Protein AF-A0A7S4D589-F1 (afdb_monomer)

Foldseek 3Di:
DDDDADADDDDAPPVVVVVVVVPPDPPDVVPVVVVVPPPDDDDDDDDDDDDDDDPVVVVLVVLLVQLVVLQVVLVVCVVVVVLVSSLVSLVSSCVSVVLDLVSLLSLLVSLLVVLVVDPVSLVSNLVSLQSSCLSPVLPLRSQQLRNFPAALPAALNVALDPPDHDVVVLLVLLVVLLCLCPVVQNVAQVSVCVVLVNDPPPPDWFDPVVCCSCVVPSDGQDLPAQNSVLCQAAVRFHWDFPVSCCVHRNPVNVVSCVNSVQWDWDQHSVRTIIITGQWHWIWGFQDQPPDPGTDTAIFTAGDPVFCPNRHPFDHFHDCDPSVRVCSVPPDLAAHAEYEAWLCRLVSNVLSCQLSRSYQAYEYEHQGVVSLSNNQSRCSSSVNNVRYHRFYDDTCRRVDPPDD

Solvent-accessible surface area (backbone atoms only — not comparable to full-atom values): 22394 Å² total; per-residue (Å²): 142,82,86,79,85,67,80,56,80,53,78,63,80,66,63,60,67,61,52,48,67,74,64,71,67,92,59,72,74,62,56,66,61,54,62,68,69,70,78,72,92,72,85,86,80,85,88,85,88,84,84,82,92,47,75,69,57,49,60,50,49,53,41,39,53,55,15,50,54,28,36,55,52,14,53,54,29,44,76,72,66,39,51,72,60,14,46,54,27,25,53,54,13,34,73,48,37,77,82,42,32,67,41,28,35,52,45,12,50,50,25,52,76,50,28,87,79,38,72,64,31,38,53,51,12,24,50,23,36,48,52,14,33,59,67,34,79,83,47,93,74,59,65,49,70,54,68,56,90,62,62,56,82,43,66,42,57,58,36,67,47,99,84,72,43,67,64,65,62,53,42,55,46,35,52,51,50,48,42,50,40,39,76,73,32,42,57,32,41,64,45,50,31,54,76,70,70,54,64,94,85,64,91,60,77,52,70,73,65,52,60,59,57,39,72,70,65,72,59,71,89,58,78,88,46,40,40,38,45,49,41,31,26,24,68,70,29,31,53,42,44,47,67,59,48,36,73,56,57,33,64,68,49,54,54,47,36,55,57,37,40,36,58,44,79,40,82,36,85,82,76,45,46,23,34,31,44,72,40,28,49,44,41,36,70,41,82,25,92,84,51,101,56,62,44,78,38,60,34,54,29,36,41,83,74,62,60,61,81,38,41,79,54,78,67,36,70,43,90,43,72,67,58,45,51,46,64,74,66,53,82,77,67,73,34,69,50,33,49,23,47,71,26,35,38,21,62,64,41,44,49,32,41,70,44,63,27,19,66,27,28,40,30,17,17,70,49,65,58,20,25,35,30,22,41,52,27,18,42,56,56,75,35,37,98,38,44,48,51,29,65,17,69,71,67,67,33,69,58,73,79,83,127

Nearest PDB structures (foldseek):
  7o4o-assembly1_A  TM=8.905E-01  e=6.683E-02  Staphylococcus aureus
  5jwj-assembly1_A  TM=7.937E-01  e=3.975E-02  Saccharolobus islandicus REY15A
  6q56-assembly4_D  TM=8.628E-01  e=1.383E-01  Bacillus subtilis subsp. subtilis str. 168
  6qe6-assembly2_B  TM=9.635E-01  e=4.118E-01  Mycoplasma capricolum subsp. capricolum
  6b92-assembly1_A  TM=7.022E-01  e=1.247E-01  Homo sapiens

InterPro domains:
  IPR007848 Methyltransferase small domain [PF05175] (326-397)
  IPR011990 Tetratricopeptide-like helical domain superfamily [G3DSA:1.25.40.10] (56-155)
  IPR011990 Tetratricopeptide-like helical domain superfamily [SSF48452] (76-144)
  IPR029063 S-adenosyl-L-methionine-dependent methyltransferase superfamily [G3DSA:3.40.50.150] (311-402)
  IPR029063 S-adenosyl-L-methionine-dependent methyltransferase superfamily [SSF53335] (326-396)
  IPR050320 Protein N5-glutamine methyltransferase [PTHR18895] (315-397)

Structure (mmCIF, N/CA/C/O backbone):
data_AF-A0A7S4D589-F1
#
_entry.id   AF-A0A7S4D589-F1
#
loop_
_atom_site.group_PDB
_atom_site.id
_atom_site.type_symbol
_atom_site.label_atom_id
_atom_site.label_alt_id
_atom_site.label_comp_id
_atom_site.label_asym_id
_atom_site.label_entity_id
_atom_site.label_seq_id
_atom_site.pdbx_PDB_ins_code
_atom_site.Cartn_x
_atom_site.Cartn_y
_atom_site.Cartn_z
_atom_site.occupancy
_atom_site.B_iso_or_equiv
_atom_site.auth_seq_id
_atom_site.auth_comp_id
_atom_site.auth_asym_id
_atom_site.auth_atom_id
_atom_site.pdbx_PDB_model_num
ATOM 1 N N . MET A 1 1 ? -32.781 0.250 33.902 1.00 29.12 1 MET A N 1
ATOM 2 C CA . MET A 1 1 ? -31.679 -0.633 33.466 1.00 29.12 1 MET A CA 1
ATOM 3 C C . MET A 1 1 ? -32.191 -1.568 32.382 1.00 29.12 1 MET A C 1
ATOM 5 O O . MET A 1 1 ? -32.824 -2.542 32.738 1.00 29.12 1 MET A O 1
ATOM 9 N N . HIS A 1 2 ? -31.977 -1.272 31.100 1.00 23.25 2 HIS A N 1
ATOM 10 C CA . HIS A 1 2 ? -32.036 -2.239 29.988 1.00 23.25 2 HIS A CA 1
ATOM 11 C C . HIS A 1 2 ? -31.236 -1.618 28.832 1.00 23.25 2 HIS A C 1
ATOM 13 O O . HIS A 1 2 ? -31.744 -0.779 28.090 1.00 23.25 2 HIS A O 1
ATOM 19 N N . ALA A 1 3 ? -29.946 -1.954 28.752 1.00 24.78 3 ALA A N 1
ATOM 20 C CA . ALA A 1 3 ? -29.064 -1.534 27.671 1.00 24.78 3 ALA A CA 1
ATOM 21 C C . ALA A 1 3 ? -29.368 -2.388 26.430 1.00 24.78 3 ALA A C 1
ATOM 23 O O . ALA A 1 3 ? -29.081 -3.585 26.387 1.00 24.78 3 ALA A O 1
ATOM 24 N N . ARG A 1 4 ? -30.012 -1.779 25.429 1.00 26.83 4 ARG A N 1
ATOM 25 C CA . ARG A 1 4 ? -30.177 -2.381 24.103 1.00 26.83 4 ARG A CA 1
ATOM 26 C C . ARG A 1 4 ? -28.827 -2.330 23.388 1.00 26.83 4 ARG A C 1
ATOM 28 O O . ARG A 1 4 ? -28.379 -1.256 22.999 1.00 26.83 4 ARG A O 1
ATOM 35 N N . HIS A 1 5 ? -28.206 -3.493 23.228 1.00 28.50 5 HIS A N 1
ATOM 36 C CA . HIS A 1 5 ? -27.008 -3.693 22.420 1.00 28.50 5 HIS A CA 1
ATOM 37 C C . HIS A 1 5 ? -27.386 -3.485 20.946 1.00 28.50 5 HIS A C 1
ATOM 39 O O . HIS A 1 5 ? -28.033 -4.333 20.336 1.00 28.50 5 HIS A O 1
ATOM 45 N N . GLY A 1 6 ? -27.071 -2.312 20.399 1.00 26.86 6 GLY A N 1
ATOM 46 C CA . GLY A 1 6 ? -27.284 -1.999 18.989 1.00 26.86 6 GLY A CA 1
ATOM 47 C C . GLY A 1 6 ? -26.028 -2.315 18.190 1.00 26.86 6 GLY A C 1
ATOM 48 O O . GLY A 1 6 ? -25.051 -1.578 18.290 1.00 26.86 6 GLY A O 1
ATOM 49 N N . LEU A 1 7 ? -26.059 -3.390 17.401 1.00 30.30 7 LEU A N 1
ATOM 50 C CA . LEU A 1 7 ? -25.079 -3.637 16.347 1.00 30.30 7 LEU A CA 1
ATOM 51 C C . LEU A 1 7 ? -25.327 -2.596 15.242 1.00 30.30 7 LEU A C 1
ATOM 53 O O . LEU A 1 7 ? -26.397 -2.591 14.634 1.00 30.30 7 LEU A O 1
ATOM 57 N N . VAL A 1 8 ? -24.388 -1.675 15.022 1.00 33.62 8 VAL A N 1
ATOM 58 C CA . VAL A 1 8 ? -24.447 -0.744 13.885 1.00 33.62 8 VAL A CA 1
ATOM 59 C C . VAL A 1 8 ? -23.690 -1.389 12.733 1.00 33.62 8 VAL A C 1
ATOM 61 O O . VAL A 1 8 ? -22.496 -1.657 12.845 1.00 33.62 8 VAL A O 1
ATOM 64 N N . LEU A 1 9 ? -24.412 -1.676 11.652 1.00 30.30 9 LEU A N 1
ATOM 65 C CA . LEU A 1 9 ? -23.877 -2.284 10.442 1.00 30.30 9 LEU A CA 1
ATOM 66 C C . LEU A 1 9 ? -23.327 -1.179 9.528 1.00 30.30 9 LEU A C 1
ATOM 68 O O . LEU A 1 9 ? -24.097 -0.341 9.058 1.00 30.30 9 LEU A O 1
ATOM 72 N N . LEU A 1 10 ? -22.022 -1.188 9.251 1.00 35.72 10 LEU A N 1
ATOM 73 C CA . LEU A 1 10 ? -21.488 -0.554 8.047 1.00 35.72 10 LEU A CA 1
ATOM 74 C C . LEU A 1 10 ? -21.412 -1.638 6.969 1.00 35.72 10 LEU A C 1
ATOM 76 O O . LEU A 1 10 ? -20.520 -2.478 6.983 1.00 35.72 10 LEU A O 1
ATOM 80 N N . ALA A 1 11 ? -22.379 -1.647 6.054 1.00 28.44 11 ALA A N 1
ATOM 81 C CA . ALA A 1 11 ? -22.267 -2.421 4.826 1.00 28.44 11 ALA A CA 1
ATOM 82 C C . ALA A 1 11 ? -21.561 -1.548 3.781 1.00 28.44 11 ALA A C 1
ATOM 84 O O . ALA A 1 11 ? -22.125 -0.552 3.323 1.00 28.44 11 ALA A O 1
ATOM 85 N N . ALA A 1 12 ? -20.327 -1.902 3.420 1.00 31.91 12 ALA A N 1
ATOM 86 C CA . ALA A 1 12 ? -19.692 -1.360 2.228 1.00 31.91 12 ALA A CA 1
ATOM 87 C C . ALA A 1 12 ? -20.497 -1.783 0.983 1.00 31.91 12 ALA A C 1
ATOM 89 O O . ALA A 1 12 ? -21.090 -2.862 0.939 1.00 31.91 12 ALA A O 1
ATOM 90 N N . LEU A 1 13 ? -20.545 -0.900 -0.015 1.00 29.31 13 LEU A N 1
ATOM 91 C CA . LEU A 1 13 ? -21.295 -0.982 -1.274 1.00 29.31 13 LEU A CA 1
ATOM 92 C C . LEU A 1 13 ? -20.857 -2.149 -2.192 1.00 29.31 13 LEU A C 1
ATOM 94 O O . LEU A 1 13 ? -20.491 -1.946 -3.344 1.00 29.31 13 LEU A O 1
ATOM 98 N N . VAL A 1 14 ? -20.967 -3.396 -1.734 1.00 30.31 14 VAL A N 1
ATOM 99 C CA . VAL A 1 14 ? -20.832 -4.594 -2.586 1.00 30.31 14 VAL A CA 1
ATOM 100 C C . VAL A 1 14 ? -22.073 -4.778 -3.477 1.00 30.31 14 VAL A C 1
ATOM 102 O O . VAL A 1 14 ? -22.014 -5.400 -4.535 1.00 30.31 14 VAL A O 1
ATOM 105 N N . PHE A 1 15 ? -23.199 -4.142 -3.135 1.00 26.44 15 PHE A N 1
ATOM 106 C CA . PHE A 1 15 ? -24.430 -4.256 -3.920 1.00 26.44 15 PHE A CA 1
ATOM 107 C C . PHE A 1 15 ? -24.411 -3.515 -5.265 1.00 26.44 15 PHE A C 1
ATOM 109 O O . PHE A 1 15 ? -25.181 -3.883 -6.144 1.00 26.44 15 PHE A O 1
ATOM 116 N N . ALA A 1 16 ? -23.535 -2.533 -5.500 1.00 27.12 16 ALA A N 1
ATOM 117 C CA . ALA A 1 16 ? -23.556 -1.795 -6.769 1.00 27.12 16 ALA A CA 1
ATOM 118 C C . ALA A 1 16 ? -23.018 -2.624 -7.956 1.00 27.12 16 ALA A C 1
ATOM 120 O O . ALA A 1 16 ? -23.558 -2.544 -9.059 1.00 27.12 16 ALA A O 1
ATOM 121 N N . HIS A 1 17 ? -22.014 -3.479 -7.735 1.00 28.55 17 HIS A N 1
ATOM 122 C CA . HIS A 1 17 ? -21.392 -4.248 -8.819 1.00 28.55 17 HIS A CA 1
ATOM 123 C C . HIS A 1 17 ? -22.240 -5.459 -9.249 1.00 28.55 17 HIS A C 1
ATOM 125 O O . HIS A 1 17 ? -22.284 -5.807 -10.431 1.00 28.55 17 HIS A O 1
ATOM 131 N N . GLN A 1 18 ? -22.968 -6.080 -8.317 1.00 28.88 18 GLN A N 1
ATOM 132 C CA . GLN A 1 18 ? -23.824 -7.232 -8.620 1.00 28.88 18 GLN A CA 1
ATOM 133 C C . GLN A 1 18 ? -25.218 -6.811 -9.123 1.00 28.88 18 GLN A C 1
ATOM 135 O O . GLN A 1 18 ? -25.838 -7.524 -9.911 1.00 28.88 18 GLN A O 1
ATOM 140 N N . PHE A 1 19 ? -25.680 -5.601 -8.782 1.00 27.00 19 PHE A N 1
ATOM 141 C CA . PHE A 1 19 ? -26.914 -5.033 -9.340 1.00 27.00 19 PHE A CA 1
ATOM 142 C C . PHE A 1 19 ? -26.717 -4.489 -10.769 1.00 27.00 19 PHE A C 1
ATOM 144 O O . PHE A 1 19 ? -27.615 -4.615 -11.599 1.00 27.00 19 PHE A O 1
ATOM 151 N N . ALA A 1 20 ? -25.523 -3.978 -11.103 1.00 30.00 20 ALA A N 1
ATOM 152 C CA . ALA A 1 20 ? -25.189 -3.526 -12.459 1.00 30.00 20 ALA A CA 1
ATOM 153 C C . ALA A 1 20 ? -25.091 -4.679 -13.478 1.00 30.00 20 ALA A C 1
ATOM 155 O O . ALA A 1 20 ? -25.502 -4.522 -14.628 1.00 30.00 20 ALA A O 1
ATOM 156 N N . LEU A 1 21 ? -24.619 -5.856 -13.050 1.00 30.53 21 LEU A N 1
ATOM 157 C CA . LEU A 1 21 ? -24.564 -7.055 -13.897 1.00 30.53 21 LEU A CA 1
ATOM 158 C C . LEU A 1 21 ? -25.955 -7.654 -14.160 1.00 30.53 21 LEU A C 1
ATOM 160 O O . LEU A 1 21 ? -26.188 -8.206 -15.232 1.00 30.53 21 LEU A O 1
ATOM 164 N N . THR A 1 22 ? -26.901 -7.482 -13.232 1.00 28.88 22 THR A N 1
ATOM 165 C CA . THR A 1 22 ? -28.283 -7.975 -13.382 1.00 28.88 22 THR A CA 1
ATOM 166 C C . THR A 1 22 ? -29.152 -7.072 -14.278 1.00 28.88 22 THR A C 1
ATOM 168 O O . THR A 1 22 ? -30.181 -7.519 -14.777 1.00 28.88 22 THR A O 1
ATOM 171 N N . LEU A 1 23 ? -28.743 -5.820 -14.538 1.00 28.84 23 LEU A N 1
ATOM 172 C CA . LEU A 1 23 ? -29.509 -4.843 -15.336 1.00 28.84 23 LEU A CA 1
ATOM 173 C C . LEU A 1 23 ? -28.927 -4.532 -16.728 1.00 28.84 23 LEU A C 1
ATOM 175 O O . LEU A 1 23 ? -29.449 -3.659 -17.416 1.00 28.84 23 LEU A O 1
ATOM 179 N N . GLY A 1 24 ? -27.891 -5.245 -17.183 1.00 27.50 24 GLY A N 1
ATOM 180 C CA . GLY A 1 24 ? -27.495 -5.241 -18.600 1.00 27.50 24 GLY A CA 1
ATOM 181 C C . GLY A 1 24 ? -27.070 -3.883 -19.181 1.00 27.50 24 GLY A C 1
ATOM 182 O O . GLY A 1 24 ? -27.247 -3.649 -20.374 1.00 27.50 24 GLY A O 1
ATOM 183 N N . PHE A 1 25 ? -26.500 -2.977 -18.382 1.00 29.20 25 PHE A N 1
ATOM 184 C CA . PHE A 1 25 ? -25.996 -1.695 -18.887 1.00 29.20 25 PHE A CA 1
ATOM 185 C C . PHE A 1 25 ? -24.556 -1.826 -19.414 1.00 29.20 25 PHE A C 1
ATOM 187 O O . PHE A 1 25 ? -23.587 -1.751 -18.663 1.00 29.20 25 PHE A O 1
ATOM 194 N N . GLN A 1 26 ? -24.410 -1.950 -20.736 1.00 30.55 26 GLN A N 1
ATOM 195 C CA . GLN A 1 26 ? -23.137 -2.010 -21.483 1.00 30.55 26 GLN A CA 1
ATOM 196 C C . GLN A 1 26 ? -22.300 -0.698 -21.475 1.00 30.55 26 GLN A C 1
ATOM 198 O O . GLN A 1 26 ? -21.464 -0.487 -22.347 1.00 30.55 26 GLN A O 1
ATOM 203 N N . GLY A 1 27 ? -22.504 0.221 -20.526 1.00 29.80 27 GLY A N 1
ATOM 204 C CA . GLY A 1 27 ? -22.013 1.607 -20.638 1.00 29.80 27 GLY A CA 1
ATOM 205 C C . GLY A 1 27 ? -20.788 2.002 -19.804 1.00 29.80 27 GLY A C 1
ATOM 206 O O . GLY A 1 27 ? -20.220 3.065 -20.045 1.00 29.80 27 GLY A O 1
ATOM 207 N N . PHE A 1 28 ? -20.364 1.209 -18.816 1.00 26.27 28 PHE A N 1
ATOM 208 C CA . PHE A 1 28 ? -19.485 1.742 -17.760 1.00 26.27 28 PHE A CA 1
ATOM 209 C C . PHE A 1 28 ? -17.987 1.802 -18.129 1.00 26.27 28 PHE A C 1
ATOM 211 O O . PHE A 1 28 ? -17.272 2.672 -17.638 1.00 26.27 28 PHE A O 1
ATOM 218 N N . GLN A 1 29 ? -17.505 0.962 -19.055 1.00 29.03 29 GLN A N 1
ATOM 219 C CA . GLN A 1 29 ? -16.096 0.982 -19.495 1.00 29.03 29 GLN A CA 1
ATOM 220 C C . GLN A 1 29 ? -15.757 2.148 -20.446 1.00 29.03 29 GLN A C 1
ATOM 222 O O . GLN A 1 29 ? -14.620 2.614 -20.476 1.00 29.03 29 GLN A O 1
ATOM 227 N N . SER A 1 30 ? -16.740 2.678 -21.182 1.00 28.52 30 SER A N 1
ATOM 228 C CA . SER A 1 30 ? -16.524 3.726 -22.196 1.00 28.52 30 SER A CA 1
ATOM 229 C C . SER A 1 30 ? -16.260 5.117 -21.596 1.00 28.52 30 SER A C 1
ATOM 231 O O . SER A 1 30 ? -15.602 5.960 -22.212 1.00 28.52 30 SER A O 1
ATOM 233 N N . HIS A 1 31 ? -16.738 5.384 -20.376 1.00 26.55 31 HIS A N 1
ATOM 234 C CA . HIS A 1 31 ? -16.659 6.726 -19.789 1.00 26.55 31 HIS A CA 1
ATOM 235 C C . HIS A 1 31 ? -15.304 7.033 -19.129 1.00 26.55 31 HIS A C 1
ATOM 237 O O . HIS A 1 31 ? -14.864 8.186 -19.131 1.00 26.55 31 HIS A O 1
ATOM 243 N N . TYR A 1 32 ? -14.599 6.006 -18.645 1.00 26.70 32 TYR A N 1
ATOM 244 C CA . TYR A 1 32 ? -13.281 6.170 -18.022 1.00 26.70 32 TYR A CA 1
ATOM 245 C C . TYR A 1 32 ? -12.186 6.471 -19.064 1.00 26.70 32 TYR A C 1
ATOM 247 O O . TYR A 1 32 ? -11.361 7.358 -18.854 1.00 26.70 32 TYR A O 1
ATOM 255 N N . LEU A 1 33 ? -12.246 5.828 -20.238 1.00 28.55 33 LEU A N 1
ATOM 256 C CA . LEU A 1 33 ? -11.347 6.099 -21.373 1.00 28.55 33 LEU A CA 1
ATOM 257 C C . LEU A 1 33 ? -11.613 7.472 -22.019 1.00 28.55 33 LEU A C 1
ATOM 259 O O . LEU A 1 33 ? -10.681 8.204 -22.344 1.00 28.55 33 LEU A O 1
ATOM 263 N N . ASN A 1 34 ? -12.882 7.880 -22.136 1.00 26.80 34 ASN A N 1
ATOM 264 C CA . ASN A 1 34 ? -13.250 9.146 -22.783 1.00 26.80 34 ASN A CA 1
ATOM 265 C C . ASN A 1 34 ? -12.857 10.409 -21.996 1.00 26.80 34 ASN A C 1
ATOM 267 O O . ASN A 1 34 ? -12.736 11.483 -22.588 1.00 26.80 34 ASN A O 1
ATOM 271 N N . THR A 1 35 ? -12.675 10.310 -20.678 1.00 26.28 35 THR A N 1
ATOM 272 C CA . THR A 1 35 ? -12.376 11.481 -19.836 1.00 26.28 35 THR A CA 1
ATOM 273 C C . THR A 1 35 ? -10.883 11.835 -19.855 1.00 26.28 35 THR A C 1
ATOM 275 O O . THR A 1 35 ? -10.541 13.011 -19.770 1.00 26.28 35 THR A O 1
ATOM 278 N N . LEU A 1 36 ? -9.997 10.858 -20.090 1.00 26.83 36 LEU A N 1
ATOM 279 C CA . LEU A 1 36 ? -8.556 11.089 -20.279 1.00 26.83 36 LEU A CA 1
ATOM 280 C C . LEU A 1 36 ? -8.219 11.680 -21.662 1.00 26.83 36 LEU A C 1
ATOM 282 O O . LEU A 1 36 ? -7.296 12.483 -21.773 1.00 26.83 36 LEU A O 1
ATOM 286 N N . CYS A 1 37 ? -8.999 11.367 -22.704 1.00 26.66 37 CYS A N 1
ATOM 287 C CA . CYS A 1 37 ? -8.762 11.872 -24.065 1.00 26.66 37 CYS A CA 1
ATOM 288 C C . CYS A 1 37 ? -9.245 13.312 -24.325 1.00 26.66 37 CYS A C 1
ATOM 290 O O . CYS A 1 37 ? -8.851 13.910 -25.323 1.00 26.66 37 CYS A O 1
ATOM 292 N N . LYS A 1 38 ? -10.095 13.903 -23.472 1.00 23.55 38 LYS A N 1
ATOM 293 C CA . LYS A 1 38 ? -10.728 15.207 -23.773 1.00 23.55 38 LYS A CA 1
ATOM 294 C C . LYS A 1 38 ? -9.930 16.449 -23.368 1.00 23.55 38 LYS A C 1
ATOM 296 O O . LYS A 1 38 ? -10.325 17.556 -23.725 1.00 23.55 38 LYS A O 1
ATOM 301 N N . THR A 1 39 ? -8.786 16.307 -22.706 1.00 26.03 39 THR A N 1
ATOM 302 C CA . THR A 1 39 ? -7.915 17.437 -22.343 1.00 26.03 39 THR A CA 1
ATOM 303 C C . THR A 1 39 ? -6.576 17.368 -23.069 1.00 26.03 39 THR A C 1
ATOM 305 O O . THR A 1 39 ? -5.584 16.962 -22.472 1.00 26.03 39 THR A O 1
ATOM 308 N N . LYS A 1 40 ? -6.572 17.769 -24.350 1.00 26.94 40 LYS A N 1
ATOM 309 C CA . LYS A 1 40 ? -5.514 18.517 -25.076 1.00 26.94 40 LYS A CA 1
ATOM 310 C C . LYS A 1 40 ? -5.721 18.364 -26.592 1.00 26.94 40 LYS A C 1
ATOM 312 O O . LYS A 1 40 ? -5.076 17.557 -27.247 1.00 26.94 40 LYS A O 1
ATOM 317 N N . GLN A 1 41 ? -6.599 19.190 -27.162 1.00 25.86 41 GLN A N 1
ATOM 318 C CA . GLN A 1 41 ? -6.410 19.624 -28.548 1.00 25.86 41 GLN A CA 1
ATOM 319 C C . GLN A 1 41 ? -5.211 20.578 -28.552 1.00 25.86 41 GLN A C 1
ATOM 321 O O . GLN A 1 41 ? -5.274 21.636 -27.928 1.00 25.86 41 GLN A O 1
ATOM 326 N N . ILE A 1 42 ? -4.120 20.215 -29.226 1.00 24.62 42 ILE A N 1
ATOM 327 C CA . ILE A 1 42 ? -3.066 21.166 -29.589 1.00 24.62 42 ILE A CA 1
ATOM 328 C C . ILE A 1 42 ? -2.898 21.094 -31.104 1.00 24.62 42 ILE A C 1
ATOM 330 O O . ILE A 1 42 ? -2.666 20.032 -31.675 1.00 24.62 42 ILE A O 1
ATOM 334 N N . HIS A 1 43 ? -3.082 22.248 -31.736 1.00 23.97 43 HIS A N 1
ATOM 335 C CA . HIS A 1 43 ? -2.947 22.471 -33.166 1.00 23.97 43 HIS A CA 1
ATOM 336 C C . HIS A 1 43 ? -1.520 22.165 -33.648 1.00 23.97 43 HIS A C 1
ATOM 338 O O . HIS A 1 43 ? -0.553 22.720 -33.126 1.00 23.97 43 HIS A O 1
ATOM 344 N N . TYR A 1 44 ? -1.405 21.328 -34.681 1.00 22.94 44 TYR A N 1
ATOM 345 C CA . TYR A 1 44 ? -0.186 21.157 -35.472 1.00 22.94 44 TYR A CA 1
ATOM 346 C C . TYR A 1 44 ? 0.127 22.446 -36.250 1.00 22.94 44 TYR A C 1
ATOM 348 O O . TYR A 1 44 ? -0.742 22.997 -36.928 1.00 22.94 44 TYR A O 1
ATOM 356 N N . TRP A 1 45 ? 1.377 22.907 -36.186 1.00 20.98 45 TRP A N 1
ATOM 357 C CA . TRP A 1 45 ? 1.918 23.948 -37.065 1.00 20.98 45 TRP A CA 1
ATOM 358 C C . TRP A 1 45 ? 2.720 23.284 -38.205 1.00 20.98 45 TRP A C 1
ATOM 360 O O . TRP A 1 45 ? 3.528 22.404 -37.906 1.00 20.98 45 TRP A O 1
ATOM 370 N N . PRO A 1 46 ? 2.546 23.659 -39.490 1.00 26.05 46 PRO A N 1
ATOM 371 C CA . PRO A 1 46 ? 3.285 23.053 -40.603 1.00 26.05 46 PRO A CA 1
ATOM 372 C C . PRO A 1 46 ? 4.692 23.673 -40.788 1.00 26.05 46 PRO A C 1
ATOM 374 O O . PRO A 1 46 ? 4.960 24.769 -40.289 1.00 26.05 46 PRO A O 1
ATOM 377 N N . PRO A 1 47 ? 5.618 23.007 -41.510 1.00 32.88 47 PRO A N 1
ATOM 378 C CA . PRO A 1 47 ? 7.056 23.254 -41.390 1.00 32.88 47 PRO A CA 1
ATOM 379 C C . PRO A 1 47 ? 7.591 24.339 -42.343 1.00 32.88 47 PRO A C 1
ATOM 381 O O . PRO A 1 47 ? 7.023 24.606 -43.403 1.00 32.88 47 PRO A O 1
ATOM 384 N N . ARG A 1 48 ? 8.770 24.899 -42.023 1.00 27.88 48 ARG A N 1
ATOM 385 C CA . ARG A 1 48 ? 9.670 25.524 -43.013 1.00 27.88 48 ARG A CA 1
ATOM 386 C C . ARG A 1 48 ? 11.077 24.912 -42.960 1.00 27.88 48 ARG A C 1
ATOM 388 O O . ARG A 1 48 ? 11.873 25.218 -42.084 1.00 27.88 48 ARG A O 1
ATOM 395 N N . SER A 1 49 ? 11.300 24.041 -43.944 1.00 35.09 49 SER A N 1
ATOM 396 C CA . SER A 1 49 ? 12.518 23.617 -44.660 1.00 35.09 49 SER A CA 1
ATOM 397 C C . SER A 1 49 ? 13.927 24.017 -44.177 1.00 35.09 49 SER A C 1
ATOM 399 O O . SER A 1 49 ? 14.289 25.193 -44.212 1.00 35.09 49 SER A O 1
ATOM 401 N N . SER A 1 50 ? 14.800 23.006 -44.090 1.00 33.00 50 SER A N 1
ATOM 402 C CA . SER A 1 50 ? 15.910 22.807 -45.046 1.00 33.00 50 SER A CA 1
ATOM 403 C C . SER A 1 50 ? 16.264 21.306 -45.138 1.00 33.00 50 SER A C 1
ATOM 405 O O . SER A 1 50 ? 16.298 20.602 -44.135 1.00 33.00 50 SER A O 1
ATOM 407 N N . ALA A 1 51 ? 16.423 20.783 -46.359 1.00 39.91 51 ALA A N 1
ATOM 408 C CA . ALA A 1 51 ? 16.598 19.350 -46.631 1.00 39.91 51 ALA A CA 1
ATOM 409 C C . ALA A 1 51 ? 18.051 18.870 -46.387 1.00 39.91 51 ALA A C 1
ATOM 411 O O . ALA A 1 51 ? 18.972 19.593 -46.777 1.00 39.91 51 ALA A O 1
ATOM 412 N N . PRO A 1 52 ? 18.303 17.651 -45.856 1.00 40.59 52 PRO A N 1
ATOM 413 C CA . PRO A 1 52 ? 19.659 17.118 -45.730 1.00 40.59 52 PRO A CA 1
ATOM 414 C C . PRO A 1 52 ? 20.178 16.511 -47.042 1.00 40.59 52 PRO A C 1
ATOM 416 O O . PRO A 1 52 ? 19.470 15.818 -47.780 1.00 40.59 52 PRO A O 1
ATOM 419 N N . SER A 1 53 ? 21.460 16.747 -47.313 1.00 45.25 53 SER A N 1
ATOM 420 C CA . SER A 1 53 ? 22.182 16.329 -48.512 1.00 45.25 53 SER A CA 1
ATOM 421 C C . SER A 1 53 ? 23.089 15.116 -48.245 1.00 45.25 53 SER A C 1
ATOM 423 O O . SER A 1 53 ? 24.298 15.267 -48.098 1.00 45.25 53 SER A O 1
ATOM 425 N N . SER A 1 54 ? 22.532 13.902 -48.201 1.00 51.25 54 SER A N 1
ATOM 426 C CA . SER A 1 54 ? 23.235 12.657 -48.576 1.00 51.25 54 SER A CA 1
ATOM 427 C C . SER A 1 54 ? 22.239 11.492 -48.705 1.00 51.25 54 SER A C 1
ATOM 429 O O . SER A 1 54 ? 21.243 11.432 -47.985 1.00 51.25 54 SER A O 1
ATOM 431 N N . SER A 1 55 ? 22.487 10.550 -49.621 1.00 48.62 55 SER A N 1
ATOM 432 C CA . SER A 1 55 ? 21.591 9.407 -49.892 1.00 48.62 55 SER A CA 1
ATOM 433 C C . SER A 1 55 ? 21.395 8.477 -48.688 1.00 48.62 55 SER A C 1
ATOM 435 O O . SER A 1 55 ? 20.314 7.929 -48.506 1.00 48.62 55 SER A O 1
ATOM 437 N N . LYS A 1 56 ? 22.412 8.343 -47.826 1.00 47.84 56 LYS A N 1
ATOM 438 C CA . LYS A 1 56 ? 22.318 7.569 -46.578 1.00 47.84 56 LYS A CA 1
ATOM 439 C C . LYS A 1 56 ? 21.440 8.251 -45.528 1.00 47.84 56 LYS A C 1
ATOM 441 O O . LYS A 1 56 ? 20.711 7.563 -44.828 1.00 47.84 56 LYS A O 1
ATOM 446 N N . GLN A 1 57 ? 21.480 9.582 -45.436 1.00 45.31 57 GLN A N 1
ATOM 447 C CA . GLN A 1 57 ? 20.623 10.332 -44.513 1.00 45.31 57 GLN A CA 1
ATOM 448 C C . GLN A 1 57 ? 19.161 10.313 -44.961 1.00 45.31 57 GLN A C 1
ATOM 450 O O . GLN A 1 57 ? 18.296 10.156 -44.111 1.00 45.31 57 GLN A O 1
ATOM 455 N N . ARG A 1 58 ? 18.887 10.373 -46.274 1.00 45.28 58 ARG A N 1
ATOM 456 C CA . ARG A 1 58 ? 17.525 10.190 -46.810 1.00 45.28 58 ARG A CA 1
ATOM 457 C C . ARG A 1 58 ? 16.955 8.810 -46.491 1.00 45.28 58 ARG A C 1
ATOM 459 O O . ARG A 1 58 ? 15.875 8.739 -45.939 1.00 45.28 58 ARG A O 1
ATOM 466 N N . ALA A 1 59 ? 17.717 7.738 -46.714 1.00 56.12 59 ALA A N 1
ATOM 467 C CA . ALA A 1 59 ? 17.256 6.377 -46.423 1.00 56.12 59 ALA A CA 1
ATOM 468 C C . ALA A 1 59 ? 17.114 6.060 -44.917 1.00 56.12 59 ALA A C 1
ATOM 470 O O . ALA A 1 59 ? 16.421 5.113 -44.547 1.00 56.12 59 ALA A O 1
ATOM 471 N N . CYS A 1 60 ? 17.813 6.781 -44.033 1.00 51.75 60 CYS A N 1
ATOM 472 C CA . CYS A 1 60 ? 17.548 6.715 -42.590 1.00 51.75 60 CYS A CA 1
ATOM 473 C C . CYS A 1 60 ? 16.303 7.523 -42.209 1.00 51.75 60 CYS A C 1
ATOM 475 O O . CYS A 1 60 ? 15.550 7.072 -41.361 1.00 51.75 60 CYS A O 1
ATOM 477 N N . PHE A 1 61 ? 16.086 8.677 -42.844 1.00 47.94 61 PHE A N 1
ATOM 478 C CA . PHE A 1 61 ? 14.923 9.528 -42.607 1.00 47.94 61 PHE A CA 1
ATOM 479 C C . PHE A 1 61 ? 13.622 8.871 -43.101 1.00 47.94 61 PHE A C 1
ATOM 481 O O . PHE A 1 61 ? 12.672 8.800 -42.340 1.00 47.94 61 PHE A O 1
ATOM 488 N N . GLU A 1 62 ? 13.621 8.286 -44.304 1.00 57.44 62 GLU A N 1
ATOM 489 C CA . GLU A 1 62 ? 12.486 7.533 -44.874 1.00 57.44 62 GLU A CA 1
ATOM 490 C C . GLU A 1 62 ? 12.109 6.327 -43.995 1.00 57.44 62 GLU A C 1
ATOM 492 O O . GLU A 1 62 ? 10.950 6.160 -43.639 1.00 57.44 62 GLU A O 1
ATOM 497 N N . ARG A 1 63 ? 13.095 5.539 -43.534 1.00 61.12 63 ARG A N 1
ATOM 498 C CA . ARG A 1 63 ? 12.845 4.419 -42.601 1.00 61.12 63 ARG A CA 1
ATOM 499 C C . ARG A 1 63 ? 12.317 4.854 -41.236 1.00 61.12 63 ARG A C 1
ATOM 501 O O . ARG A 1 63 ? 11.687 4.054 -40.553 1.00 61.12 63 ARG A O 1
ATOM 508 N N . GLN A 1 64 ? 12.623 6.079 -40.820 1.00 59.84 64 GLN A N 1
ATOM 509 C CA . GLN A 1 64 ? 12.162 6.631 -39.554 1.00 59.84 64 GLN A CA 1
ATOM 510 C C . GLN A 1 64 ? 10.742 7.204 -39.679 1.00 59.84 64 GLN A C 1
ATOM 512 O O . GLN A 1 64 ? 9.944 6.980 -38.777 1.00 59.84 64 GLN A O 1
ATOM 517 N N . GLU A 1 65 ? 10.405 7.851 -40.802 1.00 63.03 65 GLU A N 1
ATOM 518 C CA . GLU A 1 65 ? 9.026 8.253 -41.124 1.00 63.03 65 GLU A CA 1
ATOM 519 C C . GLU A 1 65 ? 8.098 7.029 -41.211 1.00 63.03 65 GLU A C 1
ATOM 521 O O . GLU A 1 65 ? 7.055 7.014 -40.563 1.00 63.03 65 GLU A O 1
ATOM 526 N N . ASP A 1 66 ? 8.529 5.953 -41.881 1.00 81.50 66 ASP A N 1
ATOM 527 C CA . ASP A 1 66 ? 7.770 4.693 -41.938 1.00 81.50 66 ASP A CA 1
ATOM 528 C C . ASP A 1 66 ? 7.550 4.079 -40.536 1.00 81.50 66 ASP A C 1
ATOM 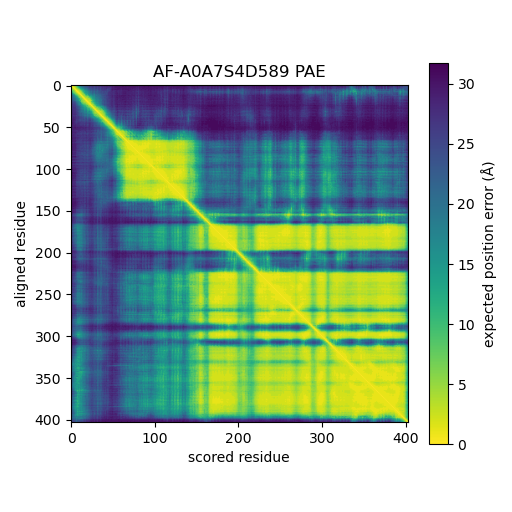530 O O . ASP A 1 66 ? 6.503 3.495 -40.249 1.00 81.50 66 ASP A O 1
ATOM 534 N N . ALA A 1 67 ? 8.531 4.208 -39.635 1.00 85.00 67 ALA A N 1
ATOM 535 C CA . ALA A 1 67 ? 8.447 3.689 -38.270 1.00 85.00 67 ALA A CA 1
ATOM 536 C C . ALA A 1 67 ? 7.513 4.511 -37.367 1.00 85.00 67 ALA A C 1
ATOM 538 O O . ALA A 1 67 ? 6.829 3.935 -36.513 1.00 85.00 67 ALA A O 1
ATOM 539 N N . ASP A 1 68 ? 7.488 5.833 -37.538 1.00 82.81 68 ASP A N 1
ATOM 540 C CA . ASP A 1 68 ? 6.597 6.733 -36.804 1.00 82.81 68 ASP A CA 1
ATOM 541 C C . ASP A 1 68 ? 5.139 6.546 -37.264 1.00 82.81 68 ASP A C 1
ATOM 543 O O . ASP A 1 68 ? 4.247 6.421 -36.423 1.00 82.81 68 ASP A O 1
ATOM 547 N N . ASP A 1 69 ? 4.901 6.370 -38.569 1.00 89.50 69 ASP A N 1
ATOM 548 C CA . ASP A 1 69 ? 3.576 6.043 -39.114 1.00 89.50 69 ASP A CA 1
ATOM 549 C C . ASP A 1 69 ? 3.053 4.697 -38.582 1.00 89.50 69 ASP A C 1
ATOM 551 O O . ASP A 1 69 ? 1.876 4.558 -38.232 1.00 89.50 69 ASP A O 1
ATOM 555 N N . LEU A 1 70 ? 3.916 3.680 -38.480 1.00 92.75 70 LEU A N 1
ATOM 556 C CA . LEU A 1 70 ? 3.558 2.394 -37.866 1.00 92.75 70 LEU A CA 1
ATOM 557 C C . LEU A 1 70 ? 3.192 2.547 -36.384 1.00 92.75 70 LEU A C 1
ATOM 559 O O . LEU A 1 70 ? 2.254 1.900 -35.914 1.00 92.75 70 LEU A O 1
ATOM 563 N N . PHE A 1 71 ? 3.899 3.410 -35.650 1.00 90.81 71 PHE A N 1
ATOM 564 C CA . PHE A 1 71 ? 3.594 3.693 -34.249 1.00 90.81 71 PHE A CA 1
ATOM 565 C C . PHE A 1 71 ? 2.226 4.368 -34.092 1.00 90.81 71 PHE A C 1
ATOM 567 O O . PHE A 1 71 ? 1.413 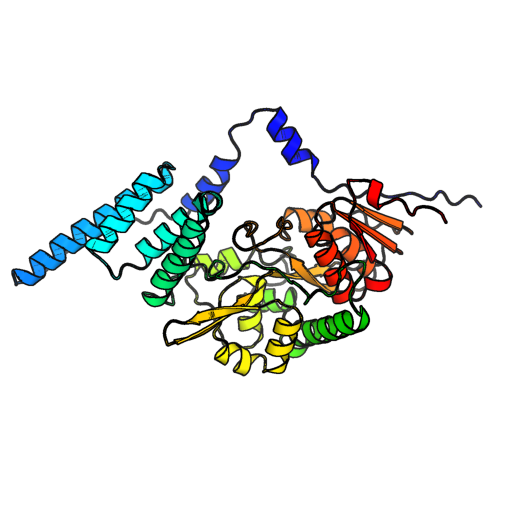3.914 -33.283 1.00 90.81 71 PHE A O 1
ATOM 574 N N . ASP A 1 72 ? 1.944 5.403 -34.882 1.00 88.31 72 ASP A N 1
ATOM 575 C CA . ASP A 1 72 ? 0.676 6.135 -34.816 1.00 88.31 72 ASP A CA 1
ATOM 576 C C . ASP A 1 72 ? -0.514 5.238 -35.205 1.00 88.31 72 ASP A C 1
ATOM 578 O O . ASP A 1 72 ? -1.522 5.195 -34.495 1.00 88.31 72 ASP A O 1
ATOM 582 N N . ASN A 1 73 ? -0.364 4.402 -36.238 1.00 89.31 73 ASN A N 1
ATOM 583 C CA . ASN A 1 73 ? -1.365 3.387 -36.587 1.00 89.31 73 ASN A CA 1
ATOM 584 C C . ASN A 1 73 ? -1.589 2.361 -35.459 1.00 89.31 73 ASN A C 1
ATOM 586 O O . ASN A 1 73 ? -2.712 1.887 -35.253 1.00 89.31 73 ASN A O 1
ATOM 590 N N . GLY A 1 74 ? -0.532 2.013 -34.717 1.00 87.44 74 GLY A N 1
ATOM 591 C CA . GLY A 1 74 ? -0.617 1.156 -33.535 1.00 87.44 74 GLY A CA 1
ATOM 592 C C . GLY A 1 74 ? -1.460 1.780 -32.421 1.00 87.44 74 GLY A C 1
ATOM 593 O O . GLY A 1 74 ? -2.312 1.101 -31.839 1.00 87.44 74 GLY A O 1
ATOM 594 N N . LEU A 1 75 ? -1.295 3.084 -32.163 1.00 80.31 75 LEU A N 1
ATOM 595 C CA . LEU A 1 75 ? -2.118 3.821 -31.196 1.00 80.31 75 LEU A CA 1
ATOM 596 C C . LEU A 1 75 ? -3.598 3.823 -31.596 1.00 80.31 75 LEU A C 1
ATOM 598 O O . LEU A 1 75 ? -4.464 3.597 -30.747 1.00 80.31 75 LEU A O 1
ATOM 602 N N . ASP A 1 76 ? -3.892 4.024 -32.879 1.00 81.38 76 ASP A N 1
ATOM 603 C CA . ASP A 1 76 ? -5.259 4.003 -33.402 1.00 81.38 76 ASP A CA 1
ATOM 604 C C . ASP A 1 76 ? -5.914 2.620 -33.256 1.00 81.38 76 ASP A C 1
ATOM 606 O O . ASP A 1 76 ? -7.077 2.515 -32.854 1.00 81.38 76 ASP A O 1
ATOM 610 N N . ALA A 1 77 ? -5.176 1.540 -33.532 1.00 78.62 77 ALA A N 1
ATOM 611 C CA . ALA A 1 77 ? -5.649 0.170 -33.318 1.00 78.62 77 ALA A CA 1
ATOM 612 C C . ALA A 1 77 ? -5.935 -0.112 -31.833 1.00 78.62 77 ALA A C 1
ATOM 614 O O . ALA A 1 77 ? -6.973 -0.681 -31.484 1.00 78.62 77 ALA A O 1
ATOM 615 N N . GLN A 1 78 ? -5.064 0.359 -30.938 1.00 79.38 78 GLN A N 1
ATOM 616 C CA . GLN A 1 78 ? -5.251 0.225 -29.495 1.00 79.38 78 GLN A CA 1
ATOM 617 C C . GLN A 1 78 ? -6.498 0.975 -29.004 1.00 79.38 78 GLN A C 1
ATOM 619 O O . GLN A 1 78 ? -7.248 0.435 -28.190 1.00 79.38 78 GLN A O 1
ATOM 624 N N . GLN A 1 79 ? -6.781 2.172 -29.532 1.00 72.81 79 GLN A N 1
ATOM 625 C CA . GLN A 1 79 ? -8.009 2.918 -29.216 1.00 72.81 79 GLN A CA 1
ATOM 626 C C . GLN A 1 79 ? -9.283 2.185 -29.659 1.00 72.81 79 GLN A C 1
ATOM 628 O O . GLN A 1 79 ? -10.316 2.294 -28.997 1.00 72.81 79 GLN A O 1
ATOM 633 N N . ARG A 1 80 ? -9.213 1.407 -30.746 1.00 81.25 80 ARG A N 1
ATOM 634 C CA . ARG A 1 80 ? -10.310 0.538 -31.208 1.00 81.25 80 ARG A CA 1
ATOM 635 C C . ARG A 1 80 ? -10.417 -0.784 -30.437 1.00 81.25 80 ARG A C 1
ATOM 637 O O . ARG A 1 80 ? -11.368 -1.530 -30.654 1.00 81.25 80 ARG A O 1
ATOM 644 N N . GLY A 1 81 ? -9.483 -1.074 -29.527 1.00 77.06 81 GLY A N 1
ATOM 645 C CA . GLY A 1 81 ? -9.426 -2.329 -28.771 1.00 77.06 81 GLY A CA 1
ATOM 646 C C . GLY A 1 81 ? -8.824 -3.507 -29.548 1.00 77.06 81 GLY A C 1
ATOM 647 O O . GLY A 1 81 ? -8.894 -4.645 -29.089 1.00 77.06 81 GLY A O 1
ATOM 648 N N . GLU A 1 82 ? -8.210 -3.255 -30.705 1.00 86.75 82 GLU A N 1
ATOM 649 C CA . GLU A 1 82 ? -7.593 -4.258 -31.581 1.00 86.75 82 GLU A CA 1
ATOM 650 C C . GLU A 1 82 ? -6.164 -4.582 -31.103 1.00 86.75 82 GLU A C 1
ATOM 652 O O . GLU A 1 82 ? -5.177 -4.288 -31.778 1.00 86.75 82 GLU A O 1
ATOM 657 N N . LEU A 1 83 ? -6.039 -5.156 -29.900 1.00 85.25 83 LEU A N 1
ATOM 658 C CA . LEU A 1 83 ? -4.753 -5.283 -29.196 1.00 85.25 83 LEU A CA 1
ATOM 659 C C . LEU A 1 83 ? -3.686 -6.081 -29.965 1.00 85.25 83 LEU A C 1
ATOM 661 O O . LEU A 1 83 ? -2.521 -5.696 -29.941 1.00 85.25 83 LEU A O 1
ATOM 665 N N . ASP A 1 84 ? -4.066 -7.144 -30.676 1.00 88.12 84 ASP A N 1
ATOM 666 C CA . ASP A 1 84 ? -3.111 -7.964 -31.439 1.00 88.12 84 ASP A CA 1
ATOM 667 C C . ASP A 1 84 ? -2.582 -7.220 -32.678 1.00 88.12 84 ASP A C 1
ATOM 669 O O . ASP A 1 84 ? -1.420 -7.363 -33.062 1.00 88.12 84 ASP A O 1
ATOM 673 N N . ILE A 1 85 ? -3.425 -6.385 -33.298 1.00 88.94 85 ILE A N 1
ATOM 674 C CA . ILE A 1 85 ? -3.029 -5.525 -34.421 1.00 88.94 85 ILE A CA 1
ATOM 675 C C . ILE A 1 85 ? -2.078 -4.442 -33.912 1.00 88.94 85 ILE A C 1
ATOM 677 O O . ILE A 1 85 ? -1.012 -4.241 -34.492 1.00 88.94 85 ILE A O 1
ATOM 681 N N . ALA A 1 86 ? -2.433 -3.795 -32.799 1.00 88.12 86 ALA A N 1
ATOM 682 C CA . ALA A 1 86 ? -1.594 -2.790 -32.160 1.00 88.12 86 ALA A CA 1
ATOM 683 C C . ALA A 1 86 ? -0.218 -3.359 -31.770 1.00 88.12 86 ALA A C 1
ATOM 685 O O . ALA A 1 86 ? 0.801 -2.734 -32.049 1.00 88.12 86 ALA A O 1
ATOM 686 N N . GLU A 1 87 ? -0.165 -4.571 -31.202 1.00 92.25 87 GLU A N 1
ATOM 687 C CA . GLU A 1 87 ? 1.096 -5.227 -30.841 1.00 92.25 87 GLU A CA 1
ATOM 688 C C . GLU A 1 87 ? 2.020 -5.393 -32.051 1.00 92.25 87 GLU A C 1
ATOM 690 O O . GLU A 1 87 ? 3.194 -5.020 -31.993 1.00 92.25 87 GLU A O 1
ATOM 695 N N . ASN A 1 88 ? 1.494 -5.925 -33.155 1.00 94.12 88 ASN A N 1
ATOM 696 C CA . ASN A 1 88 ? 2.275 -6.137 -34.371 1.00 94.12 88 ASN A CA 1
ATOM 697 C C . ASN A 1 88 ? 2.789 -4.816 -34.956 1.00 94.12 88 ASN A C 1
ATOM 699 O O . ASN A 1 88 ? 3.943 -4.742 -35.375 1.00 94.12 88 ASN A O 1
ATOM 703 N N . LEU A 1 89 ? 1.963 -3.767 -34.941 1.00 93.19 89 LEU A N 1
ATOM 704 C CA . LEU A 1 89 ? 2.338 -2.441 -35.433 1.00 93.19 89 LEU A CA 1
ATOM 705 C C . LEU A 1 89 ? 3.439 -1.799 -34.581 1.00 93.19 89 LEU A C 1
ATOM 707 O O . LEU A 1 89 ? 4.398 -1.261 -35.132 1.00 93.19 89 LEU A O 1
ATOM 711 N N . PHE A 1 90 ? 3.376 -1.917 -33.252 1.00 92.81 90 PHE A N 1
ATOM 712 C CA . PHE A 1 90 ? 4.448 -1.417 -32.388 1.00 92.81 90 PHE A CA 1
ATOM 713 C C . PHE A 1 90 ? 5.750 -2.206 -32.545 1.00 92.81 90 PHE A C 1
ATOM 715 O O . PHE A 1 90 ? 6.822 -1.603 -32.540 1.00 92.81 90 PHE A O 1
ATOM 722 N N . ARG A 1 91 ? 5.686 -3.532 -32.730 1.00 93.50 91 ARG A N 1
ATOM 723 C CA . ARG A 1 91 ? 6.880 -4.342 -33.029 1.00 93.50 91 ARG A CA 1
ATOM 724 C C . ARG A 1 91 ? 7.504 -3.945 -34.367 1.00 93.50 91 ARG A C 1
ATOM 726 O O . ARG A 1 91 ? 8.709 -3.735 -34.416 1.00 93.50 91 ARG A O 1
ATOM 733 N N . ALA A 1 92 ? 6.693 -3.763 -35.408 1.00 91.75 92 ALA A N 1
ATOM 734 C CA . ALA A 1 92 ? 7.165 -3.303 -36.713 1.00 91.75 92 ALA A CA 1
ATOM 735 C C . ALA A 1 92 ? 7.762 -1.883 -36.644 1.00 91.75 92 ALA A C 1
ATOM 737 O O . ALA A 1 92 ? 8.804 -1.618 -37.237 1.00 91.75 92 ALA A O 1
ATOM 738 N N . SER A 1 93 ? 7.161 -0.984 -35.857 1.00 93.50 93 SER A N 1
ATOM 739 C CA . SER A 1 93 ? 7.734 0.341 -35.585 1.00 93.50 93 SER A CA 1
ATOM 740 C C . SER A 1 93 ? 9.124 0.238 -34.943 1.00 93.50 93 SER A C 1
ATOM 742 O O . SER A 1 93 ? 10.045 0.950 -35.343 1.00 93.50 93 SER A O 1
ATOM 744 N N . LEU A 1 94 ? 9.323 -0.695 -34.005 1.00 91.81 94 LEU A N 1
ATOM 745 C CA . LEU A 1 94 ? 10.628 -0.933 -33.380 1.00 91.81 94 LEU A CA 1
ATOM 746 C C . LEU A 1 94 ? 11.674 -1.522 -34.335 1.00 91.81 94 LEU A C 1
ATOM 748 O O . LEU A 1 94 ? 12.862 -1.313 -34.108 1.00 91.81 94 LEU A O 1
ATOM 752 N N . GLU A 1 95 ? 11.285 -2.210 -35.410 1.00 89.94 95 GLU A N 1
ATOM 753 C CA . GLU A 1 95 ? 12.239 -2.660 -36.437 1.00 89.94 95 GLU A CA 1
ATOM 754 C C . GLU A 1 95 ? 12.856 -1.471 -37.193 1.00 89.94 95 GLU A C 1
ATOM 756 O O . GLU A 1 95 ? 14.052 -1.479 -37.497 1.00 89.94 95 GLU A O 1
ATOM 761 N N . GLY A 1 96 ? 12.057 -0.432 -37.464 1.00 82.81 96 GLY A N 1
ATOM 762 C CA . GLY A 1 96 ? 12.512 0.804 -38.109 1.00 82.81 96 GLY A CA 1
ATOM 763 C C . GLY A 1 96 ? 13.121 1.826 -37.140 1.00 82.81 96 GLY A C 1
ATOM 764 O O . GLY A 1 96 ? 14.040 2.557 -37.512 1.00 82.81 96 GLY A O 1
ATOM 765 N N . SER A 1 97 ? 12.669 1.838 -35.881 1.00 86.88 97 SER A N 1
ATOM 766 C CA . SER A 1 97 ? 13.140 2.732 -34.816 1.00 86.88 97 SER A CA 1
ATOM 767 C C . SER A 1 97 ? 13.350 1.981 -33.485 1.00 86.88 97 SER A C 1
ATOM 769 O O . SER A 1 97 ? 12.558 2.122 -32.548 1.00 86.88 97 SER A O 1
ATOM 771 N N . PRO A 1 98 ? 14.447 1.203 -33.343 1.00 86.94 98 PRO A N 1
ATOM 772 C CA . PRO A 1 98 ? 14.686 0.362 -32.160 1.00 86.94 98 PRO A CA 1
ATOM 773 C C . PRO A 1 98 ? 14.887 1.130 -30.850 1.00 86.94 98 PRO A C 1
ATOM 775 O O . PRO A 1 98 ? 14.815 0.541 -29.777 1.00 86.94 98 PRO A O 1
ATOM 778 N N . ALA A 1 99 ? 15.161 2.434 -30.924 1.00 84.81 99 ALA A N 1
ATOM 779 C CA . ALA A 1 99 ? 15.367 3.317 -29.779 1.00 84.81 99 ALA A CA 1
ATOM 780 C C . ALA A 1 99 ? 14.118 4.167 -29.464 1.00 84.81 99 ALA A C 1
ATOM 782 O O . ALA A 1 99 ? 14.238 5.305 -29.008 1.00 84.81 99 ALA A O 1
ATOM 783 N N . ASN A 1 100 ? 12.915 3.642 -29.728 1.00 83.12 100 ASN A N 1
ATOM 784 C CA . ASN A 1 100 ? 11.652 4.323 -29.447 1.00 83.12 100 ASN A CA 1
ATOM 785 C C . ASN A 1 100 ? 11.061 3.887 -28.086 1.00 83.12 100 ASN A C 1
ATOM 787 O O . ASN A 1 100 ? 10.363 2.871 -28.020 1.00 83.12 100 ASN A O 1
ATOM 791 N N . PRO A 1 101 ? 11.246 4.663 -26.997 1.00 76.50 101 PRO A N 1
ATOM 792 C CA . PRO A 1 101 ? 10.703 4.312 -25.682 1.00 76.50 101 PRO A CA 1
ATOM 793 C C . PRO A 1 101 ? 9.169 4.230 -25.677 1.00 76.50 101 PRO A C 1
ATOM 795 O O . PRO A 1 101 ? 8.593 3.437 -24.939 1.00 76.50 101 PRO A O 1
ATOM 798 N N . LYS A 1 102 ? 8.483 5.007 -26.529 1.00 80.44 102 LYS A N 1
ATOM 799 C CA . LYS A 1 102 ? 7.015 5.011 -26.571 1.00 80.44 102 LYS A CA 1
ATOM 800 C C . LYS A 1 102 ? 6.464 3.677 -27.078 1.00 80.44 102 LYS A C 1
ATOM 802 O O . LYS A 1 102 ? 5.444 3.221 -26.576 1.00 80.44 102 LYS A O 1
ATOM 807 N N . ALA A 1 103 ? 7.123 3.060 -28.058 1.00 85.62 103 ALA A N 1
ATOM 808 C CA . ALA A 1 103 ? 6.693 1.782 -28.623 1.00 85.62 103 ALA A CA 1
ATOM 809 C C . ALA A 1 103 ? 6.842 0.643 -27.605 1.00 85.62 103 ALA A C 1
ATOM 811 O O . ALA A 1 103 ? 5.885 -0.096 -27.375 1.00 85.62 103 ALA A O 1
ATOM 812 N N . TYR A 1 104 ? 7.982 0.572 -26.910 1.00 82.31 104 TYR A N 1
ATOM 813 C CA . TYR A 1 104 ? 8.166 -0.356 -25.789 1.00 82.31 104 TYR A CA 1
ATOM 814 C C . TYR A 1 104 ? 7.133 -0.136 -24.683 1.00 82.31 104 TYR A C 1
ATOM 816 O O . TYR A 1 104 ? 6.538 -1.090 -24.192 1.00 82.31 104 TYR A O 1
ATOM 824 N N . TYR A 1 105 ? 6.830 1.116 -24.343 1.00 76.50 105 TYR A N 1
ATOM 825 C CA . TYR A 1 105 ? 5.794 1.419 -23.363 1.00 76.50 105 TYR A CA 1
ATOM 826 C C . TYR A 1 105 ? 4.408 0.879 -23.753 1.00 76.50 105 TYR A C 1
ATOM 828 O O . TYR A 1 105 ? 3.732 0.256 -22.931 1.00 76.50 105 TYR A O 1
ATOM 836 N N . GLN A 1 106 ? 3.985 1.082 -25.005 1.00 82.12 106 GLN A N 1
ATOM 837 C CA . GLN A 1 106 ? 2.695 0.567 -25.473 1.00 82.12 106 GLN A CA 1
ATOM 838 C C . GLN A 1 106 ? 2.673 -0.966 -25.530 1.00 82.12 106 GLN A C 1
ATOM 840 O O . GLN A 1 106 ? 1.686 -1.583 -25.123 1.00 82.12 106 GLN A O 1
ATOM 845 N N . LEU A 1 107 ? 3.776 -1.601 -25.942 1.00 84.94 107 LEU A N 1
ATOM 846 C CA . LEU A 1 107 ? 3.927 -3.059 -25.882 1.00 84.94 107 LEU A CA 1
ATOM 847 C C . LEU A 1 107 ? 3.856 -3.588 -24.448 1.00 84.94 107 LEU A C 1
ATOM 849 O O . LEU A 1 107 ? 3.232 -4.625 -24.216 1.00 84.94 107 LEU A O 1
ATOM 853 N N . GLY A 1 108 ? 4.438 -2.869 -23.488 1.00 76.56 108 GLY A N 1
ATOM 854 C CA . GLY A 1 108 ? 4.311 -3.158 -22.063 1.00 76.56 108 GLY A CA 1
ATOM 855 C C . GLY A 1 108 ? 2.846 -3.210 -21.636 1.00 76.56 108 GLY A C 1
ATOM 856 O O . GLY A 1 108 ? 2.406 -4.206 -21.060 1.00 76.56 108 GLY A O 1
ATOM 857 N N . TRP A 1 109 ? 2.054 -2.198 -22.006 1.00 73.19 109 TRP A N 1
ATOM 858 C CA . TRP A 1 109 ? 0.619 -2.161 -21.706 1.00 73.19 109 TRP A CA 1
ATOM 859 C C . TRP A 1 109 ? -0.189 -3.248 -22.399 1.00 73.19 109 TRP A C 1
ATOM 861 O O . TRP A 1 109 ? -1.055 -3.842 -21.760 1.00 73.19 109 TRP A O 1
ATOM 871 N N . ILE A 1 110 ? 0.069 -3.545 -23.673 1.00 79.88 110 ILE A N 1
ATOM 872 C CA . ILE A 1 110 ? -0.657 -4.613 -24.373 1.00 79.88 110 ILE A CA 1
ATOM 873 C C . ILE A 1 110 ? -0.389 -5.964 -23.707 1.00 79.88 110 ILE A C 1
ATOM 875 O O . ILE A 1 110 ? -1.330 -6.684 -23.362 1.00 79.88 110 ILE A O 1
ATOM 879 N N . ASN A 1 111 ? 0.882 -6.274 -23.444 1.00 75.81 111 ASN A N 1
ATOM 880 C CA . ASN A 1 111 ? 1.262 -7.491 -22.734 1.00 75.81 111 ASN A CA 1
ATOM 881 C C . ASN A 1 111 ? 0.659 -7.530 -21.322 1.00 75.81 111 ASN A C 1
ATOM 883 O O . ASN A 1 111 ? 0.153 -8.566 -20.889 1.00 75.81 111 ASN A O 1
ATOM 887 N N . TYR A 1 112 ? 0.610 -6.387 -20.636 1.00 62.84 112 TYR A N 1
ATOM 888 C CA . TYR A 1 112 ? -0.029 -6.248 -19.332 1.00 62.84 112 TYR A CA 1
ATOM 889 C C . TYR A 1 112 ? -1.549 -6.472 -19.376 1.00 62.84 112 TYR A C 1
ATOM 891 O O . TYR A 1 112 ? -2.098 -7.141 -18.499 1.00 62.84 112 TYR A O 1
ATOM 899 N N . LEU A 1 113 ? -2.259 -5.948 -20.377 1.00 62.41 113 LEU A N 1
ATOM 900 C CA . LEU A 1 113 ? -3.702 -6.158 -20.544 1.00 62.41 113 LEU A CA 1
ATOM 901 C C . LEU A 1 113 ? -4.019 -7.628 -20.847 1.00 62.41 113 LEU A C 1
ATOM 903 O O . LEU A 1 113 ? -5.027 -8.154 -20.377 1.00 62.41 113 LEU A O 1
ATOM 907 N N . GLN A 1 114 ? -3.128 -8.310 -21.567 1.00 71.56 114 GLN A N 1
ATOM 908 C CA . GLN A 1 114 ? -3.273 -9.715 -21.951 1.00 71.56 114 GLN A CA 1
ATOM 909 C C . GLN A 1 114 ? -2.587 -10.711 -20.995 1.00 71.56 114 GLN A C 1
ATOM 911 O O . GLN A 1 114 ? -2.637 -11.922 -21.202 1.00 71.56 114 GLN A O 1
ATOM 916 N N . ARG A 1 115 ? -1.997 -10.241 -19.896 1.00 62.38 115 ARG A N 1
ATOM 917 C CA . ARG A 1 115 ? -1.219 -11.024 -18.911 1.00 62.38 115 ARG A CA 1
ATOM 918 C C . ARG A 1 115 ? -1.878 -12.289 -18.350 1.00 62.38 115 ARG A C 1
ATOM 920 O O . ARG A 1 115 ? -1.189 -13.163 -17.827 1.00 62.38 115 ARG A O 1
ATOM 927 N N . HIS A 1 116 ? -3.210 -12.354 -18.352 1.00 55.66 116 HIS A N 1
ATOM 928 C CA . HIS A 1 116 ? -3.957 -13.491 -17.811 1.00 55.66 116 HIS A CA 1
ATOM 929 C C . HIS A 1 116 ? -3.852 -14.708 -18.735 1.00 55.66 116 HIS A C 1
ATOM 931 O O . HIS A 1 116 ? -4.103 -15.827 -18.301 1.00 55.66 116 HIS A O 1
ATOM 937 N N . GLN A 1 117 ? -3.444 -14.492 -19.988 1.00 72.62 117 GLN A N 1
ATOM 938 C CA . GLN A 1 117 ? -3.303 -15.535 -20.991 1.00 72.62 117 GLN A CA 1
ATOM 939 C C . GLN A 1 117 ? -2.067 -16.417 -20.754 1.00 72.62 117 GLN A C 1
ATOM 941 O O . GLN A 1 117 ? -2.127 -17.612 -21.031 1.00 72.62 117 GLN A O 1
ATOM 946 N N . SER A 1 118 ? -0.947 -15.876 -20.246 1.00 67.62 118 SER A N 1
ATOM 947 C CA . SER A 1 118 ? 0.270 -16.670 -20.006 1.00 67.62 118 SER A CA 1
ATOM 948 C C . SER A 1 118 ? 1.266 -16.016 -19.038 1.00 67.62 118 SER A C 1
ATOM 950 O O . SER A 1 118 ? 1.245 -14.809 -18.803 1.00 67.62 118 SER A O 1
ATOM 952 N N . PHE A 1 119 ? 2.179 -16.824 -18.484 1.00 54.72 119 PHE A N 1
ATOM 953 C CA . PHE A 1 119 ? 3.342 -16.326 -17.736 1.00 54.72 119 PHE A CA 1
ATOM 954 C C . PHE A 1 119 ? 4.290 -15.510 -18.622 1.00 54.72 119 PHE A C 1
ATOM 956 O O . PHE A 1 119 ? 4.802 -14.487 -18.180 1.00 54.72 119 PHE A O 1
ATOM 963 N N . GLN A 1 120 ? 4.440 -15.897 -19.892 1.00 69.12 120 GLN A N 1
ATOM 964 C CA . GLN A 1 120 ? 5.285 -15.178 -20.843 1.00 69.12 120 GLN A CA 1
ATOM 965 C C . GLN A 1 120 ? 4.807 -13.738 -21.065 1.00 69.12 120 GLN A C 1
ATOM 967 O O . GLN A 1 120 ? 5.616 -12.824 -21.002 1.00 69.12 120 GLN A O 1
ATOM 972 N N . ARG A 1 121 ? 3.490 -13.509 -21.195 1.00 74.25 121 ARG A N 1
ATOM 973 C CA . ARG A 1 121 ? 2.920 -12.153 -21.310 1.00 74.25 121 ARG A CA 1
ATOM 974 C C . ARG A 1 121 ? 3.290 -11.256 -20.121 1.00 74.25 121 ARG A C 1
ATOM 976 O O . ARG A 1 121 ? 3.418 -10.050 -20.287 1.00 74.25 121 ARG A O 1
ATOM 983 N N . ARG A 1 122 ? 3.474 -11.822 -18.922 1.00 59.94 122 ARG A N 1
ATOM 984 C CA . ARG A 1 122 ? 3.920 -11.062 -17.741 1.00 59.94 122 ARG A CA 1
ATOM 985 C C . ARG A 1 122 ? 5.384 -10.652 -17.861 1.00 59.94 122 ARG A C 1
ATOM 987 O O . ARG A 1 122 ? 5.690 -9.482 -17.669 1.00 59.94 122 ARG A O 1
ATOM 994 N N . LEU A 1 123 ? 6.254 -11.593 -18.228 1.00 58.47 123 LEU A N 1
ATOM 995 C CA . LEU A 1 123 ? 7.673 -11.313 -18.456 1.00 58.47 123 LEU A CA 1
ATOM 996 C C . LEU A 1 123 ? 7.875 -10.288 -19.575 1.00 58.47 123 LEU A C 1
ATOM 998 O O . LEU A 1 123 ? 8.625 -9.333 -19.397 1.00 58.47 123 LEU A O 1
ATOM 1002 N N . ASP A 1 124 ? 7.156 -10.443 -20.686 1.00 72.88 124 ASP A N 1
ATOM 1003 C CA . ASP A 1 124 ? 7.234 -9.528 -21.823 1.00 72.88 124 ASP A CA 1
ATOM 1004 C C . ASP A 1 124 ? 6.754 -8.125 -21.436 1.00 72.88 124 ASP A C 1
ATOM 1006 O O . ASP A 1 124 ? 7.349 -7.138 -21.857 1.00 72.88 124 ASP A O 1
ATOM 1010 N N . ALA A 1 125 ? 5.707 -8.000 -20.610 1.00 69.38 125 ALA A N 1
ATOM 1011 C CA . ALA A 1 125 ? 5.272 -6.700 -20.098 1.00 69.38 125 ALA A CA 1
ATOM 1012 C C . ALA A 1 125 ? 6.378 -6.027 -19.271 1.00 69.38 125 ALA A C 1
ATOM 1014 O O . ALA A 1 125 ? 6.736 -4.883 -19.550 1.00 69.38 125 ALA A O 1
ATOM 1015 N N . THR A 1 126 ? 6.947 -6.754 -18.305 1.00 62.00 126 THR A N 1
ATOM 1016 C CA . THR A 1 126 ? 8.036 -6.276 -17.441 1.00 62.00 126 THR A CA 1
ATOM 1017 C C . THR A 1 126 ? 9.253 -5.845 -18.260 1.00 62.00 126 THR A C 1
ATOM 1019 O O . THR A 1 126 ? 9.759 -4.741 -18.059 1.00 62.00 126 THR A O 1
ATOM 1022 N N . GLN A 1 127 ? 9.686 -6.666 -19.221 1.00 67.56 127 GLN A N 1
ATOM 1023 C CA . GLN A 1 127 ? 10.824 -6.356 -20.088 1.00 67.56 127 GLN A CA 1
ATOM 1024 C C . GLN A 1 127 ? 10.553 -5.127 -20.961 1.00 67.56 127 GLN A C 1
ATOM 1026 O O . GLN A 1 127 ? 11.379 -4.225 -21.015 1.00 67.56 127 GLN A O 1
ATOM 1031 N N . ASN A 1 128 ? 9.373 -5.033 -21.579 1.00 77.81 128 ASN A N 1
ATOM 1032 C CA . ASN A 1 128 ? 9.014 -3.887 -22.413 1.00 77.81 128 ASN A CA 1
ATOM 1033 C C . ASN A 1 128 ? 8.956 -2.575 -21.606 1.00 77.81 128 ASN A C 1
ATOM 1035 O O . ASN A 1 128 ? 9.422 -1.536 -22.069 1.00 77.81 128 ASN A O 1
ATOM 1039 N N . PHE A 1 129 ? 8.427 -2.593 -20.378 1.00 68.56 129 PHE A N 1
ATOM 1040 C CA . PHE A 1 129 ? 8.487 -1.408 -19.516 1.00 68.56 129 PHE A CA 1
ATOM 1041 C C . PHE A 1 129 ? 9.928 -1.041 -19.145 1.00 68.56 129 PHE A C 1
ATOM 1043 O O . PHE A 1 129 ? 10.273 0.141 -19.171 1.00 68.56 129 PHE A O 1
ATOM 1050 N N . TYR A 1 130 ? 10.775 -2.033 -18.859 1.00 62.56 130 TYR A N 1
ATOM 1051 C CA . TYR A 1 130 ? 12.194 -1.818 -18.584 1.00 62.56 130 TYR A CA 1
ATOM 1052 C C . TYR A 1 130 ? 12.933 -1.208 -19.786 1.00 62.56 130 TYR A C 1
ATOM 1054 O O . TYR A 1 130 ? 13.607 -0.192 -19.634 1.00 62.56 130 TYR A O 1
ATOM 1062 N N . ASP A 1 131 ? 12.734 -1.743 -20.992 1.00 72.06 131 ASP A N 1
ATOM 1063 C CA . ASP A 1 131 ? 13.354 -1.238 -22.223 1.00 72.06 131 ASP A CA 1
ATOM 1064 C C . ASP A 1 131 ? 12.933 0.213 -22.513 1.00 72.06 131 ASP A C 1
ATOM 1066 O O . ASP A 1 131 ? 13.762 1.053 -22.878 1.00 72.06 131 ASP A O 1
ATOM 1070 N N . SER A 1 132 ? 11.663 0.556 -22.260 1.00 72.31 132 SER A N 1
ATOM 1071 C CA . SER A 1 132 ? 11.180 1.942 -22.332 1.00 72.31 132 SER A CA 1
ATOM 1072 C C . SER A 1 132 ? 11.931 2.872 -21.373 1.00 72.31 132 SER A C 1
ATOM 1074 O O . SER A 1 132 ? 12.279 3.992 -21.757 1.00 72.31 132 SER A O 1
ATOM 1076 N N . ILE A 1 133 ? 12.154 2.441 -20.128 1.00 61.22 133 ILE A N 1
ATOM 1077 C CA . ILE A 1 133 ? 12.843 3.234 -19.097 1.00 61.22 133 ILE A CA 1
ATOM 1078 C C . ILE A 1 133 ? 14.322 3.388 -19.447 1.00 61.22 133 ILE A C 1
ATOM 1080 O O . ILE A 1 133 ? 14.841 4.498 -19.386 1.00 61.22 133 ILE A O 1
ATOM 1084 N N . CYS A 1 134 ? 14.994 2.318 -19.873 1.00 64.56 134 CYS A N 1
ATOM 1085 C CA . CYS A 1 134 ? 16.399 2.363 -20.281 1.00 64.56 134 CYS A CA 1
ATOM 1086 C C . CYS A 1 134 ? 16.636 3.353 -21.429 1.00 64.56 134 CYS A C 1
ATOM 1088 O O . CYS A 1 134 ? 17.614 4.096 -21.421 1.00 64.56 134 CYS A O 1
ATOM 1090 N N . LEU A 1 135 ? 15.719 3.411 -22.400 1.00 69.12 135 LEU A N 1
ATOM 1091 C CA . LEU A 1 135 ? 15.816 4.343 -23.525 1.00 69.12 135 LEU A CA 1
ATOM 1092 C C . LEU A 1 135 ? 15.496 5.789 -23.142 1.00 69.12 135 LEU A C 1
ATOM 1094 O O . LEU A 1 135 ? 16.044 6.728 -23.726 1.00 69.12 135 LEU A O 1
ATOM 1098 N N . ARG A 1 136 ? 14.589 5.995 -22.185 1.00 66.62 136 ARG A N 1
ATOM 1099 C CA . ARG A 1 136 ? 14.266 7.325 -21.671 1.00 66.62 136 ARG A CA 1
ATOM 1100 C C . ARG A 1 136 ? 13.871 7.235 -20.194 1.00 66.62 136 ARG A C 1
ATOM 1102 O O . ARG A 1 136 ? 12.680 7.141 -19.900 1.00 66.62 136 ARG A O 1
ATOM 1109 N N . PRO A 1 137 ? 14.839 7.398 -19.274 1.00 52.41 137 PRO A N 1
ATOM 1110 C CA . PRO A 1 137 ? 14.596 7.288 -17.831 1.00 52.41 137 PRO A CA 1
ATOM 1111 C C . PRO A 1 137 ? 13.520 8.253 -17.312 1.00 52.41 137 PRO A C 1
ATOM 1113 O O . PRO A 1 137 ? 12.793 7.951 -16.375 1.00 52.41 137 PRO A O 1
ATOM 1116 N N . ASN A 1 138 ? 13.362 9.391 -17.996 1.00 47.78 138 ASN A N 1
ATOM 1117 C CA . ASN A 1 138 ? 12.406 10.454 -17.676 1.00 47.78 138 ASN A CA 1
ATOM 1118 C C . ASN A 1 138 ? 11.088 10.344 -18.466 1.00 47.78 138 ASN A C 1
ATOM 1120 O O . ASN A 1 138 ? 10.393 11.349 -18.670 1.00 47.78 138 ASN A O 1
ATOM 1124 N N . TYR A 1 139 ? 10.772 9.176 -19.033 1.00 54.56 139 TYR A N 1
ATOM 1125 C CA . TYR A 1 139 ? 9.529 8.983 -19.767 1.00 54.56 139 TYR A CA 1
ATOM 1126 C C . TYR A 1 139 ? 8.368 8.917 -18.772 1.00 54.56 139 TYR A C 1
ATOM 1128 O O . TYR A 1 139 ? 8.094 7.886 -18.177 1.00 54.56 139 TYR A O 1
ATOM 1136 N N . VAL A 1 140 ? 7.678 10.053 -18.624 1.00 43.41 140 VAL A N 1
ATOM 1137 C CA . VAL A 1 140 ? 6.568 10.335 -17.683 1.00 43.41 140 VAL A CA 1
ATOM 1138 C C . VAL A 1 140 ? 5.463 9.266 -17.671 1.00 43.41 140 VAL A C 1
ATOM 1140 O O . VAL A 1 140 ? 4.657 9.223 -16.747 1.00 43.41 140 VAL A O 1
ATOM 1143 N N . TYR A 1 141 ? 5.420 8.401 -18.683 1.00 43.12 141 TYR A N 1
ATOM 1144 C CA . TYR A 1 141 ? 4.405 7.375 -18.831 1.00 43.12 141 TYR A CA 1
ATOM 1145 C C . TYR A 1 141 ? 4.864 5.974 -18.429 1.00 43.12 141 TYR A C 1
ATOM 1147 O O . TYR A 1 141 ? 3.990 5.204 -18.049 1.00 43.12 141 TYR A O 1
ATOM 1155 N N . SER A 1 142 ? 6.162 5.632 -18.439 1.00 44.88 142 SER A N 1
ATOM 1156 C CA . SER A 1 142 ? 6.636 4.299 -18.029 1.00 44.88 142 SER A CA 1
ATOM 1157 C C . SER A 1 142 ? 6.513 4.127 -16.518 1.00 44.88 142 SER A C 1
ATOM 1159 O O . SER A 1 142 ? 7.457 4.357 -15.767 1.00 44.88 142 SER A O 1
ATOM 1161 N N . ASP A 1 143 ? 5.304 3.765 -16.093 1.00 46.44 143 ASP A N 1
ATOM 1162 C CA . ASP A 1 143 ? 4.952 3.389 -14.733 1.00 46.44 143 ASP A CA 1
ATOM 1163 C C . ASP A 1 143 ? 5.889 2.258 -14.286 1.00 46.44 143 ASP A C 1
ATOM 1165 O O . ASP A 1 143 ? 5.709 1.085 -14.614 1.00 46.44 143 ASP A O 1
ATOM 1169 N N . THR A 1 144 ? 6.898 2.615 -13.496 1.00 44.38 144 THR A N 1
ATOM 1170 C CA . THR A 1 144 ? 7.773 1.676 -12.781 1.00 44.38 144 THR A CA 1
ATOM 1171 C C . THR A 1 144 ? 6.996 0.766 -11.821 1.00 44.38 144 THR A C 1
ATOM 1173 O O . THR A 1 144 ? 7.508 -0.279 -11.427 1.00 44.38 144 THR A O 1
ATOM 1176 N N . LYS A 1 145 ? 5.715 1.083 -11.571 1.00 46.19 145 LYS A N 1
ATOM 1177 C CA . LYS A 1 145 ? 4.708 0.278 -10.857 1.00 46.19 145 LYS A CA 1
ATOM 1178 C C . LYS A 1 145 ? 4.606 -1.180 -11.315 1.00 46.19 145 LYS A C 1
ATOM 1180 O O . LYS A 1 145 ? 4.029 -1.997 -10.604 1.00 46.19 145 LYS A O 1
ATOM 1185 N N . LEU A 1 146 ? 5.073 -1.493 -12.525 1.00 47.69 146 LEU A N 1
ATOM 1186 C CA . LEU A 1 146 ? 4.819 -2.765 -13.202 1.00 47.69 146 LEU A CA 1
ATOM 1187 C C . LEU A 1 146 ? 6.060 -3.634 -13.409 1.00 47.69 146 LEU A C 1
ATOM 1189 O O . LEU A 1 146 ? 5.946 -4.684 -14.039 1.00 47.69 146 LEU A O 1
ATOM 1193 N N . ILE A 1 147 ? 7.219 -3.258 -12.858 1.00 50.91 147 ILE A N 1
ATOM 1194 C CA . ILE A 1 147 ? 8.414 -4.112 -12.911 1.00 50.91 147 ILE A CA 1
ATOM 1195 C C . ILE A 1 147 ? 8.309 -5.195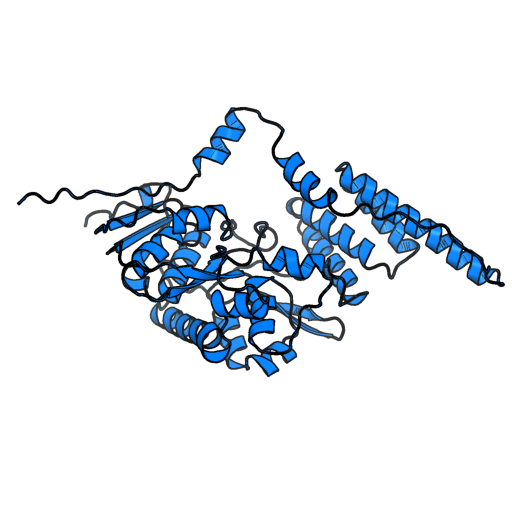 -11.829 1.00 50.91 147 ILE A C 1
ATOM 1197 O O . ILE A 1 147 ? 9.076 -5.218 -10.872 1.00 50.91 147 ILE A O 1
ATOM 1201 N N . LEU A 1 148 ? 7.323 -6.087 -11.959 1.00 49.41 148 LEU A N 1
ATOM 1202 C CA . LEU A 1 148 ? 7.190 -7.270 -11.112 1.00 49.41 148 LEU A CA 1
ATOM 1203 C C . LEU A 1 148 ? 7.844 -8.463 -11.830 1.00 49.41 148 LEU A C 1
ATOM 1205 O O . LEU A 1 148 ? 7.373 -8.895 -12.883 1.00 49.41 148 LEU A O 1
ATOM 1209 N N . SER A 1 149 ? 8.952 -8.973 -11.292 1.00 44.38 149 SER A N 1
ATOM 1210 C CA . SER A 1 149 ? 9.627 -10.195 -11.755 1.00 44.38 149 SER A CA 1
ATOM 1211 C C . SER A 1 149 ? 9.079 -11.431 -11.050 1.00 44.38 149 SER A C 1
ATOM 1213 O O . SER A 1 149 ? 8.975 -12.491 -11.664 1.00 44.38 149 SER A O 1
ATOM 1215 N N . ASP A 1 150 ? 8.680 -11.279 -9.784 1.00 48.97 150 ASP A N 1
ATOM 1216 C CA . ASP A 1 150 ? 8.351 -12.384 -8.891 1.00 48.97 150 ASP A CA 1
ATOM 1217 C C . ASP A 1 150 ? 6.967 -12.217 -8.253 1.00 48.97 150 ASP A C 1
ATOM 1219 O O . ASP A 1 150 ? 6.546 -11.095 -7.953 1.00 48.97 150 ASP A O 1
ATOM 1223 N N . PRO A 1 151 ? 6.239 -13.325 -8.026 1.00 48.72 151 PRO A N 1
ATOM 1224 C CA . PRO A 1 151 ? 4.985 -13.282 -7.302 1.00 48.72 151 PRO A CA 1
ATOM 1225 C C . PRO A 1 151 ? 5.200 -12.928 -5.822 1.00 48.72 151 PRO A C 1
ATOM 1227 O O . PRO A 1 151 ? 6.075 -13.476 -5.150 1.00 48.72 151 PRO A O 1
ATOM 1230 N N . ILE A 1 152 ? 4.353 -12.045 -5.295 1.00 56.78 152 ILE A N 1
ATOM 1231 C CA . ILE A 1 152 ? 4.259 -11.714 -3.872 1.00 56.78 152 ILE A CA 1
ATOM 1232 C C . ILE A 1 152 ? 3.762 -12.956 -3.141 1.00 56.78 152 ILE A C 1
ATOM 1234 O O . ILE A 1 152 ? 2.576 -13.285 -3.196 1.00 56.78 152 ILE A O 1
ATOM 1238 N N . ASN A 1 153 ? 4.674 -13.636 -2.457 1.00 50.16 153 ASN A N 1
ATOM 1239 C CA . ASN A 1 153 ? 4.342 -14.835 -1.697 1.00 50.16 153 ASN A CA 1
ATOM 1240 C C . ASN A 1 153 ? 4.305 -14.587 -0.183 1.00 50.16 153 ASN A C 1
ATOM 1242 O O . ASN A 1 153 ? 3.776 -15.436 0.527 1.00 50.16 153 ASN A O 1
ATOM 1246 N N . ASP A 1 154 ? 4.835 -13.455 0.315 1.00 63.50 154 ASP A N 1
ATOM 1247 C CA . ASP A 1 154 ? 5.052 -13.298 1.759 1.00 63.50 154 ASP A CA 1
ATOM 1248 C C . ASP A 1 154 ? 5.052 -11.850 2.302 1.00 63.50 154 ASP A C 1
ATOM 1250 O O . ASP A 1 154 ? 6.019 -11.380 2.907 1.00 63.50 154 ASP A O 1
ATOM 1254 N N . LEU A 1 155 ? 3.956 -11.106 2.099 1.00 71.81 155 LEU A N 1
ATOM 1255 C CA . LEU A 1 155 ? 3.799 -9.810 2.774 1.00 71.81 155 LEU A CA 1
ATOM 1256 C C . LEU A 1 155 ? 3.773 -9.981 4.292 1.00 71.81 155 LEU A C 1
ATOM 1258 O O . LEU A 1 155 ? 3.057 -10.836 4.814 1.00 71.81 155 LEU A O 1
ATOM 1262 N N . PHE A 1 156 ? 4.504 -9.101 4.974 1.00 77.81 156 PHE A N 1
ATOM 1263 C CA . PHE A 1 156 ? 4.736 -9.113 6.416 1.00 77.81 156 PHE A CA 1
ATOM 1264 C C . PHE A 1 156 ? 5.601 -10.299 6.898 1.00 77.81 156 PHE A C 1
ATOM 1266 O O . PHE A 1 156 ? 5.698 -10.550 8.100 1.00 77.81 156 PHE A O 1
ATOM 1273 N N . GLY A 1 157 ? 6.298 -10.987 5.978 1.00 58.12 157 GLY A N 1
ATOM 1274 C CA . GLY A 1 157 ? 7.280 -12.039 6.278 1.00 58.12 157 GLY A CA 1
ATOM 1275 C C . GLY A 1 157 ? 6.672 -13.262 6.971 1.00 58.12 157 GLY A C 1
ATOM 1276 O O . GLY A 1 157 ? 7.205 -13.732 7.977 1.00 58.12 157 GLY A O 1
ATOM 1277 N N . GLY A 1 158 ? 5.479 -13.673 6.544 1.00 56.53 158 GLY A N 1
ATOM 1278 C CA . GLY A 1 158 ? 4.714 -14.809 7.065 1.00 56.53 158 GLY A CA 1
ATOM 1279 C C . GLY A 1 158 ? 3.993 -14.502 8.372 1.00 56.53 158 GLY A C 1
ATOM 1280 O O . GLY A 1 158 ? 3.113 -15.251 8.808 1.00 56.53 158 GLY A O 1
ATOM 1281 N N . ARG A 1 159 ? 4.333 -13.370 8.997 1.00 56.34 159 ARG A N 1
ATOM 1282 C CA . ARG A 1 159 ? 3.772 -12.892 10.258 1.00 56.34 159 ARG A CA 1
ATOM 1283 C C . ARG A 1 159 ? 2.430 -12.217 9.984 1.00 56.34 159 ARG A C 1
ATOM 1285 O O . ARG A 1 159 ? 2.254 -11.504 9.005 1.00 56.34 159 ARG A O 1
ATOM 1292 N N . GLY A 1 160 ? 1.445 -12.481 10.838 1.00 46.94 160 GLY A N 1
ATOM 1293 C CA . GLY A 1 160 ? 0.054 -12.073 10.600 1.00 46.94 160 GLY A CA 1
ATOM 1294 C C . GLY A 1 160 ? -0.836 -13.167 9.996 1.00 46.94 160 GLY A C 1
ATOM 1295 O O . GLY A 1 160 ? -2.012 -12.922 9.734 1.00 46.94 160 GLY A O 1
ATOM 1296 N N . CYS A 1 161 ? -0.323 -14.390 9.833 1.00 44.56 161 CYS A N 1
ATOM 1297 C CA . CYS A 1 161 ? -1.160 -15.585 9.718 1.00 44.56 161 CYS A CA 1
ATOM 1298 C C . CYS A 1 161 ? -1.836 -15.878 11.076 1.00 44.56 161 CYS A C 1
ATOM 1300 O O . CYS A 1 161 ? -1.268 -15.597 12.129 1.00 44.56 161 CYS A O 1
ATOM 1302 N N . GLU A 1 162 ? -3.066 -16.408 11.084 1.00 46.75 162 GLU A N 1
ATOM 1303 C CA . GLU A 1 162 ? -3.820 -16.733 12.318 1.00 46.75 162 GLU A CA 1
ATOM 1304 C C . GLU A 1 162 ? -3.084 -17.714 13.256 1.00 46.75 162 GLU A C 1
ATOM 1306 O O . GLU A 1 162 ? -3.447 -17.817 14.422 1.00 46.75 162 GLU A O 1
ATOM 1311 N N . THR A 1 163 ? -2.049 -18.411 12.773 1.00 42.78 163 THR A N 1
ATOM 1312 C CA . THR A 1 163 ? -1.431 -19.551 13.465 1.00 42.78 163 THR A CA 1
ATOM 1313 C C . THR A 1 163 ? 0.098 -19.505 13.615 1.00 42.78 163 THR A C 1
ATOM 1315 O O . THR A 1 163 ? 0.644 -20.473 14.136 1.00 42.78 163 THR A O 1
ATOM 1318 N N . CYS A 1 164 ? 0.826 -18.481 13.135 1.00 44.03 164 CYS A N 1
ATOM 1319 C CA . CYS A 1 164 ? 2.274 -18.653 12.897 1.00 44.03 164 CYS A CA 1
ATOM 1320 C C . CYS A 1 164 ? 3.228 -17.451 13.089 1.00 44.03 164 CYS A C 1
ATOM 1322 O O . CYS A 1 164 ? 4.389 -17.571 12.709 1.00 44.03 164 CYS A O 1
ATOM 1324 N N . GLY A 1 165 ? 2.830 -16.332 13.708 1.00 54.28 165 GLY A N 1
ATOM 1325 C CA . GLY A 1 165 ? 3.745 -15.192 13.922 1.00 54.28 165 GLY A CA 1
ATOM 1326 C C . GLY A 1 165 ? 3.741 -14.633 15.344 1.00 54.28 165 GLY A C 1
ATOM 1327 O O . GLY A 1 165 ? 2.685 -14.547 15.963 1.00 54.28 165 GLY A O 1
ATOM 1328 N N . ASP A 1 166 ? 4.911 -14.217 15.835 1.00 66.56 166 ASP A N 1
ATOM 1329 C CA . ASP A 1 166 ? 5.048 -13.390 17.040 1.00 66.56 166 ASP A CA 1
ATOM 1330 C C . ASP A 1 166 ? 4.524 -11.975 16.733 1.00 66.56 166 ASP A C 1
ATOM 1332 O O . ASP A 1 166 ? 5.200 -11.179 16.076 1.00 66.56 166 ASP A O 1
ATOM 1336 N N . GLU A 1 167 ? 3.282 -11.679 17.135 1.00 73.75 167 GLU A N 1
ATOM 1337 C CA . GLU A 1 167 ? 2.642 -10.375 16.900 1.00 73.75 167 GLU A CA 1
ATOM 1338 C C . GLU A 1 167 ? 3.450 -9.209 17.485 1.00 73.75 167 GLU A C 1
ATOM 1340 O O . GLU A 1 167 ? 3.400 -8.115 16.924 1.00 73.75 167 GLU A O 1
ATOM 1345 N N . ASN A 1 168 ? 4.246 -9.439 18.537 1.00 82.06 168 ASN A N 1
ATOM 1346 C CA . ASN A 1 168 ? 5.096 -8.398 19.119 1.00 82.06 168 ASN A CA 1
ATOM 1347 C C . ASN A 1 168 ? 6.210 -7.993 18.150 1.00 82.06 168 ASN A C 1
ATOM 1349 O O . ASN A 1 168 ? 6.437 -6.809 17.940 1.00 82.06 168 ASN A O 1
ATOM 1353 N N . GLN A 1 169 ? 6.840 -8.963 17.479 1.00 84.44 169 GLN A N 1
ATOM 1354 C CA . GLN A 1 169 ? 7.873 -8.668 16.485 1.00 84.44 169 GLN A CA 1
ATOM 1355 C C . GLN A 1 169 ? 7.304 -7.890 15.288 1.00 84.44 169 GLN A C 1
ATOM 1357 O O . GLN A 1 169 ? 7.963 -6.997 14.755 1.00 84.44 169 GLN A O 1
ATOM 1362 N N . LEU A 1 170 ? 6.084 -8.223 14.848 1.00 87.81 170 LEU A N 1
ATOM 1363 C CA . LEU A 1 170 ? 5.413 -7.468 13.788 1.00 87.81 170 LEU A CA 1
ATOM 1364 C C . LEU A 1 170 ? 5.070 -6.046 14.253 1.00 87.81 170 LEU A C 1
ATOM 1366 O O . LEU A 1 170 ? 5.293 -5.106 13.494 1.00 87.81 170 LEU A O 1
ATOM 1370 N N . GLN A 1 171 ? 4.570 -5.878 15.480 1.00 91.31 171 GLN A N 1
ATOM 1371 C CA . GLN A 1 171 ? 4.310 -4.559 16.062 1.00 91.31 171 GLN A CA 1
ATOM 1372 C C . GLN A 1 171 ? 5.594 -3.717 16.118 1.00 91.31 171 GLN A C 1
ATOM 1374 O O . GLN A 1 171 ? 5.584 -2.598 15.619 1.00 91.31 171 GLN A O 1
ATOM 1379 N N . ASP A 1 172 ? 6.710 -4.270 16.603 1.00 92.69 172 ASP A N 1
ATOM 1380 C CA . ASP A 1 172 ? 7.995 -3.561 16.693 1.00 92.69 172 ASP A CA 1
ATOM 1381 C C . ASP A 1 172 ? 8.501 -3.079 15.322 1.00 92.69 172 ASP A C 1
ATOM 1383 O O . ASP A 1 172 ? 9.039 -1.976 15.197 1.00 92.69 172 ASP A O 1
ATOM 1387 N N . LEU A 1 173 ? 8.337 -3.900 14.276 1.00 93.50 173 LEU A N 1
ATOM 1388 C CA . LEU A 1 173 ? 8.689 -3.527 12.902 1.00 93.50 173 LEU A CA 1
ATOM 1389 C C . LEU A 1 173 ? 7.776 -2.421 12.363 1.00 93.50 173 LEU A C 1
ATOM 1391 O O . LEU A 1 173 ? 8.257 -1.501 11.703 1.00 93.50 173 LEU A O 1
ATOM 1395 N N . LEU A 1 174 ? 6.471 -2.503 12.631 1.00 95.56 174 LEU A N 1
ATOM 1396 C CA . LEU A 1 174 ? 5.495 -1.505 12.194 1.00 95.56 174 LEU A CA 1
ATOM 1397 C C . LEU A 1 174 ? 5.666 -0.170 12.926 1.00 95.56 174 LEU A C 1
ATOM 1399 O O . LEU A 1 174 ? 5.509 0.877 12.301 1.00 95.56 174 LEU A O 1
ATOM 1403 N N . ASP A 1 175 ? 6.044 -0.195 14.203 1.00 95.38 175 ASP A N 1
ATOM 1404 C CA . ASP A 1 175 ? 6.339 1.003 14.991 1.00 95.38 175 ASP A CA 1
ATOM 1405 C C . ASP A 1 175 ? 7.591 1.710 14.459 1.00 95.38 175 ASP A C 1
ATOM 1407 O O . ASP A 1 175 ? 7.563 2.920 14.228 1.00 95.38 175 ASP A O 1
ATOM 1411 N N . GLN A 1 176 ? 8.661 0.956 14.173 1.00 95.94 176 GLN A N 1
ATOM 1412 C CA . GLN A 1 176 ? 9.863 1.489 13.517 1.00 95.94 176 GLN A CA 1
ATOM 1413 C C . GLN A 1 176 ? 9.546 2.058 12.132 1.00 95.94 176 GLN A C 1
ATOM 1415 O O . GLN A 1 176 ? 9.951 3.173 11.811 1.00 95.94 176 GLN A O 1
ATOM 1420 N N . PHE A 1 177 ? 8.789 1.315 11.321 1.00 96.88 177 PHE A N 1
ATOM 1421 C CA . PHE A 1 177 ? 8.371 1.749 9.991 1.00 96.88 177 PHE A CA 1
ATOM 1422 C C . PHE A 1 177 ? 7.583 3.064 10.052 1.00 96.88 177 PHE A C 1
ATOM 1424 O O . PHE A 1 177 ? 7.908 4.024 9.356 1.00 96.88 177 PHE A O 1
ATOM 1431 N N . SER A 1 178 ? 6.578 3.130 10.927 1.00 96.06 178 SER A N 1
ATOM 1432 C CA . SER A 1 178 ? 5.736 4.313 11.116 1.00 96.06 178 SER A CA 1
ATOM 1433 C C . SER A 1 178 ? 6.538 5.520 11.607 1.00 96.06 178 SER A C 1
ATOM 1435 O O . SER A 1 178 ? 6.344 6.627 11.101 1.00 96.06 178 SER A O 1
ATOM 1437 N N . ALA A 1 179 ? 7.472 5.317 12.543 1.00 95.75 179 ALA A N 1
ATOM 1438 C CA . ALA A 1 179 ? 8.334 6.375 13.061 1.00 95.75 179 ALA A CA 1
ATOM 1439 C C . ALA A 1 179 ? 9.233 6.975 11.969 1.00 95.75 179 ALA A C 1
ATOM 1441 O O . ALA A 1 179 ? 9.257 8.197 11.824 1.00 95.75 179 ALA A O 1
ATOM 1442 N N . ILE A 1 180 ? 9.886 6.138 11.153 1.00 96.75 180 ILE A N 1
ATOM 1443 C CA . ILE A 1 180 ? 10.723 6.605 10.035 1.00 96.75 180 ILE A CA 1
ATOM 1444 C C . ILE A 1 180 ? 9.879 7.413 9.044 1.00 96.75 180 ILE A C 1
ATOM 1446 O O . ILE A 1 180 ? 10.237 8.530 8.676 1.00 96.75 180 ILE A O 1
ATOM 1450 N N . LEU A 1 181 ? 8.725 6.880 8.629 1.00 96.62 181 LEU A N 1
ATOM 1451 C CA . LEU A 1 181 ? 7.857 7.563 7.671 1.00 96.62 181 LEU A CA 1
ATOM 1452 C C . LEU A 1 181 ? 7.381 8.913 8.214 1.00 96.62 181 LEU A C 1
ATOM 1454 O O . LEU A 1 181 ? 7.526 9.933 7.546 1.00 96.62 181 LEU A O 1
ATOM 1458 N N . THR A 1 182 ? 6.802 8.928 9.412 1.00 93.31 182 THR A N 1
ATOM 1459 C CA . THR A 1 182 ? 6.056 10.092 9.905 1.00 93.31 182 THR A CA 1
ATOM 1460 C C . THR A 1 182 ? 6.910 11.076 10.696 1.00 93.31 182 THR A C 1
ATOM 1462 O O . THR A 1 182 ? 6.822 12.273 10.447 1.00 93.31 182 THR A O 1
ATOM 1465 N N . LEU A 1 183 ? 7.741 10.610 11.631 1.00 93.06 183 LEU A N 1
ATOM 1466 C CA . LEU A 1 183 ? 8.490 11.483 12.540 1.00 93.06 183 LEU A CA 1
ATOM 1467 C C . LEU A 1 183 ? 9.789 11.994 11.913 1.00 93.06 183 LEU A C 1
ATOM 1469 O O . LEU A 1 183 ? 10.166 13.139 12.150 1.00 93.06 183 LEU A O 1
ATOM 1473 N N . GLU A 1 184 ? 10.471 11.160 11.126 1.00 95.62 184 GLU A N 1
ATOM 1474 C CA . GLU A 1 184 ? 11.768 11.514 10.530 1.00 95.62 184 GLU A CA 1
ATOM 1475 C C . GLU A 1 184 ? 11.625 12.192 9.162 1.00 95.62 184 GLU A C 1
ATOM 1477 O O . GLU A 1 184 ? 12.439 13.046 8.802 1.00 95.62 184 GLU A O 1
ATOM 1482 N N . HIS A 1 185 ? 10.584 11.839 8.401 1.00 95.38 185 HIS A N 1
ATOM 1483 C CA . HIS A 1 185 ? 10.431 12.276 7.011 1.00 95.38 185 HIS A CA 1
ATOM 1484 C C . HIS A 1 185 ? 9.089 12.933 6.678 1.00 95.38 185 HIS A C 1
ATOM 1486 O O . HIS A 1 185 ? 8.865 13.243 5.511 1.00 95.38 185 HIS A O 1
ATOM 1492 N N . ASP A 1 186 ? 8.220 13.177 7.664 1.00 93.00 186 ASP A N 1
ATOM 1493 C CA . ASP A 1 186 ? 6.929 13.862 7.487 1.00 93.00 186 ASP A CA 1
ATOM 1494 C C . ASP A 1 186 ? 6.048 13.261 6.372 1.00 93.00 186 ASP A C 1
ATOM 1496 O O . ASP A 1 186 ? 5.321 13.947 5.652 1.00 93.00 186 ASP A O 1
ATOM 1500 N N . TYR A 1 187 ? 6.099 11.936 6.206 1.00 93.62 187 TYR A N 1
ATOM 1501 C CA . TYR A 1 187 ? 5.190 11.193 5.335 1.00 93.62 187 TYR A CA 1
ATOM 1502 C C . TYR A 1 187 ? 3.814 11.072 6.003 1.00 93.62 187 TYR A C 1
ATOM 1504 O O . TYR A 1 187 ? 3.366 10.011 6.439 1.00 93.62 187 TYR A O 1
ATOM 1512 N N . THR A 1 188 ? 3.155 12.217 6.116 1.00 90.94 188 THR A N 1
ATOM 1513 C CA . THR A 1 188 ? 1.810 12.419 6.649 1.00 90.94 188 THR A CA 1
ATOM 1514 C C . THR A 1 188 ? 0.921 12.970 5.535 1.00 90.94 188 THR A C 1
ATOM 1516 O O . THR A 1 188 ? 1.416 13.413 4.495 1.00 90.94 188 THR A O 1
ATOM 1519 N N . ALA A 1 189 ? -0.407 12.933 5.683 1.00 85.38 189 ALA A N 1
ATOM 1520 C CA . ALA A 1 189 ? -1.258 13.479 4.625 1.00 85.38 189 ALA A CA 1
ATOM 1521 C C . ALA A 1 189 ? -1.106 15.008 4.522 1.00 85.38 189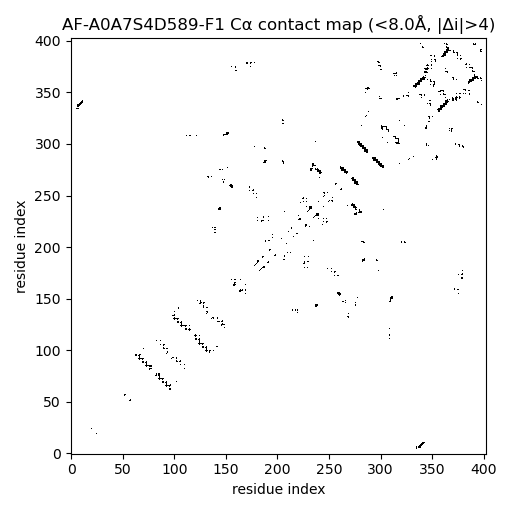 ALA A C 1
ATOM 1523 O O . ALA A 1 189 ? -1.153 15.525 3.405 1.00 85.38 189 ALA A O 1
ATOM 1524 N N . GLU A 1 190 ? -0.841 15.705 5.629 1.00 83.00 190 GLU A N 1
ATOM 1525 C CA . GLU A 1 190 ? -0.462 17.122 5.649 1.00 83.00 190 GLU A CA 1
ATOM 1526 C C . GLU A 1 190 ? 0.909 17.373 5.000 1.00 83.00 190 GLU A C 1
ATOM 1528 O O . GLU A 1 190 ? 1.003 18.195 4.088 1.00 83.00 190 GLU A O 1
ATOM 1533 N N . GLY A 1 191 ? 1.950 16.628 5.384 1.00 86.75 191 GLY A N 1
ATOM 1534 C CA . GLY A 1 191 ? 3.302 16.773 4.834 1.00 86.75 191 GLY A CA 1
ATOM 1535 C C . GLY A 1 191 ? 3.348 16.535 3.324 1.00 86.75 191 GLY A C 1
ATOM 1536 O O . GLY A 1 191 ? 3.915 17.327 2.565 1.00 86.75 191 GLY A O 1
ATOM 1537 N N . VAL A 1 192 ? 2.634 15.512 2.841 1.00 85.25 192 VAL A N 1
ATOM 1538 C CA . VAL A 1 192 ? 2.456 15.267 1.402 1.00 85.25 192 VAL A CA 1
ATOM 1539 C C . VAL A 1 192 ? 1.709 16.427 0.727 1.00 85.25 192 VAL A C 1
ATOM 1541 O O . VAL A 1 192 ? 2.143 16.896 -0.326 1.00 85.25 192 VAL A O 1
ATOM 1544 N N . GLN A 1 193 ? 0.616 16.938 1.307 1.00 79.88 193 GLN A N 1
ATOM 1545 C CA . GLN A 1 193 ? -0.114 18.092 0.751 1.00 79.88 193 GLN A CA 1
ATOM 1546 C C . GLN A 1 193 ? 0.779 19.331 0.648 1.00 79.88 193 GLN A C 1
ATOM 1548 O O . GLN A 1 193 ? 0.839 19.961 -0.414 1.00 79.88 193 GLN A O 1
ATOM 1553 N N . ALA A 1 194 ? 1.507 19.648 1.720 1.00 81.69 194 ALA A N 1
ATOM 1554 C CA . ALA A 1 194 ? 2.444 20.760 1.779 1.00 81.69 194 ALA A CA 1
ATOM 1555 C C . ALA A 1 194 ? 3.531 20.616 0.709 1.00 81.69 194 ALA A C 1
ATOM 1557 O O . ALA A 1 194 ? 3.828 21.574 -0.013 1.00 81.69 194 ALA A O 1
ATOM 1558 N N . ARG A 1 195 ? 4.054 19.396 0.518 1.00 83.56 195 ARG A N 1
ATOM 1559 C CA . ARG A 1 195 ? 5.066 19.105 -0.501 1.00 83.56 195 ARG A CA 1
ATOM 1560 C C . ARG A 1 195 ? 4.593 19.390 -1.928 1.00 83.56 195 ARG A C 1
ATOM 1562 O O . ARG A 1 195 ? 5.404 19.808 -2.761 1.00 83.56 195 ARG A O 1
ATOM 1569 N N . PHE A 1 196 ? 3.297 19.212 -2.189 1.00 77.06 196 PHE A N 1
ATOM 1570 C CA . PHE A 1 196 ? 2.628 19.520 -3.458 1.00 77.06 196 PHE A CA 1
ATOM 1571 C C . PHE A 1 196 ? 1.952 20.902 -3.497 1.00 77.06 196 PHE A C 1
ATOM 1573 O O . PHE A 1 196 ? 1.206 21.180 -4.438 1.00 77.06 196 PHE A O 1
ATOM 1580 N N . GLN A 1 197 ? 2.217 21.772 -2.515 1.00 77.50 197 GLN A N 1
ATOM 1581 C CA . GLN A 1 197 ? 1.657 23.130 -2.421 1.00 77.50 197 GLN A CA 1
ATOM 1582 C C . GLN A 1 197 ? 0.117 23.151 -2.433 1.00 77.50 197 GLN A C 1
ATOM 1584 O O . GLN A 1 197 ? -0.522 24.058 -2.972 1.00 77.50 197 GLN A O 1
ATOM 1589 N N . VAL A 1 198 ? -0.503 22.129 -1.841 1.00 70.56 198 VAL A N 1
ATOM 1590 C CA . VAL A 1 198 ? -1.952 22.060 -1.651 1.00 70.56 198 VAL A CA 1
ATOM 1591 C C . VAL A 1 198 ? -2.282 22.716 -0.311 1.00 70.56 198 VAL A C 1
ATOM 1593 O O . VAL A 1 198 ? -2.051 22.133 0.741 1.00 70.56 198 VAL A O 1
ATOM 1596 N N . HIS A 1 199 ? -2.792 23.949 -0.344 1.00 62.59 199 HIS A N 1
ATOM 1597 C CA . HIS A 1 199 ? -3.091 24.718 0.869 1.00 62.59 199 HIS A CA 1
ATOM 1598 C C . HIS A 1 199 ? -4.460 24.394 1.496 1.00 62.59 199 HIS A C 1
ATOM 1600 O O . HIS A 1 199 ? -5.425 24.038 0.805 1.00 62.59 199 HIS A O 1
ATOM 1606 N N . GLU A 1 200 ? -4.521 24.578 2.821 1.00 56.06 200 GLU A N 1
ATOM 1607 C CA . GLU A 1 200 ? -5.693 24.440 3.689 1.00 56.06 200 GLU A CA 1
ATOM 1608 C C . GLU A 1 200 ? -6.934 25.122 3.094 1.00 56.06 200 GLU A C 1
ATOM 1610 O O . GLU A 1 200 ? -6.975 26.321 2.831 1.00 56.06 200 GLU A O 1
ATOM 1615 N N . GLY A 1 201 ? -7.972 24.329 2.851 1.00 46.59 201 GLY A N 1
ATOM 1616 C CA . GLY A 1 201 ? -9.215 24.772 2.206 1.00 46.59 201 GLY A CA 1
ATOM 1617 C C . GLY A 1 201 ? -9.826 23.670 1.351 1.00 46.59 201 GLY A C 1
ATOM 1618 O O . GLY A 1 201 ? -11.040 23.583 1.181 1.00 46.59 201 GLY A O 1
ATOM 1619 N N . LYS A 1 202 ? -8.985 22.735 0.911 1.00 48.03 202 LYS A N 1
ATOM 1620 C CA . LYS A 1 202 ? -9.392 21.446 0.377 1.00 48.03 202 LYS A CA 1
ATOM 1621 C C . LYS A 1 202 ? -8.913 20.384 1.351 1.00 48.03 202 LYS A C 1
ATOM 1623 O O . LYS A 1 202 ? -7.851 19.815 1.142 1.00 48.03 202 LYS A O 1
ATOM 1628 N N . ARG A 1 203 ? -9.713 20.072 2.383 1.00 51.56 203 ARG A N 1
ATOM 1629 C CA . ARG A 1 203 ? -9.643 18.762 3.055 1.00 51.56 203 ARG A CA 1
ATOM 1630 C C . ARG A 1 203 ? -9.924 17.729 1.965 1.00 51.56 203 ARG A C 1
ATOM 1632 O O . ARG A 1 203 ? -11.039 17.239 1.864 1.00 51.56 203 ARG A O 1
ATOM 1639 N N . THR A 1 204 ? -8.999 17.459 1.062 1.00 50.00 204 THR A N 1
ATOM 1640 C CA . THR A 1 204 ? -9.172 16.482 -0.005 1.00 50.00 204 THR A CA 1
ATOM 1641 C C . THR A 1 204 ? -8.767 15.164 0.590 1.00 50.00 204 THR A C 1
ATOM 1643 O O . THR A 1 204 ? -7.761 15.053 1.279 1.00 50.00 204 THR A O 1
ATOM 1646 N N . ALA A 1 205 ? -9.660 14.196 0.478 1.00 50.84 205 ALA A N 1
ATOM 1647 C CA . ALA A 1 205 ? -9.383 12.907 1.044 1.00 50.84 205 ALA A CA 1
ATOM 1648 C C . ALA A 1 205 ? -8.361 12.250 0.121 1.00 50.84 205 ALA A C 1
ATOM 1650 O O . ALA A 1 205 ? -8.711 11.869 -0.990 1.00 50.84 205 ALA A O 1
ATOM 1651 N N . GLY A 1 206 ? -7.113 12.157 0.568 1.00 54.94 206 GLY A N 1
ATOM 1652 C CA . GLY A 1 206 ? -6.095 11.367 -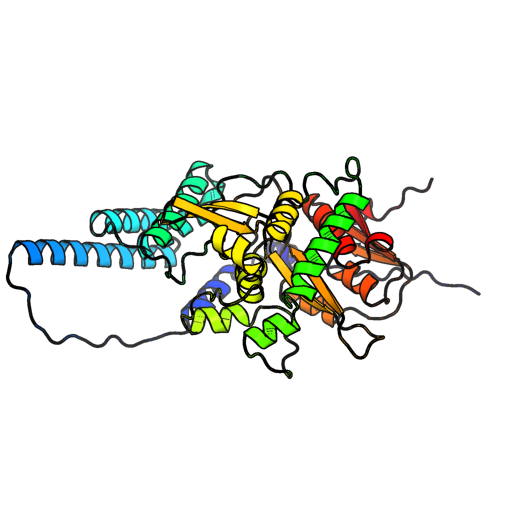0.104 1.00 54.94 206 GLY A CA 1
ATOM 1653 C C . GLY A 1 206 ? -5.370 12.041 -1.273 1.00 54.94 206 GLY A C 1
ATOM 1654 O O . GLY A 1 206 ? -5.764 13.108 -1.741 1.00 54.94 206 GLY A O 1
ATOM 1655 N N . PRO A 1 207 ? -4.330 11.375 -1.792 1.00 52.28 207 PRO A N 1
ATOM 1656 C CA . PRO A 1 207 ? -3.360 11.880 -2.757 1.00 52.28 207 PRO A CA 1
ATOM 1657 C C . PRO A 1 207 ? -3.907 12.021 -4.185 1.00 52.28 207 PRO A C 1
ATOM 1659 O O . PRO A 1 207 ? -3.133 12.144 -5.120 1.00 52.28 207 PRO A O 1
ATOM 1662 N N . PHE A 1 208 ? -5.223 12.040 -4.415 1.00 55.56 208 PHE A N 1
ATOM 1663 C CA . PHE A 1 208 ? -5.785 12.172 -5.773 1.00 55.56 208 PHE A CA 1
ATOM 1664 C C . PHE A 1 208 ? -5.412 13.498 -6.460 1.00 55.56 208 PHE A C 1
ATOM 1666 O O . PHE A 1 208 ? -5.550 13.636 -7.674 1.00 55.56 208 PHE A O 1
ATOM 1673 N N . TYR A 1 209 ? -4.916 14.473 -5.694 1.00 51.28 209 TYR A N 1
ATOM 1674 C CA . TYR A 1 209 ? -4.346 15.717 -6.207 1.00 51.28 209 TYR A CA 1
ATOM 1675 C C . TYR A 1 209 ? -2.928 15.554 -6.788 1.00 51.28 209 TYR A C 1
ATOM 1677 O O . TYR A 1 209 ? -2.508 16.399 -7.579 1.00 51.28 209 TYR A O 1
ATOM 1685 N N . THR A 1 210 ? -2.189 14.490 -6.446 1.00 50.44 210 THR A N 1
ATOM 1686 C CA . THR A 1 210 ? -0.817 14.280 -6.941 1.00 50.44 210 THR A CA 1
ATOM 1687 C C . THR A 1 210 ? -0.821 13.908 -8.421 1.00 50.44 210 THR A C 1
ATOM 1689 O O . THR A 1 210 ? -0.030 14.454 -9.188 1.00 50.44 210 THR A O 1
ATOM 1692 N N . THR A 1 211 ? -1.780 13.090 -8.870 1.00 46.66 211 THR A N 1
ATOM 1693 C CA . THR A 1 211 ? -1.938 12.723 -10.286 1.00 46.66 211 THR A CA 1
ATOM 1694 C C . THR A 1 211 ? -2.200 13.931 -11.182 1.00 46.66 211 THR A C 1
ATOM 1696 O O . THR A 1 211 ? -1.624 14.029 -12.260 1.00 46.66 211 THR A O 1
ATOM 1699 N N . THR A 1 212 ? -3.005 14.900 -10.745 1.00 40.28 212 THR A N 1
ATOM 1700 C CA . THR A 1 212 ? -3.345 16.070 -11.570 1.00 40.28 212 THR A CA 1
ATOM 1701 C C . THR A 1 212 ? -2.168 17.040 -11.715 1.00 40.28 212 THR A C 1
ATOM 1703 O O . THR A 1 212 ? -1.980 17.614 -12.788 1.00 40.28 212 THR A O 1
ATOM 1706 N N . ASN A 1 213 ? -1.344 17.187 -10.669 1.00 38.12 213 ASN A N 1
ATOM 1707 C CA . ASN A 1 213 ? -0.211 18.117 -10.661 1.00 38.12 213 ASN A CA 1
ATOM 1708 C C . ASN A 1 213 ? 1.084 17.517 -11.242 1.00 38.12 213 ASN A C 1
ATOM 1710 O O . ASN A 1 213 ? 1.836 18.246 -11.885 1.00 38.12 213 ASN A O 1
ATOM 1714 N N . LEU A 1 214 ? 1.336 16.211 -11.092 1.00 42.81 214 LEU A N 1
ATOM 1715 C CA . LEU A 1 214 ? 2.511 15.537 -11.672 1.00 42.81 214 LEU A CA 1
ATOM 1716 C C . LEU A 1 214 ? 2.331 15.242 -13.169 1.00 42.81 214 LEU A C 1
ATOM 1718 O O . LEU A 1 214 ? 3.197 15.573 -13.976 1.00 42.81 214 LEU A O 1
ATOM 1722 N N . ILE A 1 215 ? 1.175 14.697 -13.565 1.00 37.66 215 ILE A N 1
ATOM 1723 C CA . ILE A 1 215 ? 0.909 14.319 -14.966 1.00 37.66 215 ILE A CA 1
ATOM 1724 C C . ILE A 1 215 ? 0.697 15.569 -15.839 1.00 37.66 215 ILE A C 1
ATOM 1726 O O . ILE A 1 215 ? 1.052 15.587 -17.018 1.00 37.66 215 ILE A O 1
ATOM 1730 N N . GLY A 1 216 ? 0.144 16.647 -15.269 1.00 33.81 216 GLY A N 1
ATOM 1731 C CA . GLY A 1 216 ? -0.135 17.890 -15.993 1.00 33.81 216 GLY A CA 1
ATOM 1732 C C . GLY A 1 216 ? 1.097 18.753 -16.291 1.00 33.81 216 GLY A C 1
ATOM 1733 O O . GLY A 1 216 ? 1.105 19.453 -17.306 1.00 33.81 216 GLY A O 1
ATOM 1734 N N . SER A 1 217 ? 2.123 18.698 -15.434 1.00 36.75 217 SER A N 1
ATOM 1735 C CA . SER A 1 217 ? 3.282 19.605 -15.471 1.00 36.75 217 SER A CA 1
ATOM 1736 C C . SER A 1 217 ? 4.530 19.018 -16.135 1.00 36.75 217 SER A C 1
ATOM 1738 O O . SER A 1 217 ? 5.436 19.772 -16.484 1.00 36.75 217 SER A O 1
ATOM 1740 N N . GLY A 1 218 ? 4.603 17.692 -16.311 1.00 37.69 218 GLY A N 1
ATOM 1741 C CA . GLY A 1 218 ? 5.838 17.025 -16.741 1.00 37.69 218 GLY A CA 1
ATOM 1742 C C . GLY A 1 218 ? 6.972 17.131 -15.712 1.00 37.69 218 GLY A C 1
ATOM 1743 O O . GLY A 1 218 ? 8.132 16.892 -16.059 1.00 37.69 218 GLY A O 1
ATOM 1744 N N . ALA A 1 219 ? 6.652 17.511 -14.468 1.00 43.03 219 ALA A N 1
ATOM 1745 C CA . ALA A 1 219 ? 7.603 17.566 -13.371 1.00 43.03 219 ALA A CA 1
ATOM 1746 C C . ALA A 1 219 ? 8.127 16.156 -13.072 1.00 43.03 219 ALA A C 1
ATOM 1748 O O . ALA A 1 219 ? 7.357 15.205 -12.942 1.00 43.03 219 ALA A O 1
ATOM 1749 N N . GLN A 1 220 ? 9.451 16.033 -12.998 1.00 49.09 220 GLN A N 1
ATOM 1750 C CA . GLN A 1 220 ? 10.115 14.782 -12.647 1.00 49.09 220 GLN A CA 1
ATOM 1751 C C . GLN A 1 220 ? 9.825 14.421 -11.183 1.00 49.09 220 GLN A C 1
ATOM 1753 O O . GLN A 1 220 ? 9.705 15.337 -10.359 1.00 49.09 220 GLN A O 1
ATOM 1758 N N . PRO A 1 221 ? 9.768 13.123 -10.835 1.00 56.12 221 PRO A N 1
ATOM 1759 C CA . PRO A 1 221 ? 9.891 12.698 -9.446 1.00 56.12 221 PRO A CA 1
ATOM 1760 C C . PRO A 1 221 ? 11.181 13.302 -8.879 1.00 56.12 221 PRO A C 1
ATOM 1762 O O . PRO A 1 221 ? 12.273 13.022 -9.373 1.00 56.12 221 PRO A O 1
ATOM 1765 N N . SER A 1 222 ? 11.081 14.208 -7.907 1.00 63.25 222 SER A N 1
ATOM 1766 C CA . SER A 1 222 ? 12.278 14.714 -7.235 1.00 63.25 222 SER A CA 1
ATOM 1767 C C . SER A 1 222 ? 12.774 13.666 -6.243 1.00 63.25 222 SER A C 1
ATOM 1769 O O . SER A 1 222 ? 11.979 12.882 -5.747 1.00 63.25 222 SER A O 1
ATOM 1771 N N . HIS A 1 223 ? 14.073 13.650 -5.950 1.00 73.81 223 HIS A N 1
ATOM 1772 C CA . HIS A 1 223 ? 14.674 12.881 -4.850 1.00 73.81 223 HIS A CA 1
ATOM 1773 C C . HIS A 1 223 ? 15.479 13.835 -3.959 1.00 73.81 223 HIS A C 1
ATOM 1775 O O . HIS A 1 223 ? 16.642 13.601 -3.656 1.00 73.81 223 HIS A O 1
ATOM 1781 N N . SER A 1 224 ? 14.890 14.989 -3.627 1.00 81.50 224 SER A N 1
ATOM 1782 C CA . SER A 1 224 ? 15.607 16.062 -2.922 1.00 81.50 224 SER A CA 1
ATOM 1783 C C . SER A 1 224 ? 15.674 15.853 -1.408 1.00 81.50 224 SER A C 1
ATOM 1785 O O . SER A 1 224 ? 16.520 16.441 -0.739 1.00 81.50 224 SER A O 1
ATOM 1787 N N . CYS A 1 225 ? 14.790 15.014 -0.869 1.00 90.69 225 CYS A N 1
ATOM 1788 C CA . CYS A 1 225 ? 14.727 14.649 0.540 1.00 90.69 225 CYS A CA 1
ATOM 1789 C C . CYS A 1 225 ? 14.038 13.286 0.720 1.00 90.69 225 CYS A C 1
ATOM 1791 O O . CYS A 1 225 ? 13.463 12.740 -0.225 1.00 90.69 225 CYS A O 1
ATOM 1793 N N . GLY A 1 226 ? 14.056 12.754 1.947 1.00 94.38 226 GLY A N 1
ATOM 1794 C CA . GLY A 1 226 ? 13.407 11.480 2.272 1.00 94.38 226 GLY A CA 1
ATOM 1795 C C . GLY A 1 226 ? 11.902 11.450 1.977 1.00 94.38 226 GLY A C 1
ATOM 1796 O O . GLY A 1 226 ? 11.411 10.457 1.446 1.00 94.38 226 GLY A O 1
ATOM 1797 N N . LEU A 1 227 ? 11.180 12.555 2.209 1.00 93.12 227 LEU A N 1
ATOM 1798 C CA . LEU A 1 227 ? 9.748 12.654 1.892 1.00 93.12 227 LEU A CA 1
ATOM 1799 C C . LEU A 1 227 ? 9.468 12.377 0.410 1.00 93.12 227 LEU A C 1
ATOM 1801 O O . LEU A 1 227 ? 8.522 11.665 0.080 1.00 93.12 227 LEU A O 1
ATOM 1805 N N . ASP A 1 228 ? 10.309 12.895 -0.486 1.00 86.62 228 ASP A N 1
ATOM 1806 C CA . ASP A 1 228 ? 10.149 12.666 -1.919 1.00 86.62 228 ASP A CA 1
ATOM 1807 C C . ASP A 1 228 ? 10.321 11.189 -2.286 1.00 86.62 228 ASP A C 1
ATOM 1809 O O . ASP A 1 228 ? 9.543 10.642 -3.067 1.00 86.62 228 ASP A O 1
ATOM 1813 N N . VAL A 1 229 ? 11.326 10.536 -1.693 1.00 89.56 229 VAL A N 1
ATOM 1814 C CA . VAL A 1 229 ? 11.579 9.105 -1.892 1.00 89.56 229 VAL A CA 1
ATOM 1815 C C . VAL A 1 229 ? 10.386 8.283 -1.409 1.00 89.56 229 VAL A C 1
ATOM 1817 O O . VAL A 1 229 ? 9.942 7.386 -2.122 1.00 89.56 229 VAL A O 1
ATOM 1820 N N . LEU A 1 230 ? 9.823 8.608 -0.242 1.00 93.56 230 LEU A N 1
ATOM 1821 C CA . LEU A 1 230 ? 8.650 7.920 0.304 1.00 93.56 230 LEU A CA 1
ATOM 1822 C C . LEU A 1 230 ? 7.393 8.150 -0.546 1.00 93.56 230 LEU A C 1
ATOM 1824 O O . LEU A 1 230 ? 6.644 7.206 -0.792 1.00 93.56 230 LEU A O 1
ATOM 1828 N N . ILE A 1 231 ? 7.177 9.368 -1.054 1.00 86.31 231 ILE A N 1
ATOM 1829 C CA . ILE A 1 231 ? 6.102 9.671 -2.011 1.00 86.31 231 ILE A CA 1
ATOM 1830 C C . ILE A 1 231 ? 6.259 8.821 -3.272 1.00 86.31 231 ILE A C 1
ATOM 1832 O O . ILE A 1 231 ? 5.294 8.191 -3.709 1.00 86.31 231 ILE A O 1
ATOM 1836 N N . ASN A 1 232 ? 7.463 8.757 -3.836 1.00 81.56 232 ASN A N 1
ATOM 1837 C CA . ASN A 1 232 ? 7.721 7.957 -5.026 1.00 81.56 232 ASN A CA 1
ATOM 1838 C C . ASN A 1 232 ? 7.470 6.474 -4.749 1.00 81.56 232 ASN A C 1
ATOM 1840 O O . ASN A 1 232 ? 6.618 5.891 -5.412 1.00 81.56 232 ASN A O 1
ATOM 1844 N N . LEU A 1 233 ? 8.094 5.895 -3.723 1.00 85.06 233 LEU A N 1
ATOM 1845 C CA . LEU A 1 233 ? 7.975 4.468 -3.413 1.00 85.06 233 LEU A CA 1
ATOM 1846 C C . LEU A 1 233 ? 6.556 4.047 -3.016 1.00 85.06 233 LEU A C 1
ATOM 1848 O O . LEU A 1 233 ? 6.051 3.051 -3.530 1.00 85.06 233 LEU A O 1
ATOM 1852 N N . PHE A 1 234 ? 5.919 4.772 -2.094 1.00 89.69 234 PHE A N 1
ATOM 1853 C CA . PHE A 1 234 ? 4.722 4.289 -1.401 1.00 89.69 234 PHE A CA 1
ATOM 1854 C C . PHE A 1 234 ? 3.426 4.999 -1.761 1.00 89.69 234 PHE A C 1
ATOM 1856 O O . PHE A 1 234 ? 2.363 4.427 -1.525 1.00 89.69 234 PHE A O 1
ATOM 1863 N N . LEU A 1 235 ? 3.474 6.205 -2.328 1.00 84.00 235 LEU A N 1
ATOM 1864 C CA . LEU A 1 235 ? 2.264 6.921 -2.736 1.00 84.00 235 LEU A CA 1
ATOM 1865 C C . LEU A 1 235 ? 1.992 6.775 -4.226 1.00 84.00 235 LEU A C 1
ATOM 1867 O O . LEU A 1 235 ? 0.845 6.571 -4.630 1.00 84.00 235 LEU A O 1
ATOM 1871 N N . LEU A 1 236 ? 3.053 6.915 -5.021 1.00 75.50 236 LEU A N 1
ATOM 1872 C CA . LEU A 1 236 ? 3.012 6.958 -6.477 1.00 75.50 236 LEU A CA 1
ATOM 1873 C C . LEU A 1 236 ? 3.429 5.634 -7.115 1.00 75.50 236 LEU A C 1
ATOM 1875 O O . LEU A 1 236 ? 3.027 5.383 -8.244 1.00 75.50 236 LEU A O 1
ATOM 1879 N N . GLY A 1 237 ? 4.182 4.791 -6.408 1.00 74.56 237 GLY A N 1
ATOM 1880 C CA . GLY A 1 237 ? 4.614 3.473 -6.879 1.00 74.56 237 GLY A CA 1
ATOM 1881 C C . GLY A 1 237 ? 5.746 3.540 -7.897 1.00 74.56 237 GLY A C 1
ATOM 1882 O O . GLY A 1 237 ? 5.870 2.660 -8.744 1.00 74.56 237 GLY A O 1
ATOM 1883 N N . PHE A 1 238 ? 6.540 4.606 -7.848 1.00 74.31 238 PHE A N 1
ATOM 1884 C CA . PHE A 1 238 ? 7.728 4.750 -8.663 1.00 74.31 238 PHE A CA 1
ATOM 1885 C C . PHE A 1 238 ? 8.924 4.022 -8.054 1.00 74.31 238 PHE A C 1
ATOM 1887 O O . PHE A 1 238 ? 9.177 4.118 -6.852 1.00 74.31 238 PHE A O 1
ATOM 1894 N N . ALA A 1 239 ? 9.687 3.353 -8.917 1.00 75.19 239 ALA A N 1
ATOM 1895 C CA . ALA A 1 239 ? 10.969 2.773 -8.552 1.00 75.19 239 ALA A CA 1
ATOM 1896 C C . ALA A 1 239 ? 11.961 3.861 -8.143 1.00 75.19 239 ALA A C 1
ATOM 1898 O O . ALA A 1 239 ? 12.059 4.896 -8.806 1.00 75.19 239 ALA A O 1
ATOM 1899 N N . VAL A 1 240 ? 12.758 3.583 -7.117 1.00 79.00 240 VAL A N 1
ATOM 1900 C CA . VAL A 1 240 ? 13.872 4.442 -6.702 1.00 79.00 240 VAL A CA 1
ATOM 1901 C C . VAL A 1 240 ? 15.126 3.590 -6.560 1.00 79.00 240 VAL A C 1
ATOM 1903 O O . VAL A 1 240 ? 15.061 2.466 -6.070 1.00 79.00 240 VAL A O 1
ATOM 1906 N N . GLU A 1 241 ? 16.280 4.098 -6.988 1.00 82.00 241 GLU A N 1
ATOM 1907 C CA . GLU A 1 241 ? 17.546 3.379 -6.818 1.00 82.00 241 GLU A CA 1
ATOM 1908 C C . GLU A 1 241 ? 17.848 3.109 -5.340 1.00 82.00 241 GLU A C 1
ATOM 1910 O O . GLU A 1 241 ? 17.779 4.010 -4.503 1.00 82.00 241 GLU A O 1
ATOM 1915 N N . GLU A 1 242 ? 18.246 1.877 -5.017 1.00 89.50 242 GLU A N 1
ATOM 1916 C CA . GLU A 1 242 ? 18.550 1.440 -3.649 1.00 89.50 242 GLU A CA 1
ATOM 1917 C C . GLU A 1 242 ? 19.627 2.315 -2.994 1.00 89.50 242 GLU A C 1
ATOM 1919 O O . GLU A 1 242 ? 19.568 2.583 -1.796 1.00 89.50 242 GLU A O 1
ATOM 1924 N N . VAL A 1 243 ? 20.578 2.823 -3.784 1.00 89.25 243 VAL A N 1
ATOM 1925 C CA . VAL A 1 243 ? 21.612 3.755 -3.313 1.00 89.25 243 VAL A CA 1
ATOM 1926 C C . VAL A 1 243 ? 20.993 5.067 -2.825 1.00 89.25 243 VAL A C 1
ATOM 1928 O O . VAL A 1 243 ? 21.331 5.516 -1.732 1.00 89.25 243 VAL A O 1
ATOM 1931 N N . VAL A 1 244 ? 20.044 5.632 -3.576 1.00 89.31 244 VAL A N 1
ATOM 1932 C CA . VAL A 1 244 ? 19.331 6.870 -3.216 1.00 89.31 244 VAL A CA 1
ATOM 1933 C C . VAL A 1 244 ? 18.461 6.652 -1.978 1.00 89.31 244 VAL A C 1
ATOM 1935 O O . VAL A 1 244 ? 18.464 7.472 -1.061 1.00 89.31 244 VAL A O 1
ATOM 1938 N N . VAL A 1 245 ? 17.756 5.517 -1.909 1.00 94.19 245 VAL A N 1
ATOM 1939 C CA . VAL A 1 245 ? 16.964 5.136 -0.728 1.00 94.19 245 VAL A CA 1
ATOM 1940 C C . VAL A 1 245 ? 17.862 5.029 0.505 1.00 94.19 245 VAL A C 1
ATOM 1942 O O . VAL A 1 245 ? 17.544 5.584 1.554 1.00 94.19 245 VAL A O 1
ATOM 1945 N N . LYS A 1 246 ? 19.013 4.365 0.382 1.00 96.31 246 LYS A N 1
ATOM 1946 C CA . LYS A 1 246 ? 19.974 4.197 1.475 1.00 96.31 246 LYS A CA 1
ATOM 1947 C C . LYS A 1 246 ? 20.579 5.523 1.931 1.00 96.31 246 LYS A C 1
ATOM 1949 O O . LYS A 1 246 ? 20.807 5.687 3.126 1.00 96.31 246 LYS A O 1
ATOM 1954 N N . GLU A 1 247 ? 20.861 6.433 1.005 1.00 96.44 247 GLU A N 1
ATOM 1955 C CA . GLU A 1 247 ? 21.415 7.755 1.300 1.00 96.44 247 GLU A CA 1
ATOM 1956 C C . GLU A 1 247 ? 20.414 8.642 2.052 1.00 96.44 247 GLU A C 1
ATOM 1958 O O . GLU A 1 247 ? 20.783 9.270 3.042 1.00 96.44 247 GLU A O 1
ATOM 1963 N N . LEU A 1 248 ? 19.148 8.665 1.617 1.00 96.44 248 LEU A N 1
ATOM 1964 C CA . LEU A 1 248 ? 18.139 9.597 2.134 1.00 96.44 248 LEU A CA 1
ATOM 1965 C C . LEU A 1 248 ? 17.303 9.053 3.301 1.00 96.44 248 LEU A C 1
ATOM 1967 O O . LEU A 1 248 ? 16.836 9.850 4.112 1.00 96.44 248 LEU A O 1
ATOM 1971 N N . LEU A 1 249 ? 17.101 7.734 3.379 1.00 96.88 249 LEU A N 1
ATOM 1972 C CA . LEU A 1 249 ? 16.272 7.065 4.398 1.00 96.88 249 LEU A CA 1
ATOM 1973 C C . LEU A 1 249 ? 17.079 6.103 5.292 1.00 96.88 249 LEU A C 1
ATOM 1975 O O . LEU A 1 249 ? 16.568 5.570 6.276 1.00 96.88 249 LEU A O 1
ATOM 1979 N N . GLY A 1 250 ? 18.352 5.860 4.970 1.00 96.38 250 GLY A N 1
ATOM 1980 C CA . GLY A 1 250 ? 19.233 4.997 5.752 1.00 96.38 250 GLY A CA 1
ATOM 1981 C C . GLY A 1 250 ? 19.046 3.495 5.500 1.00 96.38 250 GLY A C 1
ATOM 1982 O O . GLY A 1 250 ? 18.062 3.014 4.943 1.00 96.38 250 GLY A O 1
ATOM 1983 N N . SER A 1 251 ? 20.026 2.702 5.948 1.00 95.38 251 SER A N 1
ATOM 1984 C CA . SER A 1 251 ? 19.977 1.232 5.807 1.00 95.38 251 SER A CA 1
ATOM 1985 C C . SER A 1 251 ? 18.951 0.575 6.734 1.00 95.38 251 SER A C 1
ATOM 1987 O O . SER A 1 251 ? 18.436 -0.491 6.414 1.00 95.38 251 SER A O 1
ATOM 1989 N N . ALA A 1 252 ? 18.646 1.208 7.872 1.00 94.19 252 ALA A N 1
ATOM 1990 C CA . ALA A 1 252 ? 17.636 0.717 8.805 1.00 94.19 252 ALA A CA 1
ATOM 1991 C C . ALA A 1 252 ? 16.250 0.657 8.144 1.00 94.19 252 ALA A C 1
ATOM 1993 O O . ALA A 1 252 ? 15.566 -0.356 8.264 1.00 94.19 252 ALA A O 1
ATOM 1994 N N . PHE A 1 253 ? 15.886 1.684 7.371 1.00 96.75 253 PHE A N 1
ATOM 1995 C CA . PHE A 1 253 ? 14.636 1.719 6.619 1.00 96.75 253 PHE A CA 1
ATOM 1996 C C . PHE A 1 253 ? 14.517 0.565 5.614 1.00 96.75 253 PHE A C 1
ATOM 1998 O O . PHE A 1 253 ? 13.497 -0.125 5.589 1.00 96.75 253 PHE A O 1
ATOM 2005 N N . ILE A 1 254 ? 15.575 0.311 4.833 1.00 94.81 254 ILE A N 1
ATOM 2006 C CA . ILE A 1 254 ? 15.606 -0.804 3.872 1.00 94.81 254 ILE A CA 1
ATOM 2007 C C . ILE A 1 254 ? 15.419 -2.139 4.601 1.00 94.81 254 ILE A C 1
ATOM 2009 O O . ILE A 1 254 ? 14.557 -2.924 4.217 1.00 94.81 254 ILE A O 1
ATOM 2013 N N . ASN A 1 255 ? 16.142 -2.359 5.704 1.00 92.62 255 ASN A N 1
ATOM 2014 C CA . ASN A 1 255 ? 16.043 -3.590 6.493 1.00 92.62 255 ASN A CA 1
ATOM 2015 C C . ASN A 1 255 ? 14.634 -3.817 7.066 1.00 92.62 255 ASN A C 1
ATOM 2017 O O . ASN A 1 255 ? 14.146 -4.951 7.078 1.00 92.62 255 ASN A O 1
ATOM 2021 N N . VAL A 1 256 ? 13.976 -2.756 7.547 1.00 93.88 256 VAL A N 1
ATOM 2022 C CA . VAL A 1 256 ? 12.595 -2.822 8.049 1.00 93.88 256 VAL A CA 1
ATOM 2023 C C . VAL A 1 256 ? 11.635 -3.177 6.914 1.00 93.88 256 VAL A C 1
ATOM 2025 O O . VAL A 1 256 ? 10.821 -4.087 7.068 1.00 93.88 256 VAL A O 1
ATOM 2028 N N . CYS A 1 257 ? 11.759 -2.528 5.755 1.00 92.81 257 CYS A N 1
ATOM 2029 C CA . CYS A 1 257 ? 10.913 -2.810 4.595 1.00 92.81 257 CYS A CA 1
ATOM 2030 C C . CYS A 1 257 ? 11.117 -4.227 4.046 1.00 92.81 257 CYS A C 1
ATOM 2032 O O . CYS A 1 257 ? 10.134 -4.894 3.728 1.00 92.81 257 CYS A O 1
ATOM 2034 N N . ASP A 1 258 ? 12.359 -4.715 3.993 1.00 88.81 258 ASP A N 1
ATOM 2035 C CA . ASP A 1 258 ? 12.675 -6.096 3.613 1.00 88.81 258 ASP A CA 1
ATOM 2036 C C . ASP A 1 258 ? 12.078 -7.097 4.612 1.00 88.81 258 ASP A C 1
ATOM 2038 O O . ASP A 1 258 ? 11.465 -8.085 4.215 1.00 88.81 258 ASP A O 1
ATOM 2042 N N . SER A 1 259 ? 12.168 -6.812 5.916 1.00 87.94 259 SER A N 1
ATOM 2043 C CA . SER A 1 259 ? 11.577 -7.654 6.971 1.00 87.94 259 SER A CA 1
ATOM 2044 C C . SER A 1 259 ? 10.047 -7.695 6.912 1.00 87.94 259 SER A C 1
ATOM 2046 O O . SER A 1 259 ? 9.431 -8.700 7.278 1.00 87.94 259 SER A O 1
ATOM 2048 N N . LEU A 1 260 ? 9.426 -6.610 6.449 1.00 89.12 260 LEU A N 1
ATOM 2049 C CA . LEU A 1 260 ? 7.991 -6.519 6.185 1.00 89.12 260 LEU A CA 1
ATOM 2050 C C . LEU A 1 260 ? 7.609 -7.057 4.791 1.00 89.12 260 LEU A C 1
ATOM 2052 O O . LEU A 1 260 ? 6.422 -7.114 4.472 1.00 89.12 260 LEU A O 1
ATOM 2056 N N . GLY A 1 261 ? 8.577 -7.456 3.962 1.00 86.31 261 GLY A N 1
ATOM 2057 C CA . GLY A 1 261 ? 8.342 -7.942 2.601 1.00 86.31 261 GLY A CA 1
ATOM 2058 C C . GLY A 1 261 ? 7.774 -6.877 1.659 1.00 86.31 261 GLY A C 1
ATOM 2059 O O . GLY A 1 261 ? 7.051 -7.217 0.729 1.00 86.31 261 GLY A O 1
ATOM 2060 N N . LEU A 1 262 ? 8.036 -5.589 1.913 1.00 87.44 262 LEU A N 1
ATOM 2061 C CA . LEU A 1 262 ? 7.440 -4.478 1.162 1.00 87.44 262 LEU A CA 1
ATOM 2062 C C . LEU A 1 262 ? 8.143 -4.191 -0.161 1.00 87.44 262 LEU A C 1
ATOM 2064 O O . LEU A 1 262 ? 7.523 -3.565 -1.020 1.00 87.44 262 LEU A O 1
ATOM 2068 N N . PHE A 1 263 ? 9.408 -4.592 -0.317 1.00 84.56 263 PHE A N 1
ATOM 2069 C CA . PHE A 1 263 ? 10.211 -4.249 -1.485 1.00 84.56 263 PHE A CA 1
ATOM 2070 C C . PHE A 1 263 ? 10.433 -5.397 -2.449 1.00 84.56 263 PHE A C 1
ATOM 2072 O O . PHE A 1 263 ? 10.700 -6.535 -2.069 1.00 84.56 263 PHE A O 1
ATOM 2079 N N . GLN A 1 264 ? 10.444 -5.020 -3.719 1.00 77.56 264 GLN A N 1
ATOM 2080 C CA . GLN A 1 264 ? 11.023 -5.786 -4.796 1.00 77.56 264 GLN A CA 1
ATOM 2081 C C . GLN A 1 264 ? 12.270 -5.083 -5.316 1.00 77.56 264 GLN A C 1
ATOM 2083 O O . GLN A 1 264 ? 12.329 -3.853 -5.361 1.00 77.56 264 GLN A O 1
ATOM 2088 N N . ARG A 1 265 ? 13.238 -5.882 -5.762 1.00 77.88 265 ARG A N 1
ATOM 2089 C CA . ARG A 1 265 ? 14.437 -5.415 -6.451 1.00 77.88 265 ARG A CA 1
ATOM 2090 C C . ARG A 1 265 ? 14.349 -5.732 -7.936 1.00 77.88 265 ARG A C 1
ATOM 2092 O O . ARG A 1 265 ? 13.895 -6.806 -8.326 1.00 77.88 265 ARG A O 1
ATOM 2099 N N . SER A 1 266 ? 14.789 -4.805 -8.771 1.00 65.31 266 SER A N 1
ATOM 2100 C CA . SER A 1 266 ? 14.911 -5.006 -10.216 1.00 65.31 266 SER A CA 1
ATOM 2101 C C . SER A 1 266 ? 16.204 -4.375 -10.729 1.00 65.31 266 SER A C 1
ATOM 2103 O O . SER A 1 266 ? 16.701 -3.439 -10.098 1.00 65.31 266 SER A O 1
ATOM 2105 N N . PRO A 1 267 ? 16.774 -4.860 -11.846 1.00 64.12 267 PRO A N 1
ATOM 2106 C CA . PRO A 1 267 ? 17.900 -4.184 -12.480 1.00 64.12 267 PRO A CA 1
ATOM 2107 C C . PRO A 1 267 ? 17.536 -2.733 -12.818 1.00 64.12 267 PRO A C 1
ATOM 2109 O O . PRO A 1 267 ? 16.408 -2.462 -13.221 1.00 64.12 267 PRO A O 1
ATOM 2112 N N . GLY A 1 268 ? 18.473 -1.806 -12.640 1.00 60.22 268 GLY A N 1
ATOM 2113 C CA . GLY A 1 268 ? 18.381 -0.410 -13.074 1.00 60.22 268 GLY A CA 1
ATOM 2114 C C . GLY A 1 268 ? 19.135 -0.156 -14.389 1.00 60.22 268 GLY A C 1
ATOM 2115 O O . GLY A 1 268 ? 19.840 -1.053 -14.857 1.00 60.22 268 GLY A O 1
ATOM 2116 N N . PRO A 1 269 ? 19.009 1.042 -14.993 1.00 51.06 269 PRO A N 1
ATOM 2117 C CA . PRO A 1 269 ? 19.580 1.366 -16.311 1.00 51.06 269 PRO A CA 1
ATOM 2118 C C . PRO A 1 269 ? 21.112 1.232 -16.412 1.00 51.06 269 PRO A C 1
ATOM 2120 O O . PRO A 1 269 ? 21.621 0.950 -17.491 1.00 51.06 269 PRO A O 1
ATOM 2123 N N . ASP A 1 270 ? 21.833 1.339 -15.290 1.00 62.50 270 ASP A N 1
ATOM 2124 C CA . ASP A 1 270 ? 23.305 1.270 -15.228 1.00 62.50 270 ASP A CA 1
ATOM 2125 C C . ASP A 1 270 ? 23.826 0.054 -14.433 1.00 62.50 270 ASP A C 1
ATOM 2127 O O . ASP A 1 270 ? 24.922 0.065 -13.871 1.00 62.50 270 ASP A O 1
ATOM 2131 N N . GLY A 1 271 ? 23.016 -1.004 -14.319 1.00 65.50 271 GLY A N 1
ATOM 2132 C CA . GLY A 1 271 ? 23.340 -2.176 -13.492 1.00 65.50 271 GLY A CA 1
ATOM 2133 C C . GLY A 1 271 ? 23.169 -1.950 -11.984 1.00 65.50 271 GLY A C 1
ATOM 2134 O O . GLY A 1 271 ? 23.490 -2.835 -11.190 1.00 65.50 271 GLY A O 1
ATOM 2135 N N . GLY A 1 272 ? 22.644 -0.786 -11.586 1.00 71.25 272 GLY A N 1
ATOM 2136 C CA . GLY A 1 272 ? 22.173 -0.517 -10.228 1.00 71.25 272 GLY A CA 1
ATOM 2137 C C . GLY A 1 272 ? 20.937 -1.345 -9.859 1.00 71.25 272 GLY A C 1
ATOM 2138 O O . GLY A 1 272 ? 20.395 -2.086 -10.679 1.00 71.25 272 GLY A O 1
ATOM 2139 N N . ILE A 1 273 ? 20.479 -1.211 -8.614 1.00 79.94 273 ILE A N 1
ATOM 2140 C CA . ILE A 1 273 ? 19.273 -1.886 -8.121 1.00 79.94 273 ILE A CA 1
ATOM 2141 C C . ILE A 1 273 ? 18.176 -0.846 -7.928 1.00 79.94 273 ILE A C 1
ATOM 2143 O O . ILE A 1 273 ? 18.372 0.140 -7.222 1.00 79.94 273 ILE A O 1
ATOM 2147 N N . LEU A 1 274 ? 17.021 -1.087 -8.535 1.00 77.81 274 LEU A N 1
ATOM 2148 C CA . LEU A 1 274 ? 15.795 -0.332 -8.320 1.00 77.81 274 LEU A CA 1
ATOM 2149 C C . LEU A 1 274 ? 14.941 -1.021 -7.256 1.00 77.81 274 LEU A C 1
ATOM 2151 O O . LEU A 1 274 ? 14.673 -2.219 -7.363 1.00 77.81 274 LEU A O 1
ATOM 2155 N N . LEU A 1 275 ? 14.496 -0.256 -6.261 1.00 83.06 275 LEU A N 1
ATOM 2156 C CA . LEU A 1 275 ? 13.502 -0.665 -5.276 1.00 83.06 275 LEU A CA 1
ATOM 2157 C C . LEU A 1 275 ? 12.114 -0.205 -5.707 1.00 83.06 275 LEU A C 1
ATOM 2159 O O . LEU A 1 275 ? 11.908 0.971 -5.998 1.00 83.06 275 LEU A O 1
ATOM 2163 N N . ASN A 1 276 ? 11.165 -1.135 -5.688 1.00 79.88 276 ASN A N 1
ATOM 2164 C CA . ASN A 1 276 ? 9.739 -0.894 -5.885 1.00 79.88 276 ASN A CA 1
ATOM 2165 C C . ASN A 1 276 ? 8.969 -1.376 -4.663 1.00 79.88 276 ASN A C 1
ATOM 2167 O O . ASN A 1 276 ? 9.331 -2.404 -4.091 1.00 79.88 276 ASN A O 1
ATOM 2171 N N . SER A 1 277 ? 7.886 -0.694 -4.287 1.00 84.12 277 SER A N 1
ATOM 2172 C CA . SER A 1 277 ? 7.004 -1.225 -3.249 1.00 84.12 277 SER A CA 1
ATOM 2173 C C . SER A 1 277 ? 5.914 -2.128 -3.823 1.00 84.12 277 SER A C 1
ATOM 2175 O O . SER A 1 277 ? 5.244 -1.781 -4.793 1.00 84.12 277 SER A O 1
ATOM 2177 N N . PHE A 1 278 ? 5.683 -3.271 -3.181 1.00 81.19 278 PHE A N 1
ATOM 2178 C CA . PHE A 1 278 ? 4.591 -4.185 -3.517 1.00 81.19 278 PHE A CA 1
ATOM 2179 C C . PHE A 1 278 ? 3.205 -3.663 -3.131 1.00 81.19 278 PHE A C 1
ATOM 2181 O O . PHE A 1 278 ? 2.198 -4.170 -3.625 1.00 81.19 278 PHE A O 1
ATOM 2188 N N . VAL A 1 279 ? 3.143 -2.678 -2.238 1.00 85.56 279 VAL A N 1
ATOM 2189 C CA . VAL A 1 279 ? 1.899 -2.124 -1.707 1.00 85.56 279 VAL A CA 1
ATOM 2190 C C . VAL A 1 279 ? 1.981 -0.610 -1.680 1.00 85.56 279 VAL A C 1
ATOM 2192 O O . VAL A 1 279 ? 3.046 -0.024 -1.515 1.00 85.56 279 VAL A O 1
ATOM 2195 N N . GLN A 1 280 ? 0.833 0.034 -1.794 1.00 88.12 280 GLN A N 1
ATOM 2196 C CA . GLN A 1 280 ? 0.719 1.445 -1.490 1.00 88.12 280 GLN A CA 1
ATOM 2197 C C . GLN A 1 280 ? 0.659 1.622 0.035 1.00 88.12 280 GLN A C 1
ATOM 2199 O O . GLN A 1 280 ? -0.050 0.880 0.722 1.00 88.12 280 GLN A O 1
ATOM 2204 N N . VAL A 1 281 ? 1.359 2.630 0.563 1.00 93.44 281 VAL A N 1
ATOM 2205 C CA . VAL A 1 281 ? 1.190 3.097 1.949 1.00 93.44 281 VAL A CA 1
ATOM 2206 C C . VAL A 1 281 ? 0.494 4.438 1.897 1.00 93.44 281 VAL A C 1
ATOM 2208 O O . VAL A 1 281 ? 1.087 5.466 1.575 1.00 93.44 281 VAL A O 1
ATOM 2211 N N . PHE A 1 282 ? -0.799 4.408 2.170 1.00 91.62 282 PHE A N 1
ATOM 2212 C CA . PHE A 1 282 ? -1.692 5.530 1.986 1.00 91.62 282 PHE A CA 1
ATOM 2213 C C . PHE A 1 282 ? -1.775 6.380 3.261 1.00 91.62 282 PHE A C 1
ATOM 2215 O O . PHE A 1 282 ? -2.272 5.879 4.276 1.00 91.62 282 PHE A O 1
ATOM 2222 N N . PRO A 1 283 ? -1.346 7.655 3.236 1.00 91.69 283 PRO A N 1
ATOM 2223 C CA . PRO A 1 283 ? -1.532 8.559 4.358 1.00 91.69 283 PRO A CA 1
ATOM 2224 C C . PRO A 1 283 ? -2.966 9.103 4.404 1.00 91.69 283 PRO A C 1
ATOM 2226 O O . PRO A 1 283 ? -3.534 9.523 3.393 1.00 91.69 283 PRO A O 1
ATOM 2229 N N . LEU A 1 284 ? -3.557 9.105 5.597 1.00 87.62 284 LEU A N 1
ATOM 2230 C CA . LEU A 1 284 ? -4.915 9.561 5.868 1.00 87.62 284 LEU A CA 1
ATOM 2231 C C . LEU A 1 284 ? -4.949 10.467 7.099 1.00 87.62 284 LEU A C 1
ATOM 2233 O O . LEU A 1 284 ? -4.571 10.049 8.190 1.00 87.62 284 LEU A O 1
ATOM 2237 N N . ASP A 1 285 ? -5.549 11.644 6.940 1.00 81.81 285 ASP A N 1
ATOM 2238 C CA . ASP A 1 285 ? -5.961 12.488 8.061 1.00 81.81 285 ASP A CA 1
ATOM 2239 C C . ASP A 1 285 ? -7.364 12.076 8.507 1.00 81.81 285 ASP A C 1
ATOM 2241 O O . ASP A 1 285 ? -8.375 12.408 7.870 1.00 81.81 285 ASP A O 1
ATOM 2245 N N . ALA A 1 286 ? -7.440 11.310 9.592 1.00 75.12 286 ALA A N 1
ATOM 2246 C CA . ALA A 1 286 ? -8.720 10.935 10.166 1.00 75.12 286 ALA A CA 1
ATOM 2247 C C . ALA A 1 286 ? -9.206 12.032 11.116 1.00 75.12 286 ALA A C 1
ATOM 2249 O O . ALA A 1 286 ? -8.544 12.364 12.100 1.00 75.12 286 ALA A O 1
ATOM 2250 N N . ASP A 1 287 ? -10.401 12.557 10.841 1.00 69.81 287 ASP A N 1
ATOM 2251 C CA . ASP A 1 287 ? -11.083 13.493 11.733 1.00 69.81 287 ASP A CA 1
ATOM 2252 C C . ASP A 1 287 ? -11.456 12.754 13.033 1.00 69.81 287 ASP A C 1
ATOM 2254 O O . ASP A 1 287 ? -12.253 11.798 13.035 1.00 69.81 287 ASP A O 1
ATOM 2258 N N . VAL A 1 288 ? -10.819 13.139 14.140 1.00 61.00 288 VAL A N 1
ATOM 2259 C CA . VAL A 1 288 ? -11.026 12.538 15.457 1.00 61.00 288 VAL A CA 1
ATOM 2260 C C . VAL A 1 288 ? -11.925 13.468 16.253 1.00 61.00 288 VAL A C 1
ATOM 2262 O O . VAL A 1 288 ? -11.513 14.536 16.676 1.00 61.00 288 VAL A O 1
ATOM 2265 N N . SER A 1 289 ? -13.153 13.015 16.518 1.00 55.53 289 SER A N 1
ATOM 2266 C CA . SER A 1 289 ? -14.220 13.757 17.224 1.00 55.53 289 SER A CA 1
ATOM 2267 C C . SER A 1 289 ? -13.881 14.311 18.627 1.00 55.53 289 SER A C 1
ATOM 2269 O O . SER A 1 289 ? -14.764 14.839 19.296 1.00 55.53 289 SER A O 1
ATOM 2271 N N . GLN A 1 290 ? -12.649 14.141 19.109 1.00 50.84 290 GLN A N 1
ATOM 2272 C CA . GLN A 1 290 ? -12.195 14.482 20.460 1.00 50.84 290 GLN A CA 1
ATOM 2273 C C . GLN A 1 290 ? -10.861 15.249 20.496 1.00 50.84 290 GLN A C 1
ATOM 2275 O O . GLN A 1 290 ? -10.399 15.556 21.592 1.00 50.84 290 GLN A O 1
ATOM 2280 N N . SER A 1 291 ? -10.238 15.558 19.355 1.00 53.91 291 SER A N 1
ATOM 2281 C CA . SER A 1 291 ? -9.026 16.385 19.300 1.00 53.91 291 SER A CA 1
ATOM 2282 C C . SER A 1 291 ? -9.166 17.479 18.249 1.00 53.91 291 SER A C 1
ATOM 2284 O O . SER A 1 291 ? -9.689 17.232 17.168 1.00 53.91 291 SER A O 1
ATOM 2286 N N . ASP A 1 292 ? -8.655 18.674 18.555 1.00 57.28 292 ASP A N 1
ATOM 2287 C CA . ASP A 1 292 ? -8.601 19.792 17.599 1.00 57.28 292 ASP A CA 1
ATOM 2288 C C . ASP A 1 292 ? -7.659 19.509 16.418 1.00 57.28 292 ASP A C 1
ATOM 2290 O O . ASP A 1 292 ? -7.698 20.214 15.412 1.00 57.28 292 ASP A O 1
ATOM 2294 N N . GLN A 1 293 ? -6.831 18.464 16.522 1.00 60.00 293 GLN A N 1
ATOM 2295 C CA . GLN A 1 293 ? -5.945 18.023 15.454 1.00 60.00 293 GLN A CA 1
ATOM 2296 C C . GLN A 1 293 ? -6.350 16.652 14.900 1.00 60.00 293 GLN A C 1
ATOM 2298 O O . GLN A 1 293 ? -6.708 15.758 15.682 1.00 60.00 293 GLN A O 1
ATOM 2303 N N . PRO A 1 294 ? -6.304 16.475 13.566 1.00 68.00 294 PRO A N 1
ATOM 2304 C CA . PRO A 1 294 ? -6.524 15.183 12.937 1.00 68.00 294 PRO A CA 1
ATOM 2305 C C . PRO A 1 294 ? -5.460 14.180 13.390 1.00 68.00 294 PRO A C 1
ATOM 2307 O O . PRO A 1 294 ? -4.340 14.539 13.751 1.00 68.00 294 PRO A O 1
ATOM 2310 N N . ARG A 1 295 ? -5.817 12.895 13.381 1.00 80.94 295 ARG A N 1
ATOM 2311 C CA . ARG A 1 295 ? -4.843 11.825 13.607 1.00 80.94 295 ARG A CA 1
ATOM 2312 C C . ARG A 1 295 ? -4.238 11.421 12.269 1.00 80.94 295 ARG A C 1
ATOM 2314 O O . ARG A 1 295 ? -4.977 10.993 11.382 1.00 80.94 295 ARG A O 1
ATOM 2321 N N . ASN A 1 296 ? -2.911 11.474 12.193 1.00 86.81 296 ASN A N 1
ATOM 2322 C CA . ASN A 1 296 ? -2.139 10.911 11.091 1.00 86.81 296 ASN A CA 1
ATOM 2323 C C . ASN A 1 296 ? -2.255 9.387 11.135 1.00 86.81 296 ASN A C 1
ATOM 2325 O O . ASN A 1 296 ? -1.897 8.754 12.130 1.00 86.81 296 ASN A O 1
ATOM 2329 N N . MET A 1 297 ? -2.804 8.810 10.074 1.00 92.31 297 MET A N 1
ATOM 2330 C CA . MET A 1 297 ? -2.986 7.373 9.919 1.00 92.31 297 MET A CA 1
ATOM 2331 C C . MET A 1 297 ? -2.330 6.907 8.625 1.00 92.31 297 MET A C 1
ATOM 2333 O O . MET A 1 297 ? -2.329 7.628 7.628 1.00 92.31 297 MET A O 1
ATOM 2337 N N . LEU A 1 298 ? -1.801 5.688 8.630 1.00 95.12 298 LEU A N 1
ATOM 2338 C CA . LEU A 1 298 ? -1.202 5.050 7.458 1.00 95.12 298 LEU A CA 1
ATOM 2339 C C . LEU A 1 298 ? -1.946 3.751 7.152 1.00 95.12 298 LEU A C 1
ATOM 2341 O O . LEU A 1 298 ? -2.329 3.024 8.067 1.00 95.12 298 LEU A O 1
ATOM 2345 N N . PHE A 1 299 ? -2.148 3.444 5.873 1.00 95.19 299 PHE A N 1
ATOM 2346 C CA . PHE A 1 299 ? -2.810 2.213 5.443 1.00 95.19 299 PHE A CA 1
ATOM 2347 C C . PHE A 1 299 ? -2.030 1.522 4.330 1.00 95.19 299 PHE A C 1
ATOM 2349 O O . PHE A 1 299 ? -1.883 2.072 3.243 1.00 95.19 299 PHE A O 1
ATOM 2356 N N . PHE A 1 300 ? -1.606 0.285 4.574 1.00 94.31 300 PHE A N 1
ATOM 2357 C CA . PHE A 1 300 ? -1.223 -0.641 3.519 1.00 94.31 300 PHE A CA 1
ATOM 2358 C C . PHE A 1 300 ? -2.442 -1.013 2.683 1.00 94.31 300 PHE A C 1
ATOM 2360 O O . PHE A 1 300 ? -3.501 -1.372 3.215 1.00 94.31 300 PHE A O 1
ATOM 2367 N N . THR A 1 301 ? -2.274 -0.949 1.370 1.00 89.31 301 THR A N 1
ATOM 2368 C CA . THR A 1 301 ? -3.282 -1.343 0.396 1.00 89.31 301 THR A CA 1
ATOM 2369 C C . THR A 1 301 ? -2.623 -1.744 -0.921 1.00 89.31 301 THR A C 1
ATOM 2371 O O . THR A 1 301 ? -1.484 -1.369 -1.178 1.00 89.31 301 THR A O 1
ATOM 2374 N N . ASP A 1 302 ? -3.311 -2.494 -1.782 1.00 84.94 302 ASP A N 1
ATOM 2375 C CA . ASP A 1 302 ? -2.768 -2.761 -3.120 1.00 84.94 302 ASP A CA 1
ATOM 2376 C C . ASP A 1 302 ? -2.824 -1.516 -4.015 1.00 84.94 302 ASP A C 1
ATOM 2378 O O . ASP A 1 302 ? -3.616 -0.598 -3.792 1.00 84.94 302 ASP A O 1
ATOM 2382 N N . TRP A 1 303 ? -1.972 -1.502 -5.039 1.00 75.75 303 TRP A N 1
ATOM 2383 C CA . TRP A 1 303 ? -1.877 -0.424 -6.022 1.00 75.75 303 TRP A CA 1
ATOM 2384 C C . TRP A 1 303 ? -3.119 -0.322 -6.928 1.00 75.75 303 TRP A C 1
ATOM 2386 O O . TRP A 1 303 ? -3.678 -1.355 -7.304 1.00 75.75 303 TRP A O 1
ATOM 2396 N N . PRO A 1 304 ? -3.541 0.894 -7.333 1.00 66.06 304 PRO A N 1
ATOM 2397 C CA . PRO A 1 304 ? -4.512 1.108 -8.406 1.00 66.06 304 PRO A CA 1
ATOM 2398 C C . PRO A 1 304 ? -3.866 1.087 -9.815 1.00 66.06 304 PRO A C 1
ATOM 2400 O O . PRO A 1 304 ? -2.810 1.693 -10.001 1.00 66.06 304 PRO A O 1
ATOM 2403 N N . PRO A 1 305 ? -4.531 0.516 -10.843 1.00 54.25 305 PRO A N 1
ATOM 2404 C CA . PRO A 1 305 ? -5.635 -0.437 -10.719 1.00 54.25 305 PRO A CA 1
ATOM 2405 C C . PRO A 1 305 ? -5.131 -1.712 -10.022 1.00 54.25 305 PRO A C 1
ATOM 2407 O O . PRO A 1 305 ? -3.948 -2.007 -10.169 1.00 54.25 305 PRO A O 1
ATOM 2410 N N . PRO A 1 306 ? -5.990 -2.466 -9.301 1.00 51.94 306 PRO A N 1
ATOM 2411 C CA . PRO A 1 306 ? -5.574 -3.611 -8.490 1.00 51.94 306 PRO A CA 1
ATOM 2412 C C . PRO A 1 306 ? -4.566 -4.481 -9.243 1.00 51.94 306 PRO A C 1
ATOM 2414 O O . PRO A 1 306 ? -4.922 -5.128 -10.234 1.00 51.94 306 PRO A O 1
ATOM 2417 N N . CYS A 1 307 ? -3.302 -4.440 -8.813 1.00 47.47 307 CYS A N 1
ATOM 2418 C CA . CYS A 1 307 ? -2.199 -5.138 -9.469 1.00 47.47 307 CYS A CA 1
ATOM 2419 C C . CYS A 1 307 ? -2.332 -6.652 -9.256 1.00 47.47 307 CYS A C 1
ATOM 2421 O O . CYS A 1 307 ? -1.580 -7.264 -8.510 1.00 47.47 307 CYS A O 1
ATOM 2423 N N . ALA A 1 308 ? -3.269 -7.294 -9.956 1.00 45.25 308 ALA A N 1
ATOM 2424 C CA . ALA A 1 308 ? -3.489 -8.743 -9.946 1.00 45.25 308 ALA A CA 1
ATOM 2425 C C . ALA A 1 308 ? -2.342 -9.540 -10.610 1.00 45.25 308 ALA A C 1
ATOM 2427 O O . ALA A 1 308 ? -2.478 -10.727 -10.887 1.00 45.25 308 ALA A O 1
ATOM 2428 N N . THR A 1 309 ? -1.252 -8.874 -10.990 1.00 40.78 309 THR A N 1
ATOM 2429 C CA . THR A 1 309 ? -0.361 -9.298 -12.081 1.00 40.78 309 THR A CA 1
ATOM 2430 C C . THR A 1 309 ? 0.952 -9.885 -11.582 1.00 40.78 309 THR A C 1
ATOM 2432 O O . THR A 1 309 ? 1.648 -10.535 -12.355 1.00 40.78 309 THR A O 1
ATOM 2435 N N . GLY A 1 310 ? 1.235 -9.712 -10.290 1.00 47.97 310 GLY A N 1
ATOM 2436 C CA . GLY A 1 310 ? 2.321 -10.354 -9.550 1.00 47.97 310 GLY A CA 1
ATOM 2437 C C . GLY A 1 310 ? 1.870 -10.842 -8.173 1.00 47.97 310 GLY A C 1
ATOM 2438 O O . GLY A 1 310 ? 2.694 -11.062 -7.302 1.00 47.97 310 GLY A O 1
ATOM 2439 N N . LEU A 1 311 ? 0.566 -10.989 -7.935 1.00 57.16 311 LEU A N 1
ATOM 2440 C CA . LEU A 1 311 ? 0.060 -11.572 -6.697 1.00 57.16 311 LEU A CA 1
ATOM 2441 C C . LEU A 1 311 ? -0.198 -13.062 -6.923 1.00 57.16 311 LEU A C 1
ATOM 2443 O O . LEU A 1 311 ? -0.908 -13.429 -7.857 1.00 57.16 311 LEU A O 1
ATOM 2447 N N . GLY A 1 312 ? 0.324 -13.919 -6.044 1.00 59.09 312 GLY A N 1
ATOM 2448 C CA . GLY A 1 312 ? -0.144 -15.307 -5.927 1.00 59.09 312 GLY A CA 1
ATOM 2449 C C . GLY A 1 312 ? -1.542 -15.419 -5.296 1.00 59.09 312 GLY A C 1
ATOM 2450 O O . GLY A 1 312 ? -2.009 -16.520 -5.018 1.00 59.09 312 GLY A O 1
ATOM 2451 N N . GLU A 1 313 ? -2.199 -14.286 -5.038 1.00 70.50 313 GLU A N 1
ATOM 2452 C CA . GLU A 1 313 ? -3.415 -14.147 -4.242 1.00 70.50 313 GLU A CA 1
ATOM 2453 C C . GLU A 1 313 ? -4.385 -13.140 -4.874 1.00 70.50 313 GLU A C 1
ATOM 2455 O O . GLU A 1 313 ? -4.012 -12.334 -5.728 1.00 70.50 313 GLU A O 1
ATOM 2460 N N . GLU A 1 314 ? -5.637 -13.150 -4.418 1.00 75.56 314 GLU A N 1
ATOM 2461 C CA . GLU A 1 314 ? -6.625 -12.156 -4.830 1.00 75.56 314 GLU A CA 1
ATOM 2462 C C . GLU A 1 314 ? -6.237 -10.755 -4.319 1.00 75.56 314 GLU A C 1
ATOM 2464 O O . GLU A 1 314 ? -5.973 -10.593 -3.120 1.00 75.56 314 GLU A O 1
ATOM 2469 N N . PRO A 1 315 ? -6.218 -9.725 -5.186 1.00 78.56 315 PRO A N 1
ATOM 2470 C CA . PRO A 1 315 ? -5.910 -8.364 -4.771 1.00 78.56 315 PRO A CA 1
ATOM 2471 C C . PRO A 1 315 ? -7.000 -7.790 -3.860 1.00 78.56 315 PRO A C 1
ATOM 2473 O O . PRO A 1 315 ? -8.181 -8.124 -3.965 1.00 78.56 315 PRO A O 1
ATOM 2476 N N . VAL A 1 316 ? -6.598 -6.868 -2.995 1.00 84.75 316 VAL A N 1
ATOM 2477 C CA . VAL A 1 316 ? -7.474 -6.074 -2.135 1.00 84.75 316 VAL A CA 1
ATOM 2478 C C . VAL A 1 316 ? -7.720 -4.724 -2.796 1.00 84.75 316 VAL A C 1
ATOM 2480 O O . VAL A 1 316 ? -6.834 -4.138 -3.409 1.00 84.75 316 VAL A O 1
ATOM 2483 N N . MET A 1 317 ? -8.942 -4.208 -2.702 1.00 82.38 317 MET A N 1
ATOM 2484 C CA . MET A 1 317 ? -9.270 -2.913 -3.292 1.00 82.38 317 MET A CA 1
ATOM 2485 C C . MET A 1 317 ? -8.451 -1.787 -2.646 1.00 82.38 317 MET A C 1
ATOM 2487 O O . MET A 1 317 ? -8.357 -1.711 -1.421 1.00 82.38 317 MET A O 1
ATOM 2491 N N . TYR A 1 318 ? -7.888 -0.912 -3.482 1.00 84.19 318 TYR A N 1
ATOM 2492 C CA . TYR A 1 318 ? -7.134 0.257 -3.040 1.00 84.19 318 TYR A CA 1
ATOM 2493 C C . TYR A 1 318 ? -8.006 1.251 -2.258 1.00 84.19 318 TYR A C 1
ATOM 2495 O O . TYR A 1 318 ? -9.231 1.276 -2.402 1.00 84.19 318 TYR A O 1
ATOM 2503 N N . VAL A 1 319 ? -7.381 2.118 -1.456 1.00 86.25 319 VAL A N 1
ATOM 2504 C CA . VAL A 1 319 ? -8.093 3.220 -0.791 1.00 86.25 319 VAL A CA 1
ATOM 2505 C C . VAL A 1 319 ? -8.480 4.267 -1.837 1.00 86.25 319 VAL A C 1
ATOM 2507 O O . VAL A 1 319 ? -7.653 5.039 -2.320 1.00 86.25 319 VAL A O 1
ATOM 2510 N N . GLY A 1 320 ? -9.759 4.257 -2.213 1.00 81.19 320 GLY A N 1
ATOM 2511 C CA . GLY A 1 320 ? -10.332 5.096 -3.263 1.00 81.19 320 GLY A CA 1
ATOM 2512 C C . GLY A 1 320 ? -11.161 6.275 -2.735 1.00 81.19 320 GLY A C 1
ATOM 2513 O O . GLY A 1 320 ? -11.401 6.385 -1.527 1.00 81.19 320 GLY A O 1
ATOM 2514 N N . PRO A 1 321 ? -11.690 7.126 -3.636 1.00 79.44 321 PRO A N 1
ATOM 2515 C CA . PRO A 1 321 ? -12.646 8.173 -3.275 1.00 79.44 321 PRO A CA 1
ATOM 2516 C C . PRO A 1 321 ? -13.863 7.631 -2.513 1.00 79.44 321 PRO A C 1
ATOM 2518 O O . PRO A 1 321 ? -14.325 8.276 -1.575 1.00 79.44 321 PRO A O 1
ATOM 2521 N N . ASP A 1 322 ? -14.332 6.425 -2.849 1.00 82.19 322 ASP A N 1
ATOM 2522 C CA . ASP A 1 322 ? -15.466 5.777 -2.180 1.00 82.19 322 ASP A CA 1
ATOM 2523 C C . ASP A 1 322 ? -15.140 5.395 -0.730 1.00 82.19 322 ASP A C 1
ATOM 2525 O O . ASP A 1 322 ? -15.906 5.703 0.188 1.00 82.19 322 ASP A O 1
ATOM 2529 N N . SER A 1 323 ? -13.965 4.794 -0.496 1.00 88.06 323 SER A N 1
ATOM 2530 C CA . SER A 1 323 ? -13.472 4.452 0.845 1.00 88.06 323 SER A CA 1
ATOM 2531 C C . SER A 1 323 ? -13.419 5.694 1.735 1.00 88.06 323 SER A C 1
ATOM 2533 O O . SER A 1 323 ? -13.845 5.678 2.891 1.00 88.06 323 SER A O 1
ATOM 2535 N N . LEU A 1 324 ? -12.931 6.797 1.177 1.00 86.25 324 LEU A N 1
ATOM 2536 C CA . LEU A 1 324 ? -12.755 8.053 1.890 1.00 86.25 324 LEU A CA 1
ATOM 2537 C C . LEU A 1 324 ? -14.055 8.828 2.090 1.00 86.25 324 LEU A C 1
ATOM 2539 O O . LEU A 1 324 ? -14.252 9.455 3.134 1.00 86.25 324 LEU A O 1
ATOM 2543 N N . GLY A 1 325 ? -14.954 8.763 1.110 1.00 84.19 325 GLY A N 1
ATOM 2544 C CA . GLY A 1 325 ? -16.324 9.235 1.238 1.00 84.19 325 GLY A CA 1
ATOM 2545 C C . GLY A 1 325 ? -16.993 8.569 2.433 1.00 84.19 325 GLY A C 1
ATOM 2546 O O . GLY A 1 325 ? -17.533 9.264 3.293 1.00 84.19 325 GLY A O 1
ATOM 2547 N N . LEU A 1 326 ? -16.866 7.247 2.560 1.00 88.56 326 LEU A N 1
ATOM 2548 C CA . LEU A 1 326 ? -17.422 6.516 3.695 1.00 88.56 326 LEU A CA 1
ATOM 2549 C C . LEU A 1 326 ? -16.745 6.884 5.022 1.00 88.56 326 LEU A C 1
ATOM 2551 O O . LEU A 1 326 ? -17.456 7.197 5.972 1.00 88.56 326 LEU A O 1
ATOM 2555 N N . VAL A 1 327 ? -15.410 6.984 5.073 1.00 88.38 327 VAL A N 1
ATOM 2556 C CA . VAL A 1 327 ? -14.685 7.440 6.278 1.00 88.38 327 VAL A CA 1
ATOM 2557 C C . VAL A 1 327 ? -15.241 8.774 6.783 1.00 88.38 327 VAL A C 1
ATOM 2559 O O . VAL A 1 327 ? -15.448 8.958 7.982 1.00 88.38 327 VAL A O 1
ATOM 2562 N N . ARG A 1 328 ? -15.518 9.719 5.884 1.00 83.62 328 ARG A N 1
ATOM 2563 C CA . ARG A 1 328 ? -15.971 11.069 6.253 1.00 83.62 328 ARG A CA 1
ATOM 2564 C C . ARG A 1 328 ? -17.432 11.152 6.663 1.00 83.62 328 ARG A C 1
ATOM 2566 O O . ARG A 1 328 ? -17.769 12.000 7.482 1.00 83.62 328 ARG A O 1
ATOM 2573 N N . HIS A 1 329 ? -18.279 10.285 6.120 1.00 86.19 329 HIS A N 1
ATOM 2574 C CA . HIS A 1 329 ? -19.727 10.352 6.326 1.00 86.19 329 HIS A CA 1
ATOM 2575 C C . HIS A 1 329 ? -20.263 9.248 7.247 1.00 86.19 329 HIS A C 1
ATOM 2577 O O . HIS A 1 329 ? -21.443 9.271 7.598 1.00 86.19 329 HIS A O 1
ATOM 2583 N N . ALA A 1 330 ? -19.417 8.302 7.670 1.00 86.06 330 ALA A N 1
ATOM 2584 C CA . ALA A 1 330 ? -19.788 7.257 8.615 1.00 86.06 330 ALA A CA 1
ATOM 2585 C C . ALA A 1 330 ? -20.378 7.866 9.905 1.00 86.06 330 ALA A C 1
ATOM 2587 O O . ALA A 1 330 ? -19.781 8.790 10.476 1.00 86.06 330 ALA A O 1
ATOM 2588 N N . PRO A 1 331 ? -21.524 7.356 10.403 1.00 86.38 331 PRO A N 1
ATOM 2589 C CA . PRO A 1 331 ? -22.122 7.836 11.642 1.00 86.38 331 PRO A CA 1
ATOM 2590 C C . PRO A 1 331 ? -21.138 7.749 12.815 1.00 86.38 331 PRO A C 1
ATOM 2592 O O . PRO A 1 331 ? -20.647 6.675 13.145 1.00 86.38 331 PRO A O 1
ATOM 2595 N N . ARG A 1 332 ? -20.891 8.871 13.500 1.00 86.88 332 ARG A N 1
ATOM 2596 C CA . ARG A 1 332 ? -19.922 8.954 14.614 1.00 86.88 332 ARG A CA 1
ATOM 2597 C C . ARG A 1 332 ? -20.531 8.671 15.991 1.00 86.88 332 ARG A C 1
ATOM 2599 O O . ARG A 1 332 ? -19.969 9.040 17.021 1.00 86.88 332 ARG A O 1
ATOM 2606 N N . LYS A 1 333 ? -21.699 8.019 16.028 1.00 89.88 333 LYS A N 1
ATOM 2607 C CA . LYS A 1 333 ? -22.315 7.579 17.285 1.00 89.88 333 LYS A CA 1
ATOM 2608 C C . LYS A 1 333 ? -21.424 6.512 17.915 1.00 89.88 333 LYS A C 1
ATOM 2610 O O . LYS A 1 333 ? -21.086 5.534 17.257 1.00 89.88 333 LYS A O 1
ATOM 2615 N N . ARG A 1 334 ? -21.094 6.681 19.198 1.00 92.50 334 ARG A N 1
ATOM 2616 C CA . ARG A 1 334 ? -20.312 5.684 19.935 1.00 92.50 334 ARG A CA 1
ATOM 2617 C C . ARG A 1 334 ? -21.048 4.346 19.997 1.00 92.50 334 ARG A C 1
ATOM 2619 O O . ARG A 1 334 ? -22.233 4.307 20.338 1.00 92.50 334 ARG A O 1
ATOM 2626 N N . VAL A 1 335 ? -20.325 3.271 19.709 1.00 94.88 335 VAL A N 1
ATOM 2627 C CA . VAL A 1 335 ? -20.788 1.884 19.791 1.00 94.88 335 VAL A CA 1
ATOM 2628 C C . VAL A 1 335 ? -19.774 1.028 20.544 1.00 94.88 335 VAL A C 1
ATOM 2630 O O . VAL A 1 335 ? -18.566 1.243 20.461 1.00 94.88 335 VAL A O 1
ATOM 2633 N N . GLU A 1 336 ? -20.260 0.034 21.284 1.00 96.25 336 GLU A N 1
ATOM 2634 C CA . GLU A 1 336 ? -19.385 -0.900 22.006 1.00 96.25 336 GLU A CA 1
ATOM 2635 C C . GLU A 1 336 ? -18.711 -1.899 21.055 1.00 96.25 336 GLU A C 1
ATOM 2637 O O . GLU A 1 336 ? -17.530 -2.216 21.208 1.00 96.25 336 GLU A O 1
ATOM 2642 N N . LYS A 1 337 ? -19.461 -2.381 20.058 1.00 95.50 337 LYS A N 1
ATOM 2643 C CA . LYS A 1 337 ? -19.018 -3.369 19.070 1.00 95.50 337 LYS A CA 1
ATOM 2644 C C . LYS A 1 337 ? -19.396 -2.905 17.671 1.00 95.50 337 LYS A C 1
ATOM 2646 O O . LYS A 1 337 ? -20.566 -2.616 17.416 1.00 95.50 337 LYS A O 1
ATOM 2651 N N . LEU A 1 338 ? -18.415 -2.866 16.779 1.00 96.19 338 LEU A N 1
ATOM 2652 C CA . LEU A 1 338 ? -18.588 -2.568 15.363 1.00 96.19 338 LEU A CA 1
ATOM 2653 C C . LEU A 1 338 ? -18.163 -3.780 14.528 1.00 96.19 338 LEU A C 1
ATOM 2655 O O . LEU A 1 338 ? -17.145 -4.406 14.813 1.00 96.19 338 LEU A O 1
ATOM 2659 N N . LEU A 1 339 ? -18.950 -4.102 13.504 1.00 96.75 339 LEU A N 1
ATOM 2660 C CA . LEU A 1 339 ? -18.600 -5.086 12.483 1.00 96.75 339 LEU A CA 1
ATOM 2661 C C . LEU A 1 339 ? -18.274 -4.336 11.190 1.00 96.75 339 LEU A C 1
ATOM 2663 O O . LEU A 1 339 ? -19.145 -3.651 10.652 1.00 96.75 339 LEU A O 1
ATOM 2667 N N . ASP A 1 340 ? -17.039 -4.475 10.719 1.00 96.81 340 ASP A N 1
ATOM 2668 C CA . ASP A 1 340 ? -16.591 -4.029 9.401 1.00 96.81 340 ASP A CA 1
ATOM 2669 C C . ASP A 1 340 ? -16.613 -5.245 8.464 1.00 96.81 340 ASP A C 1
ATOM 2671 O O . ASP A 1 340 ? -15.759 -6.132 8.545 1.00 96.81 340 ASP A O 1
ATOM 2675 N N . LEU A 1 341 ? -17.675 -5.354 7.667 1.00 96.19 341 LEU A N 1
ATOM 2676 C CA . LEU A 1 341 ? -17.941 -6.504 6.804 1.00 96.19 341 LEU A CA 1
ATOM 2677 C C . LEU A 1 341 ? -17.412 -6.242 5.392 1.00 96.19 341 LEU A C 1
ATOM 2679 O O . LEU A 1 341 ? -17.679 -5.177 4.838 1.00 96.19 341 LEU A O 1
ATOM 2683 N N . CYS A 1 342 ? -16.743 -7.236 4.796 1.00 95.12 342 CYS A N 1
ATOM 2684 C CA . CYS A 1 342 ? -15.974 -7.067 3.557 1.00 95.12 342 CYS A CA 1
ATOM 2685 C C . CYS A 1 342 ? -14.921 -5.967 3.741 1.00 95.12 342 CYS A C 1
ATOM 2687 O O . CYS A 1 342 ? -14.879 -4.984 2.999 1.00 95.12 342 CYS A O 1
ATOM 2689 N N . CYS A 1 343 ? -14.138 -6.101 4.815 1.00 95.38 343 CYS A N 1
ATOM 2690 C CA . CYS A 1 343 ? -13.346 -5.007 5.357 1.00 95.38 343 CYS A CA 1
ATOM 2691 C C . CYS A 1 343 ? -12.208 -4.547 4.438 1.00 95.38 343 CYS A C 1
ATOM 2693 O O . CYS A 1 343 ? -11.708 -3.435 4.616 1.00 95.38 343 CYS A O 1
ATOM 2695 N N . GLY A 1 344 ? -11.753 -5.373 3.486 1.00 94.94 344 GLY A N 1
ATOM 2696 C CA . GLY A 1 344 ? -10.597 -5.050 2.652 1.00 94.94 344 GLY A CA 1
ATOM 2697 C C . GLY A 1 344 ? -9.377 -4.693 3.510 1.00 94.94 344 GLY A C 1
ATOM 2698 O O . GLY A 1 344 ? -8.954 -5.479 4.353 1.00 94.94 344 GLY A O 1
ATOM 2699 N N . SER A 1 345 ? -8.842 -3.478 3.352 1.00 94.81 345 SER A N 1
ATOM 2700 C CA . SER A 1 345 ? -7.728 -2.957 4.165 1.00 94.81 345 SER A CA 1
ATOM 2701 C C . SER A 1 345 ? -8.079 -2.674 5.637 1.00 94.81 345 SER A C 1
ATOM 2703 O O . SER A 1 345 ? -7.190 -2.356 6.427 1.00 94.81 345 SER A O 1
ATOM 2705 N N . GLY A 1 346 ? -9.358 -2.761 6.015 1.00 96.88 346 GLY A N 1
ATOM 2706 C CA . GLY A 1 346 ? -9.872 -2.473 7.356 1.00 96.88 346 GLY A CA 1
ATOM 2707 C C . GLY A 1 346 ? -10.082 -0.985 7.647 1.00 96.88 346 GLY A C 1
ATOM 2708 O O . GLY A 1 346 ? -10.312 -0.617 8.797 1.00 96.88 346 GLY A O 1
ATOM 2709 N N . ILE A 1 347 ? -9.983 -0.113 6.636 1.00 95.88 347 ILE A N 1
ATOM 2710 C CA . ILE A 1 347 ? -9.989 1.348 6.809 1.00 95.88 347 ILE A CA 1
ATOM 2711 C C . ILE A 1 347 ? -11.178 1.872 7.624 1.00 95.88 347 ILE A C 1
ATOM 2713 O O . ILE A 1 347 ? -10.988 2.740 8.475 1.00 95.88 347 ILE A O 1
ATOM 2717 N N . GLN A 1 348 ? -12.386 1.335 7.434 1.00 95.62 348 GLN A N 1
ATOM 2718 C CA . GLN A 1 348 ? -13.572 1.839 8.135 1.00 95.62 348 GLN A CA 1
ATOM 2719 C C . GLN A 1 348 ? -13.533 1.483 9.622 1.00 95.62 348 GLN A C 1
ATOM 2721 O O . GLN A 1 348 ? -13.646 2.361 10.482 1.00 95.62 348 GLN A O 1
ATOM 2726 N N . GLY A 1 349 ? -13.323 0.204 9.936 1.00 96.38 349 GLY A N 1
ATOM 2727 C CA . GLY A 1 349 ? -13.242 -0.286 11.304 1.00 96.38 349 GLY A CA 1
ATOM 2728 C C . GLY A 1 349 ? -12.057 0.297 12.076 1.00 96.38 349 GLY A C 1
ATOM 2729 O O . GLY A 1 349 ? -12.205 0.716 13.224 1.00 96.38 349 GLY A O 1
ATOM 2730 N N . ILE A 1 350 ? -10.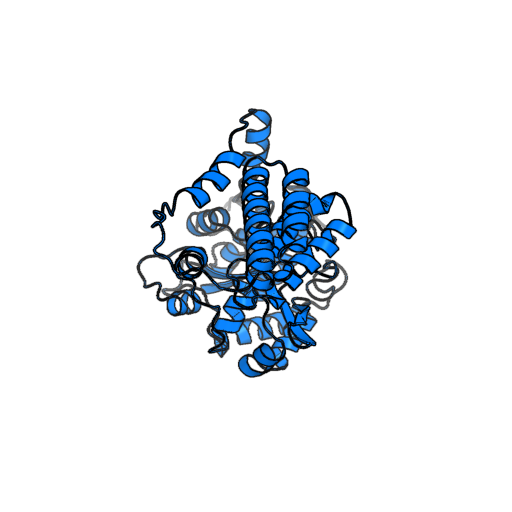890 0.403 11.443 1.00 96.88 350 ILE A N 1
ATOM 2731 C CA . ILE A 1 350 ? -9.674 0.936 12.075 1.00 96.88 350 ILE A CA 1
ATOM 2732 C C . ILE A 1 350 ? -9.828 2.426 12.377 1.00 96.88 350 ILE A C 1
ATOM 2734 O O . ILE A 1 350 ? -9.510 2.848 13.490 1.00 96.88 350 ILE A O 1
ATOM 2738 N N . VAL A 1 351 ? -10.388 3.219 11.455 1.00 94.50 351 VAL A N 1
ATOM 2739 C CA . VAL A 1 351 ? -10.738 4.620 11.742 1.00 94.50 351 VAL A CA 1
ATOM 2740 C C . VAL A 1 351 ? -11.756 4.696 12.883 1.00 94.50 351 VAL A C 1
ATOM 2742 O O . VAL A 1 351 ? -11.631 5.552 13.757 1.00 94.50 351 VAL A O 1
ATOM 2745 N N . ALA A 1 352 ? -12.728 3.782 12.945 1.00 93.69 352 ALA A N 1
ATOM 2746 C CA . ALA A 1 352 ? -13.696 3.746 14.038 1.00 93.69 352 ALA A CA 1
ATOM 2747 C C . ALA A 1 352 ? -13.083 3.515 15.415 1.00 93.69 352 ALA A C 1
ATOM 2749 O O . ALA A 1 352 ? -13.404 4.233 16.374 1.00 93.69 352 ALA A O 1
ATOM 2750 N N . ALA A 1 353 ? -12.163 2.558 15.502 1.00 94.25 353 ALA A N 1
ATOM 2751 C CA . ALA A 1 353 ? -11.382 2.337 16.703 1.00 94.25 353 ALA A CA 1
ATOM 2752 C C . ALA A 1 353 ? -10.512 3.566 17.012 1.00 94.25 353 ALA A C 1
ATOM 2754 O O . ALA A 1 353 ? -10.591 4.117 18.114 1.00 94.25 353 ALA A O 1
ATOM 2755 N N . ALA A 1 354 ? -9.713 4.042 16.057 1.00 92.25 354 ALA A N 1
ATOM 2756 C CA . ALA A 1 354 ? -8.751 5.126 16.263 1.00 92.25 354 ALA A CA 1
ATOM 2757 C C . ALA A 1 354 ? -9.414 6.446 16.690 1.00 92.25 354 ALA A C 1
ATOM 2759 O O . ALA A 1 354 ? -8.935 7.103 17.611 1.00 92.25 354 ALA A O 1
ATOM 2760 N N . SER A 1 355 ? -10.562 6.794 16.102 1.00 89.31 355 SER A N 1
ATOM 2761 C CA . SER A 1 355 ? -11.346 7.978 16.475 1.00 89.31 355 SER A CA 1
ATOM 2762 C C . SER A 1 355 ? -12.172 7.800 17.763 1.00 89.31 355 SER A C 1
ATOM 2764 O O . SER A 1 355 ? -12.812 8.751 18.220 1.00 89.31 355 SER A O 1
ATOM 2766 N N . GLY A 1 356 ? -12.199 6.597 18.347 1.00 88.88 356 GLY A N 1
ATOM 2767 C CA . GLY A 1 356 ? -12.836 6.314 19.637 1.00 88.88 356 GLY A CA 1
ATOM 2768 C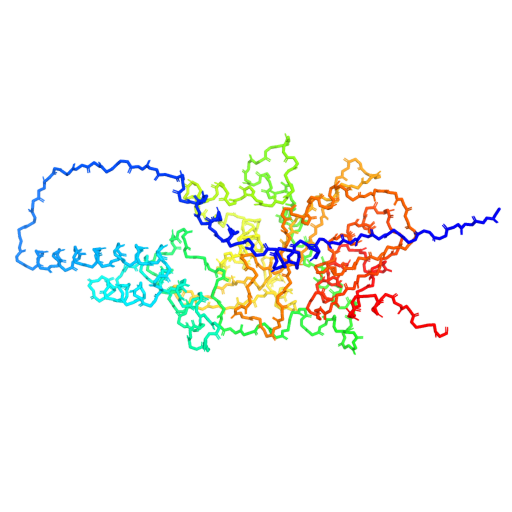 C . GLY A 1 356 ? -14.365 6.226 19.610 1.00 88.88 356 GLY A C 1
ATOM 2769 O O . GLY A 1 356 ? -14.993 6.298 20.673 1.00 88.88 356 GLY A O 1
ATOM 2770 N N . TYR A 1 357 ? -14.973 6.082 18.427 1.00 91.06 357 TYR A N 1
ATOM 2771 C CA . TYR A 1 357 ? -16.416 5.844 18.303 1.00 91.06 357 TYR A CA 1
ATOM 2772 C C . TYR A 1 357 ? -16.780 4.356 18.207 1.00 91.06 357 TYR A C 1
ATOM 2774 O O . TYR A 1 357 ? -17.958 4.029 18.312 1.00 91.06 357 TYR A O 1
ATOM 2782 N N . ALA A 1 358 ? -15.796 3.456 18.125 1.00 94.12 358 ALA A N 1
ATOM 2783 C CA . ALA A 1 358 ? -15.965 2.031 18.400 1.00 94.12 358 ALA A CA 1
ATOM 2784 C C . ALA A 1 358 ? -15.017 1.575 19.523 1.00 94.12 358 ALA A C 1
ATOM 2786 O O . ALA A 1 358 ? -13.807 1.815 19.460 1.00 94.12 358 ALA A O 1
ATOM 2787 N N . SER A 1 359 ? -15.556 0.908 20.551 1.00 94.94 359 SER A N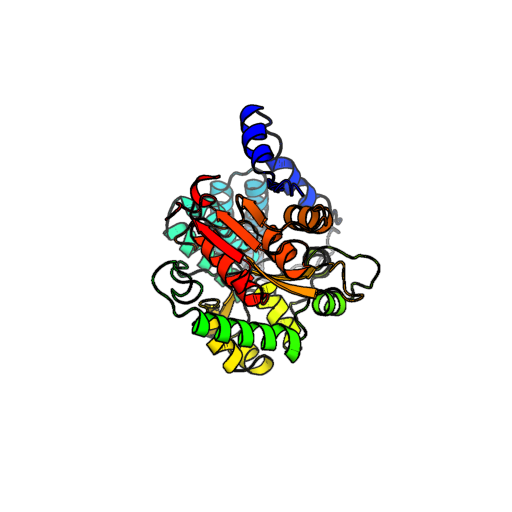 1
ATOM 2788 C CA . SER A 1 359 ? -14.731 0.330 21.626 1.00 94.94 359 SER A CA 1
ATOM 2789 C C . SER A 1 359 ? -14.012 -0.943 21.181 1.00 94.94 359 SER A C 1
ATOM 2791 O O . SER A 1 359 ? -12.863 -1.157 21.558 1.00 94.94 359 SER A O 1
ATOM 2793 N N . SER A 1 360 ? -14.670 -1.762 20.360 1.00 97.00 360 SER A N 1
ATOM 2794 C CA . SER A 1 360 ? -14.103 -2.959 19.735 1.00 97.00 360 SER A CA 1
ATOM 2795 C C . SER A 1 360 ? -14.638 -3.131 18.316 1.00 97.00 360 SER A C 1
ATOM 2797 O O . SER A 1 360 ? -15.773 -2.745 18.018 1.00 97.00 360 SER A O 1
ATOM 2799 N N . VAL A 1 361 ? -13.811 -3.695 17.442 1.00 97.75 361 VAL A N 1
ATOM 2800 C CA . VAL A 1 361 ? -14.086 -3.853 16.014 1.00 97.75 361 VAL A CA 1
ATOM 2801 C C . VAL A 1 361 ? -13.769 -5.282 15.596 1.00 97.75 361 VAL A C 1
ATOM 2803 O O . VAL A 1 361 ? -12.702 -5.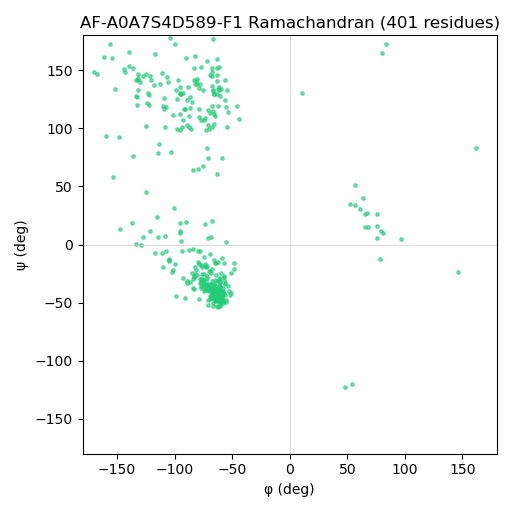805 15.913 1.00 97.75 361 VAL A O 1
ATOM 2806 N N . VAL A 1 362 ? -14.679 -5.898 14.849 1.00 97.44 362 VAL A N 1
ATOM 2807 C CA . VAL A 1 362 ? -14.413 -7.139 14.119 1.00 97.44 362 VAL A CA 1
ATOM 2808 C C . VAL A 1 362 ? -14.401 -6.811 12.634 1.00 97.44 362 VAL A C 1
ATOM 2810 O O . VAL A 1 362 ? -15.407 -6.351 12.103 1.00 97.44 362 VAL A O 1
ATOM 2813 N N . CYS A 1 363 ? -13.271 -7.042 11.980 1.00 97.56 363 CYS A N 1
ATOM 2814 C CA . CYS A 1 363 ? -13.108 -6.923 10.538 1.00 97.56 363 CYS A CA 1
ATOM 2815 C C . CYS A 1 363 ? -13.242 -8.318 9.919 1.00 97.56 363 CYS A C 1
ATOM 2817 O O . CYS A 1 363 ? -12.536 -9.238 10.337 1.00 97.56 363 CYS A O 1
ATOM 2819 N N . VAL A 1 364 ? -14.146 -8.496 8.955 1.00 95.88 364 VAL A N 1
ATOM 2820 C CA . VAL A 1 364 ? -14.365 -9.787 8.286 1.00 95.88 364 VAL A CA 1
ATOM 2821 C C . VAL A 1 364 ? -14.191 -9.641 6.786 1.00 95.88 364 VAL A C 1
ATOM 2823 O O . VAL A 1 364 ? -14.820 -8.781 6.170 1.00 95.88 364 VAL A O 1
ATOM 2826 N N . ASP A 1 365 ? -13.392 -10.524 6.197 1.00 94.94 365 ASP A N 1
ATOM 2827 C CA . ASP A 1 365 ? -13.247 -10.637 4.748 1.00 94.94 365 ASP A CA 1
ATOM 2828 C C . ASP A 1 365 ? -13.066 -12.101 4.328 1.00 94.94 365 ASP A C 1
ATOM 2830 O O . ASP A 1 365 ? -12.546 -12.921 5.089 1.00 94.94 365 ASP A O 1
ATOM 2834 N N . ILE A 1 366 ? -13.491 -12.446 3.114 1.00 91.62 366 ILE A N 1
ATOM 2835 C CA . ILE A 1 366 ? -13.280 -13.788 2.559 1.00 91.62 366 ILE A CA 1
ATOM 2836 C C . ILE A 1 366 ? -11.840 -13.953 2.059 1.00 91.62 366 ILE A C 1
ATOM 2838 O O . ILE A 1 366 ? -11.283 -15.060 2.115 1.00 91.62 366 ILE A O 1
ATOM 2842 N N . ASN A 1 367 ? -11.235 -12.843 1.617 1.00 87.69 367 ASN A N 1
ATOM 2843 C CA . ASN A 1 367 ? -9.892 -12.797 1.073 1.00 87.69 367 ASN A CA 1
ATOM 2844 C C . ASN A 1 367 ? -8.854 -12.831 2.217 1.00 87.69 367 ASN A C 1
ATOM 2846 O O . ASN A 1 367 ? -8.782 -11.894 3.019 1.00 87.69 367 ASN A O 1
ATOM 2850 N N . PRO A 1 368 ? -7.999 -13.870 2.307 1.00 87.81 368 PRO A N 1
ATOM 2851 C CA . PRO A 1 368 ? -6.974 -13.954 3.350 1.00 87.81 368 PRO A CA 1
ATOM 2852 C C . PRO A 1 368 ? -5.968 -12.791 3.307 1.00 87.81 368 PRO A C 1
ATOM 2854 O O . PRO A 1 368 ? -5.464 -12.385 4.354 1.00 87.81 368 PRO A O 1
ATOM 2857 N N . ARG A 1 369 ? -5.713 -12.203 2.131 1.00 87.81 369 ARG A N 1
ATOM 2858 C CA . ARG A 1 369 ? -4.860 -11.018 1.981 1.00 87.81 369 ARG A CA 1
ATOM 2859 C C . ARG A 1 369 ? -5.469 -9.789 2.654 1.00 87.81 369 ARG A C 1
ATOM 2861 O O . ARG A 1 369 ? -4.760 -9.068 3.353 1.00 87.81 369 ARG A O 1
ATOM 2868 N N . ALA A 1 370 ? -6.780 -9.590 2.509 1.00 91.06 370 ALA A N 1
ATOM 2869 C CA . ALA A 1 370 ? -7.511 -8.516 3.183 1.00 91.06 370 ALA A CA 1
ATOM 2870 C C . ALA A 1 370 ? -7.428 -8.658 4.707 1.00 91.06 370 ALA A C 1
ATOM 2872 O O . ALA A 1 370 ? -7.143 -7.689 5.403 1.00 91.06 370 ALA A O 1
ATOM 2873 N N . VAL A 1 371 ? -7.557 -9.881 5.232 1.00 91.88 371 VAL A N 1
ATOM 2874 C CA . VAL A 1 371 ? -7.396 -10.150 6.672 1.00 91.88 371 VAL A CA 1
ATOM 2875 C C . VAL A 1 371 ? -5.997 -9.761 7.163 1.00 91.88 371 VAL A C 1
ATOM 2877 O O . VAL A 1 371 ? -5.876 -9.134 8.219 1.00 91.88 371 VAL A O 1
ATOM 2880 N N . ARG A 1 372 ? -4.942 -10.072 6.394 1.00 90.75 372 ARG A N 1
ATOM 2881 C CA . ARG A 1 372 ? -3.568 -9.660 6.732 1.00 90.75 372 ARG A CA 1
ATOM 2882 C C . ARG A 1 372 ? -3.390 -8.144 6.674 1.00 90.75 372 ARG A C 1
ATOM 2884 O O . ARG A 1 372 ? -2.815 -7.589 7.606 1.00 90.75 372 ARG A O 1
ATOM 2891 N N . PHE A 1 373 ? -3.932 -7.461 5.660 1.00 93.06 373 PHE A N 1
ATOM 2892 C CA . PHE A 1 373 ? -3.920 -5.994 5.617 1.00 93.06 373 PHE A CA 1
ATOM 2893 C C . PHE A 1 373 ? -4.675 -5.370 6.784 1.00 93.06 373 PHE A C 1
ATOM 2895 O O . PHE A 1 373 ? -4.120 -4.509 7.456 1.00 93.06 373 PHE A O 1
ATOM 2902 N N . ALA A 1 374 ? -5.893 -5.820 7.081 1.00 95.62 374 ALA A N 1
ATOM 2903 C CA . ALA A 1 374 ? -6.670 -5.307 8.202 1.00 95.62 374 ALA A CA 1
ATOM 2904 C C . ALA A 1 374 ? -5.935 -5.495 9.540 1.00 95.62 374 ALA A C 1
ATOM 2906 O O . ALA A 1 374 ? -5.929 -4.586 10.369 1.00 95.62 374 ALA A O 1
ATOM 2907 N N . ARG A 1 375 ? -5.259 -6.634 9.745 1.00 93.94 375 ARG A N 1
ATOM 2908 C CA . ARG A 1 375 ? -4.438 -6.863 10.943 1.00 93.94 375 ARG A CA 1
ATOM 2909 C C . ARG A 1 375 ? -3.221 -5.936 10.995 1.00 93.94 375 ARG A C 1
ATOM 2911 O O . ARG A 1 375 ? -3.046 -5.236 11.988 1.00 93.94 375 ARG A O 1
ATOM 2918 N N . ALA A 1 376 ? -2.414 -5.898 9.935 1.00 94.50 376 ALA A N 1
ATOM 2919 C CA . ALA A 1 376 ? -1.218 -5.057 9.873 1.00 94.50 376 ALA A CA 1
ATOM 2920 C C . ALA A 1 376 ? -1.565 -3.569 10.018 1.00 94.50 376 ALA A C 1
ATOM 2922 O O . ALA A 1 376 ? -0.926 -2.860 10.786 1.00 94.50 376 ALA A O 1
ATOM 2923 N N . ASN A 1 377 ? -2.634 -3.106 9.367 1.00 97.25 377 ASN A N 1
ATOM 2924 C CA . ASN A 1 377 ? -3.110 -1.730 9.483 1.00 97.25 377 ASN A CA 1
ATOM 2925 C C . ASN A 1 377 ? -3.623 -1.413 10.892 1.00 97.25 377 ASN A C 1
ATOM 2927 O O . ASN A 1 377 ? -3.434 -0.295 11.369 1.00 97.25 377 ASN A O 1
ATOM 2931 N N . ALA A 1 378 ? -4.253 -2.363 11.589 1.00 96.75 378 ALA A N 1
ATOM 2932 C CA . ALA A 1 378 ? -4.669 -2.143 12.970 1.00 96.75 378 ALA A CA 1
ATOM 2933 C C . ALA A 1 378 ? -3.465 -1.960 13.908 1.00 96.75 378 ALA A C 1
ATOM 2935 O O . ALA A 1 378 ? -3.485 -1.054 14.744 1.00 96.75 378 ALA A O 1
ATOM 2936 N N . LEU A 1 379 ? -2.420 -2.779 13.747 1.00 96.00 379 LEU A N 1
ATOM 2937 C CA . LEU A 1 379 ? -1.161 -2.664 14.496 1.00 96.00 379 LEU A CA 1
ATOM 2938 C C . LEU A 1 379 ? -0.432 -1.354 14.160 1.00 96.00 379 LEU A C 1
ATOM 2940 O O . LEU A 1 379 ? -0.107 -0.592 15.067 1.00 96.00 379 LEU A O 1
ATOM 2944 N N . LEU A 1 380 ? -0.289 -1.037 12.867 1.00 96.25 380 LEU A N 1
ATOM 2945 C CA . LEU A 1 380 ? 0.357 0.182 12.361 1.00 96.25 380 LEU A CA 1
ATOM 2946 C C . LEU A 1 380 ? -0.278 1.467 12.916 1.00 96.25 380 LEU A C 1
ATOM 2948 O O . LEU A 1 380 ? 0.408 2.456 13.148 1.00 96.25 380 LEU A O 1
ATOM 2952 N N . ASN A 1 381 ? -1.593 1.455 13.145 1.00 95.88 381 ASN A N 1
ATOM 2953 C CA . ASN A 1 381 ? -2.330 2.598 13.688 1.00 95.88 381 ASN A CA 1
ATOM 2954 C C . ASN A 1 381 ? -2.525 2.539 15.216 1.00 95.88 381 ASN A C 1
ATOM 2956 O O . ASN A 1 381 ? -3.308 3.321 15.768 1.00 95.88 381 ASN A O 1
ATOM 2960 N N . GLY A 1 382 ? -1.854 1.613 15.911 1.00 94.56 382 GLY A N 1
ATOM 2961 C CA . GLY A 1 382 ? -1.888 1.495 17.372 1.00 94.56 382 GLY A CA 1
ATOM 2962 C C . GLY A 1 382 ? -3.252 1.080 17.936 1.00 94.56 382 GLY A C 1
ATOM 2963 O O . GLY A 1 382 ? -3.606 1.437 19.061 1.00 94.56 382 GLY A O 1
ATOM 2964 N N . VAL A 1 383 ? -4.065 0.365 17.152 1.00 95.81 383 VAL A N 1
ATOM 2965 C CA . VAL A 1 383 ? -5.400 -0.113 17.555 1.00 95.81 383 VAL A CA 1
ATOM 2966 C C . VAL A 1 383 ? -5.553 -1.633 17.493 1.00 95.81 383 VAL A C 1
ATOM 2968 O O . VAL A 1 383 ? -6.669 -2.124 17.660 1.00 95.81 383 VAL A O 1
ATOM 2971 N N . GLY A 1 384 ? -4.457 -2.382 17.331 1.00 94.56 384 GLY A N 1
ATOM 2972 C CA . GLY A 1 384 ? -4.458 -3.850 17.254 1.00 94.56 384 GLY A CA 1
ATOM 2973 C C . GLY A 1 384 ? -5.216 -4.530 18.398 1.00 94.56 384 GLY A C 1
ATOM 2974 O O . GLY A 1 384 ? -6.052 -5.391 18.156 1.00 94.56 384 GLY A O 1
ATOM 2975 N N . ALA A 1 385 ? -5.062 -4.050 19.637 1.00 94.25 385 ALA A N 1
ATOM 2976 C CA . ALA A 1 385 ? -5.775 -4.596 20.799 1.00 94.25 385 ALA A CA 1
ATOM 2977 C C . ALA A 1 385 ? -7.312 -4.430 20.753 1.00 94.25 385 ALA A C 1
ATOM 2979 O O . ALA A 1 385 ? -8.029 -5.064 21.524 1.00 94.25 385 ALA A O 1
ATOM 2980 N N . ARG A 1 386 ? -7.837 -3.553 19.885 1.00 95.69 386 ARG A N 1
ATOM 2981 C CA . ARG A 1 386 ? -9.278 -3.264 19.749 1.00 95.69 386 ARG A CA 1
ATOM 2982 C C . ARG A 1 386 ? -9.877 -3.754 18.435 1.00 95.69 386 ARG A C 1
ATOM 2984 O O . ARG A 1 386 ? -11.095 -3.674 18.279 1.00 95.69 386 ARG A O 1
ATOM 2991 N N . VAL A 1 387 ? -9.057 -4.234 17.504 1.00 96.50 387 VAL A N 1
ATOM 2992 C CA . VAL A 1 387 ? -9.485 -4.649 16.166 1.00 96.50 387 VAL A CA 1
ATOM 2993 C C . VAL A 1 387 ? -9.093 -6.104 15.946 1.00 96.50 387 VAL A C 1
ATOM 2995 O O . VAL A 1 387 ? -7.920 -6.450 15.955 1.00 96.50 387 VAL A O 1
ATOM 2998 N N . THR A 1 388 ? -10.076 -6.964 15.699 1.00 95.50 388 THR A N 1
ATOM 2999 C CA . THR A 1 388 ? -9.846 -8.368 15.342 1.00 95.50 388 THR A CA 1
ATOM 3000 C C . THR A 1 388 ? -10.198 -8.589 13.877 1.00 95.50 388 THR A C 1
ATOM 3002 O O . THR A 1 388 ? -11.362 -8.461 13.507 1.00 95.50 388 THR A O 1
ATOM 3005 N N . ALA A 1 389 ? -9.220 -8.957 13.050 1.00 94.12 389 ALA A N 1
ATOM 3006 C CA . ALA A 1 389 ? -9.445 -9.347 11.658 1.00 94.12 389 ALA A CA 1
ATOM 3007 C C . ALA A 1 389 ? -9.619 -10.868 11.542 1.00 94.12 389 ALA A C 1
ATOM 3009 O O . ALA A 1 389 ? -8.804 -11.621 12.080 1.00 94.12 389 ALA A O 1
ATOM 3010 N N . ARG A 1 390 ? -10.673 -11.315 10.852 1.00 93.12 390 ARG A N 1
ATOM 3011 C CA . ARG A 1 390 ? -11.037 -12.730 10.698 1.00 93.12 390 ARG A CA 1
ATOM 3012 C C . ARG A 1 390 ? -11.365 -13.057 9.256 1.00 93.12 390 ARG A C 1
ATOM 3014 O O . ARG A 1 390 ? -12.069 -12.295 8.591 1.00 93.12 390 ARG A O 1
ATOM 3021 N N . ARG A 1 391 ? -10.946 -14.239 8.809 1.00 92.62 391 ARG A N 1
ATOM 3022 C CA . ARG A 1 391 ? -11.444 -14.780 7.548 1.00 92.62 391 ARG A CA 1
ATOM 3023 C C . ARG A 1 391 ? -12.866 -15.308 7.724 1.00 92.62 391 ARG A C 1
ATOM 3025 O O . ARG A 1 391 ? -13.141 -16.063 8.654 1.00 92.62 391 ARG A O 1
ATOM 3032 N N . GLY A 1 392 ? -13.769 -14.959 6.817 1.00 91.38 392 GLY A N 1
ATOM 3033 C CA . GLY A 1 392 ? -15.123 -15.499 6.838 1.00 91.38 392 GLY A CA 1
ATOM 3034 C C . GLY A 1 392 ? -15.924 -15.164 5.592 1.00 91.38 392 GLY A C 1
ATOM 3035 O O . GLY A 1 392 ? -15.751 -14.107 4.995 1.00 91.38 392 GLY A O 1
ATOM 3036 N N . ASP A 1 393 ? -16.826 -16.072 5.224 1.00 90.94 393 ASP A N 1
ATOM 3037 C CA . ASP A 1 393 ? -17.864 -15.785 4.239 1.00 90.94 393 ASP A CA 1
ATOM 3038 C C . ASP A 1 393 ? -18.985 -14.988 4.916 1.00 90.94 393 ASP A C 1
ATOM 3040 O O . ASP A 1 393 ? -19.695 -15.495 5.796 1.00 90.94 393 ASP A O 1
ATOM 3044 N N . LEU A 1 394 ? -19.096 -13.712 4.546 1.00 89.88 394 LEU A N 1
ATOM 3045 C CA . LEU A 1 394 ? -20.061 -12.771 5.104 1.00 89.88 394 LEU A CA 1
ATOM 3046 C C . LEU A 1 394 ? -20.068 -12.824 6.648 1.00 89.88 394 LEU A C 1
ATOM 3048 O O . LEU A 1 394 ? -19.048 -12.633 7.308 1.00 89.88 394 LEU A O 1
ATOM 3052 N N . TYR A 1 395 ? -21.224 -13.095 7.255 1.00 87.50 395 TYR A N 1
ATOM 3053 C CA . TYR A 1 395 ? -21.406 -13.086 8.706 1.00 87.50 395 TYR A CA 1
ATOM 3054 C C . TYR A 1 395 ? -20.797 -14.296 9.421 1.00 87.50 395 TYR A C 1
ATOM 3056 O O . TYR A 1 395 ? -20.691 -14.269 10.647 1.00 87.50 395 TYR A O 1
ATOM 3064 N N . ALA A 1 396 ? -20.369 -15.339 8.701 1.00 83.00 396 ALA A N 1
ATOM 3065 C CA . ALA A 1 396 ? -19.799 -16.533 9.324 1.00 83.00 396 ALA A CA 1
ATOM 3066 C C . ALA A 1 396 ? -18.530 -16.212 10.138 1.00 83.00 396 ALA A C 1
ATOM 3068 O O . ALA A 1 396 ? -18.294 -16.823 11.181 1.00 83.00 396 ALA A O 1
ATOM 3069 N N . GLY A 1 397 ? -17.751 -15.208 9.714 1.00 76.50 397 GLY A N 1
ATOM 3070 C CA . GLY A 1 397 ? -16.578 -14.725 10.457 1.00 76.50 397 GLY A CA 1
ATOM 3071 C C . GLY A 1 397 ? -16.913 -13.843 11.669 1.00 76.50 397 GLY A C 1
ATOM 3072 O O . GLY A 1 397 ? -16.083 -13.669 12.564 1.00 76.50 397 GLY A O 1
ATOM 3073 N N . ALA A 1 398 ? -18.133 -13.299 11.739 1.00 76.75 398 ALA A N 1
ATOM 3074 C CA . ALA A 1 398 ? -18.555 -12.394 12.810 1.00 76.75 398 ALA A CA 1
ATOM 3075 C C . ALA A 1 398 ? -18.964 -13.142 14.090 1.00 76.75 398 ALA A C 1
ATOM 3077 O O . ALA A 1 398 ? -18.846 -12.603 15.192 1.00 76.75 398 ALA A O 1
ATOM 3078 N N . SER A 1 399 ? -19.416 -14.393 13.971 1.00 73.94 399 SER A N 1
ATOM 3079 C CA . SER A 1 399 ? -19.744 -15.236 15.120 1.00 73.94 399 SER A CA 1
ATOM 3080 C C . SER A 1 399 ? -18.491 -15.579 15.928 1.00 73.94 399 SER A C 1
ATOM 3082 O O . SER A 1 399 ? -17.622 -16.314 15.470 1.00 73.94 399 SER A O 1
ATOM 3084 N N . SER A 1 400 ? -18.409 -15.105 17.174 1.00 60.00 400 SER A N 1
ATOM 3085 C CA . SER A 1 400 ? -17.668 -15.842 18.198 1.00 60.00 400 SER A CA 1
ATOM 3086 C C . SER A 1 400 ? -18.420 -17.153 18.396 1.00 60.00 400 SER A C 1
ATOM 3088 O O . SER A 1 400 ? -19.550 -17.125 18.889 1.00 60.00 400 SER A O 1
ATOM 3090 N N . ARG A 1 401 ? -17.861 -18.295 17.983 1.00 45.84 401 ARG A N 1
ATOM 3091 C CA . ARG A 1 401 ? -18.354 -19.559 18.539 1.00 45.84 401 ARG A CA 1
ATOM 3092 C C . ARG A 1 401 ? -18.235 -19.414 20.054 1.00 45.84 401 ARG A C 1
ATOM 3094 O O . ARG A 1 401 ? -17.154 -19.100 20.541 1.00 45.84 401 ARG A O 1
ATOM 3101 N N . GLY A 1 402 ? -19.367 -19.484 20.748 1.00 39.97 402 GLY A N 1
ATOM 3102 C CA . GLY A 1 402 ? -19.371 -19.533 22.200 1.00 39.97 402 GLY A CA 1
ATOM 3103 C C . GLY A 1 402 ? -18.646 -20.802 22.618 1.00 39.97 402 GLY A C 1
ATOM 3104 O O . GLY A 1 402 ? -19.062 -21.890 22.217 1.00 39.97 402 GLY A O 1
ATOM 3105 N N . GLU A 1 403 ? -17.555 -20.630 23.350 1.00 30.55 403 GLU A N 1
ATOM 3106 C CA . GLU A 1 403 ? -17.138 -21.590 24.368 1.00 30.55 403 GLU A CA 1
ATOM 3107 C C . GLU A 1 403 ? -17.776 -21.186 25.696 1.00 30.55 403 GLU A C 1
ATOM 3109 O O . GLU A 1 403 ? -17.847 -19.959 25.965 1.00 30.55 403 GLU A O 1
#

pLDDT: mean 70.71, std 23.23, range [20.98, 97.75]

Mean predicted aligned error: 15.42 Å

Sequence (403 aa):
MHARHGLVLLAALVFAHQFALTLGFQGFQSHYLNTLCKTKQIHYWPPRSSAPSSSKQRACFERQEDADDLFDNGLDAQQRGELDIAENLFRASLEGSPANPKAYYQLGWINYLQRHQSFQRRLDATQNFYDSICLRPNYVYSDTKLILSDPINDLFGGRGCETCGDENQLQDLLDQFSAILTLEHDYTAEGVQARFQVHEGKRTAGPFYTTTNLIGSGAQPSHSCGLDVLINLFLLGFAVEEVVVKELLGSAFINVCDSLGLFQRSPGPDGGILLNSFVQVFPLDADVSQSDQPRNMLFFTDWPPPCATGLGEEPVMYVGPDSLGLVRHAPRKRVEKLLDLCCGSGIQGIVAAASGYASSVVCVDINPRAVRFARANALLNGVGARVTARRGDLYAGASSRGE

Secondary structure (DSSP, 8-state):
-------EEEE-STHHHHHHHHTT-TTHHHHHHHHHHTS---PPPPP-------HHHHHHHHHHHHHHHHHHHHHHHHHTT-HHHHHHHHHHHHHH-TT-HHHHHHHHHHHHHTTTS-HHHHHHHHHHHHHHHHH-TT-TT--GGG---S-B--TTTTTTSTTT--HHHHHHHHHHHHHIIIIIT--SHHHHHHHTT--TT---SSTHHHHHHHHHH------SSHHHHHIIIIII---EEHHHHHHHHHHHHHHHHHHTT-EEEEE-TTS-EEEEESSEEEEEEE--TT-SSPEEEEEEEPPTTT-TTSBSSPPPPP--HHHHHHHHHS----EEEEEEET-TT-HHHHHHHHTTSEEEEEEEESSHHHHHHHHHHHHHTT-GGGEEEEE-SGGGGT-----

Organism: Heterosigma akashiwo (NCBI:txid2829)

Radius of gyration: 24.12 Å; Cα contacts (8 Å, |Δi|>4): 638; chains: 1; bounding box: 55×47×83 Å